Protein AF-A0A9P6U5H2-F1 (afdb_monomer)

Sequence (652 aa):
MEVSYPELLQSQLGNLMKTESAPDVIFLLGKNKVVRRGHSTILKVRSGFFASALRTNCWKETAHDYKFVKENIEPSTFDILLEYMYTGKIIISMENLSSVVNAAAELQLAEFFPACETYACKELGSKSVFDMITLAYLHRLDTLWLTAMEYFDAHAESLLKEEGLLSLSEDLVLEVLSRDCVNVGELDIWRAVVRYVYHKCGLDYHECPLLKIPSWPGRLWVEIIKDQQTGHDRPTGGDMEKEEAKEDFVRQRDDKSQDLVVAIPQSTLQSLRGTILPLLPAVRFSGIRINDFGRLIQGTRLLPHDLCIQVYEYHALAPMISASKDDAVRYGHSQILAARSSYFDRALQPSWREASDGVFRKPNIEPRVFDLLLDYIYTDNIAVSMDIVSQLTDAAVELGLEDLVEGCVEYACNHFNDESVCEMIALSYRHRLERLWILCTEYFDTCGYAILKGDSFLQFDEDLFSIILSREIYSDELTIWGAVVRYSCHKVGLDLKDYPLLTYPKWPGRLLVNTTKTVKQEMFSPDNDDVGASSDEDSEIDPVETKSSDIVVTVPRDHFQLLRAAIKTFLPVIRLTNVPIKDFVRCIEGTGFVSSTFCLGLYRYYALPEKYSSDYAFAPPRAVFSSFLPSEQWRALWSWVLQAMGRPPSSG

Mean predicted aligned error: 19.72 Å

InterPro domains:
  IPR000210 BTB/POZ domain [PF00651] (14-123)
  IPR000210 BTB/POZ domain [PF00651] (331-415)
  IPR000210 BTB/POZ domain [PS50097] (23-94)
  IPR000210 BTB/POZ domain [PS50097] (305-386)
  IPR000210 BTB/POZ domain [SM00225] (23-124)
  IPR000210 BTB/POZ domain [SM00225] (319-416)
  IPR011333 SKP1/BTB/POZ domain superfamily [G3DSA:3.30.710.10] (2-153)
  IPR011333 SKP1/BTB/POZ domain superfamily [G3DSA:3.30.710.10] (320-453)
  IPR011333 SKP1/BTB/POZ domain superfamily [SSF54695] (5-120)
  IPR011333 SKP1/BTB/POZ domain superfamily [SSF54695] (327-414)
  IPR011705 BTB/Kelch-associated [PF07707] (130-200)
  IPR011705 BTB/Kelch-associated [SM00875] (129-223)
  IPR011705 BTB/Kelch-associated [SM00875] (421-589)
  IPR051481 BTB/POZ domain-containing protein and Galectin-3-binding [PTHR24410] (331-585)

Structure (mmCIF, N/CA/C/O backbone):
data_AF-A0A9P6U5H2-F1
#
_entry.id   AF-A0A9P6U5H2-F1
#
loop_
_atom_site.group_PDB
_atom_site.id
_atom_site.type_symbol
_atom_site.label_atom_id
_atom_site.label_alt_id
_atom_site.label_comp_id
_atom_site.label_asym_id
_atom_site.label_entity_id
_atom_site.label_seq_id
_atom_site.pdbx_PDB_ins_code
_atom_site.Cartn_x
_atom_site.Cartn_y
_atom_site.Cartn_z
_atom_site.occupancy
_atom_site.B_iso_or_equiv
_atom_site.auth_seq_id
_atom_site.auth_comp_id
_atom_site.auth_asym_id
_atom_site.auth_atom_id
_atom_site.pdbx_PDB_model_num
ATOM 1 N N . MET A 1 1 ? 48.892 -42.385 -25.348 1.00 51.44 1 MET A N 1
ATOM 2 C CA . MET A 1 1 ? 49.325 -41.078 -24.820 1.00 51.44 1 MET A CA 1
ATOM 3 C C . MET A 1 1 ? 48.959 -40.056 -25.876 1.00 51.44 1 MET A C 1
ATOM 5 O O . MET A 1 1 ? 49.539 -40.096 -26.950 1.00 51.44 1 MET A O 1
ATOM 9 N N . GLU A 1 2 ? 47.925 -39.260 -25.632 1.00 57.09 2 GLU A N 1
ATOM 10 C CA . GLU A 1 2 ? 47.509 -38.179 -26.529 1.00 57.09 2 GLU A CA 1
ATOM 11 C C . GLU A 1 2 ? 48.201 -36.901 -26.052 1.00 57.09 2 GLU A C 1
ATOM 13 O O . GLU A 1 2 ? 48.100 -36.552 -24.877 1.00 57.09 2 GLU A O 1
ATOM 18 N N . VAL A 1 3 ? 48.984 -36.265 -26.925 1.00 73.75 3 VAL A N 1
ATOM 19 C CA . VAL A 1 3 ? 49.697 -35.021 -26.613 1.00 73.75 3 VAL A CA 1
ATOM 20 C C . VAL A 1 3 ? 49.087 -33.921 -27.472 1.00 73.75 3 VAL A C 1
ATOM 22 O O . VAL A 1 3 ? 49.141 -33.994 -28.697 1.00 73.75 3 VAL A O 1
ATOM 25 N N . SER A 1 4 ? 48.475 -32.931 -26.825 1.00 72.62 4 SER A N 1
ATOM 26 C CA . SER A 1 4 ? 47.755 -31.832 -27.473 1.00 72.62 4 SER A CA 1
ATOM 27 C C . SER A 1 4 ? 48.530 -30.524 -27.298 1.00 72.62 4 SER A C 1
ATOM 29 O O . SER A 1 4 ? 48.949 -30.202 -26.188 1.00 72.62 4 SER A O 1
ATOM 31 N N . TYR A 1 5 ? 48.720 -29.771 -28.388 1.00 82.56 5 TYR A N 1
ATOM 32 C CA . TYR A 1 5 ? 49.438 -28.484 -28.406 1.00 82.56 5 TYR A CA 1
ATOM 33 C C . TYR A 1 5 ? 48.563 -27.325 -28.935 1.00 82.56 5 TYR A C 1
ATOM 35 O O . TYR A 1 5 ? 48.939 -26.657 -29.904 1.00 82.56 5 TYR A O 1
ATOM 43 N N . PRO A 1 6 ? 47.387 -27.058 -28.337 1.00 82.62 6 PRO A N 1
ATOM 44 C CA . PRO A 1 6 ? 46.444 -26.062 -28.849 1.00 82.62 6 PRO A CA 1
ATOM 45 C C . PRO A 1 6 ? 46.999 -24.631 -28.772 1.00 82.62 6 PRO A C 1
ATOM 47 O O . PRO A 1 6 ? 46.771 -23.831 -29.675 1.00 82.62 6 PRO A O 1
ATOM 50 N N . GLU A 1 7 ? 47.792 -24.315 -27.746 1.00 82.38 7 GLU A N 1
ATOM 51 C CA . GLU A 1 7 ? 48.394 -22.986 -27.567 1.00 82.38 7 GLU A CA 1
ATOM 52 C C . GLU A 1 7 ? 49.477 -22.677 -28.610 1.00 82.38 7 GLU A C 1
ATOM 54 O O . GLU A 1 7 ? 49.599 -21.544 -29.080 1.00 82.38 7 GLU A O 1
ATOM 59 N N . LEU A 1 8 ? 50.243 -23.694 -29.021 1.00 85.81 8 LEU A N 1
ATOM 60 C CA . LEU A 1 8 ? 51.245 -23.544 -30.075 1.00 85.81 8 LEU A CA 1
ATOM 61 C C . LEU A 1 8 ? 50.569 -23.284 -31.427 1.00 85.81 8 LEU A C 1
ATOM 63 O O . LEU A 1 8 ? 50.982 -22.375 -32.146 1.00 85.81 8 LEU A O 1
ATOM 67 N N . LEU A 1 9 ? 49.504 -24.031 -31.738 1.00 85.44 9 LEU A N 1
ATOM 68 C CA . LEU A 1 9 ? 48.708 -23.831 -32.951 1.00 85.44 9 LEU A CA 1
ATOM 69 C C . LEU A 1 9 ? 48.059 -22.438 -32.972 1.00 85.44 9 LEU A C 1
ATOM 71 O O . LEU A 1 9 ? 48.125 -21.740 -33.981 1.00 85.44 9 LEU A O 1
ATOM 75 N N . GLN A 1 10 ? 47.500 -21.998 -31.842 1.00 86.50 10 GLN A N 1
ATOM 76 C CA . GLN A 1 10 ? 46.940 -20.655 -31.670 1.00 86.50 10 GLN A CA 1
ATOM 77 C C . GLN A 1 10 ? 47.979 -19.557 -31.961 1.00 86.50 10 GLN A C 1
ATOM 79 O O . GLN A 1 10 ? 47.691 -18.608 -32.689 1.00 86.50 10 GLN A O 1
ATOM 84 N N . SER A 1 11 ? 49.198 -19.693 -31.428 1.00 85.50 11 SER A N 1
ATOM 85 C CA . SER A 1 11 ? 50.304 -18.754 -31.672 1.00 85.50 11 SER A CA 1
ATOM 86 C C . SER A 1 11 ? 50.725 -18.723 -33.147 1.00 85.50 11 SER A C 1
ATOM 88 O O . SER A 1 11 ? 50.925 -17.653 -33.727 1.00 85.50 11 SER A O 1
ATOM 90 N N . GLN A 1 12 ? 50.797 -19.891 -33.791 1.00 86.75 12 GLN A N 1
ATOM 91 C CA . GLN A 1 12 ? 51.135 -20.003 -35.211 1.00 86.75 12 GLN A CA 1
ATOM 92 C C . GLN A 1 12 ? 50.077 -19.353 -36.115 1.00 86.75 12 GLN A C 1
ATOM 94 O O . GLN A 1 12 ? 50.442 -18.626 -37.040 1.00 86.75 12 GLN A O 1
ATOM 99 N N . LEU A 1 13 ? 48.785 -19.537 -35.823 1.00 86.50 13 LEU A N 1
ATOM 100 C CA . LEU A 1 13 ? 47.697 -18.866 -36.544 1.00 86.50 13 LEU A CA 1
ATOM 101 C C . LEU A 1 13 ? 47.707 -17.347 -36.313 1.00 86.50 13 LEU A C 1
ATOM 103 O O . LEU A 1 13 ? 47.555 -16.583 -37.263 1.00 86.50 13 LEU A O 1
ATOM 107 N N . GLY A 1 14 ? 47.976 -16.885 -35.089 1.00 85.44 14 GLY A N 1
ATOM 108 C CA . GLY A 1 14 ? 48.149 -15.454 -34.812 1.00 85.44 14 GLY A CA 1
ATOM 109 C C . GLY A 1 14 ? 49.315 -14.828 -35.593 1.00 85.44 14 GLY A C 1
ATOM 110 O O . GLY A 1 14 ? 49.198 -13.723 -36.123 1.00 85.44 14 GLY A O 1
ATOM 111 N N . ASN A 1 15 ? 50.431 -15.547 -35.741 1.00 85.12 15 ASN A N 1
ATOM 112 C CA . ASN A 1 15 ? 51.554 -15.097 -36.570 1.00 85.12 15 ASN A CA 1
ATOM 113 C C . ASN A 1 15 ? 51.208 -15.076 -38.066 1.00 85.12 15 ASN A C 1
ATOM 115 O O . ASN A 1 15 ? 51.674 -14.192 -38.787 1.00 85.12 15 ASN A O 1
ATOM 119 N N . LEU A 1 16 ? 50.364 -15.998 -38.537 1.00 85.56 16 LEU A N 1
ATOM 120 C CA . LEU A 1 16 ? 49.873 -16.007 -39.918 1.00 85.56 16 LEU A CA 1
ATOM 121 C C . LEU A 1 16 ? 49.034 -14.757 -40.236 1.00 85.56 16 LEU A C 1
ATOM 123 O O . LEU A 1 16 ? 49.184 -14.180 -41.310 1.00 85.56 16 LEU A O 1
ATOM 127 N N . MET A 1 17 ? 48.208 -14.295 -39.291 1.00 85.25 17 MET A N 1
ATOM 128 C CA . MET A 1 17 ? 47.477 -13.028 -39.426 1.00 85.25 17 MET A CA 1
ATOM 129 C C . MET A 1 17 ? 48.435 -11.836 -39.579 1.00 85.25 17 MET A C 1
ATOM 131 O O . MET A 1 17 ? 48.245 -11.007 -40.463 1.00 85.25 17 MET A O 1
ATOM 135 N N . LYS A 1 18 ? 49.488 -11.762 -38.752 1.00 82.06 18 LYS A N 1
ATOM 136 C CA . LYS A 1 18 ? 50.440 -10.632 -38.737 1.00 82.06 18 LYS A CA 1
ATOM 137 C C . LYS A 1 18 ? 51.376 -10.591 -39.944 1.00 82.06 18 LYS A C 1
ATOM 139 O O . LYS A 1 18 ? 51.810 -9.519 -40.347 1.00 82.06 18 LYS A O 1
ATOM 144 N N . THR A 1 19 ? 51.737 -11.756 -40.474 1.00 78.62 19 THR A N 1
ATOM 145 C CA . THR A 1 19 ? 52.687 -11.873 -41.592 1.00 78.62 19 THR A CA 1
ATOM 146 C C . THR A 1 19 ? 52.037 -11.660 -42.958 1.00 78.62 19 THR A C 1
ATOM 148 O O . THR A 1 19 ? 52.769 -11.501 -43.931 1.00 78.62 19 THR A O 1
ATOM 151 N N . GLU A 1 20 ? 50.697 -11.653 -43.037 1.00 75.06 20 GLU A N 1
ATOM 152 C CA . GLU A 1 20 ? 49.917 -11.549 -44.283 1.00 75.06 20 GLU A CA 1
ATOM 153 C C . GLU A 1 20 ? 50.461 -12.458 -45.405 1.00 75.06 20 GLU A C 1
ATOM 155 O O . GLU A 1 20 ? 50.575 -12.057 -46.566 1.00 75.06 20 GLU A O 1
ATOM 160 N N . SER A 1 21 ? 50.850 -13.691 -45.066 1.00 73.69 21 SER A N 1
ATOM 161 C CA . SER A 1 21 ? 51.423 -14.627 -46.035 1.00 73.69 21 SER A CA 1
ATOM 162 C C . SER A 1 21 ? 50.320 -15.347 -46.817 1.00 73.69 21 SER A C 1
ATOM 164 O O . SER A 1 21 ? 49.631 -16.193 -46.264 1.00 73.69 21 SER A O 1
ATOM 166 N N . ALA A 1 22 ? 50.186 -15.028 -48.109 1.00 75.62 22 ALA A N 1
ATOM 167 C CA . ALA A 1 22 ? 49.191 -15.585 -49.042 1.00 75.62 22 ALA A CA 1
ATOM 168 C C . ALA A 1 22 ? 47.693 -15.362 -48.683 1.00 75.62 22 ALA A C 1
ATOM 170 O O . ALA A 1 22 ? 46.908 -16.313 -48.726 1.00 75.62 22 ALA A O 1
ATOM 171 N N . PRO A 1 23 ? 47.258 -14.121 -48.383 1.00 81.50 23 PRO A N 1
ATOM 172 C CA . PRO A 1 23 ? 45.847 -13.807 -48.181 1.00 81.50 23 PRO A CA 1
ATOM 173 C C . PRO A 1 23 ? 45.070 -13.853 -49.503 1.00 81.50 23 PRO A C 1
ATOM 175 O O . PRO A 1 23 ? 45.552 -13.383 -50.531 1.00 81.50 23 PRO A O 1
ATOM 178 N N . ASP A 1 24 ? 43.841 -14.358 -49.447 1.00 84.31 24 ASP A N 1
ATOM 179 C CA . ASP A 1 24 ? 42.898 -14.483 -50.571 1.00 84.31 24 ASP A CA 1
ATOM 180 C C . ASP A 1 24 ? 41.604 -13.665 -50.352 1.00 84.31 24 ASP A C 1
ATOM 182 O O . ASP A 1 24 ? 40.664 -13.712 -51.153 1.00 84.31 24 ASP A O 1
ATOM 186 N N . VAL A 1 25 ? 41.540 -12.894 -49.257 1.00 86.62 25 VAL A N 1
ATOM 187 C CA . VAL A 1 25 ? 40.417 -12.009 -48.915 1.00 86.62 25 VAL A CA 1
ATOM 188 C C . VAL A 1 25 ? 40.905 -10.608 -48.556 1.00 86.62 25 VAL A C 1
ATOM 190 O O . VAL A 1 25 ? 41.838 -10.444 -47.767 1.00 86.62 25 VAL A O 1
ATOM 193 N N . ILE A 1 26 ? 40.226 -9.593 -49.096 1.00 88.31 26 ILE A N 1
ATOM 194 C CA . ILE A 1 26 ? 40.479 -8.170 -48.858 1.00 88.31 26 ILE A CA 1
ATOM 195 C C . ILE A 1 26 ? 39.237 -7.520 -48.232 1.00 88.31 26 ILE A C 1
ATOM 197 O O . ILE A 1 26 ? 38.125 -7.630 -48.750 1.00 88.31 26 ILE A O 1
ATOM 201 N N . PHE A 1 27 ? 39.436 -6.788 -47.141 1.00 89.50 27 PHE A N 1
ATOM 202 C CA . PHE A 1 27 ? 38.420 -6.002 -46.448 1.00 89.50 27 PHE A CA 1
ATOM 203 C C . PHE A 1 27 ? 38.684 -4.511 -46.630 1.00 89.50 27 PHE A C 1
ATOM 205 O O . PHE A 1 27 ? 39.807 -4.054 -46.423 1.00 89.50 27 PHE A O 1
ATOM 212 N N . LEU A 1 28 ? 37.646 -3.754 -46.980 1.00 89.25 28 LEU A N 1
ATOM 213 C CA . LEU A 1 28 ? 37.627 -2.295 -46.943 1.00 89.25 28 LEU A CA 1
ATOM 214 C C . LEU A 1 28 ? 36.736 -1.843 -45.784 1.00 89.25 28 LEU A C 1
ATOM 216 O O . LEU A 1 28 ? 35.520 -2.045 -45.831 1.00 89.25 28 LEU A O 1
ATOM 220 N N . LEU A 1 29 ? 37.349 -1.253 -44.757 1.00 90.31 29 LEU A N 1
ATOM 221 C CA . LEU A 1 29 ? 36.720 -0.991 -43.460 1.00 90.31 29 LEU A CA 1
ATOM 222 C C . LEU A 1 29 ? 36.588 0.500 -43.158 1.00 90.31 29 LEU A C 1
ATOM 224 O O . LEU A 1 29 ? 37.492 1.294 -43.447 1.00 90.31 29 LEU A O 1
ATOM 228 N N . GLY A 1 30 ? 35.479 0.857 -42.516 1.00 86.69 30 GLY A N 1
ATOM 229 C CA . GLY A 1 30 ? 35.156 2.222 -42.122 1.00 86.69 30 GLY A CA 1
ATOM 230 C C . GLY A 1 30 ? 34.965 3.175 -43.307 1.00 86.69 30 GLY A C 1
ATOM 231 O O . GLY A 1 30 ? 35.187 2.840 -44.473 1.00 86.69 30 GLY A O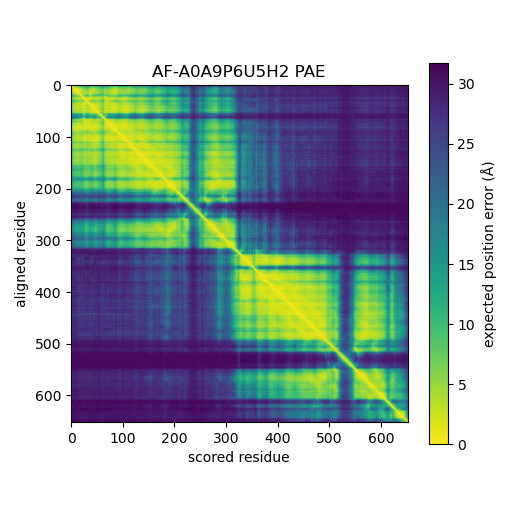 1
ATOM 232 N N . LYS A 1 31 ? 34.603 4.425 -43.004 1.00 83.38 31 LYS A N 1
ATOM 233 C CA . LYS A 1 31 ? 34.406 5.483 -44.016 1.00 83.38 31 LYS A CA 1
ATOM 234 C C . LYS A 1 31 ? 35.669 5.766 -44.842 1.00 83.38 31 LYS A C 1
ATOM 236 O O . LYS A 1 31 ? 35.581 6.116 -46.014 1.00 83.38 31 LYS A O 1
ATOM 241 N N . ASN A 1 32 ? 36.842 5.553 -44.242 1.00 84.69 32 ASN A N 1
ATOM 242 C CA . ASN A 1 32 ? 38.146 5.766 -44.874 1.00 84.69 32 ASN A CA 1
ATOM 243 C C . ASN A 1 32 ? 38.632 4.560 -45.700 1.00 84.69 32 ASN A C 1
ATOM 245 O O . ASN A 1 32 ? 39.733 4.613 -46.242 1.00 84.69 32 ASN A O 1
ATOM 249 N N . LYS A 1 33 ? 37.834 3.483 -45.795 1.00 85.88 33 LYS A N 1
ATOM 250 C CA . LYS A 1 33 ? 38.123 2.270 -46.583 1.00 85.88 33 LYS A CA 1
ATOM 251 C C . LYS A 1 33 ? 39.516 1.705 -46.307 1.00 85.88 33 LYS A C 1
ATOM 253 O O . LYS A 1 33 ? 40.253 1.341 -47.223 1.00 8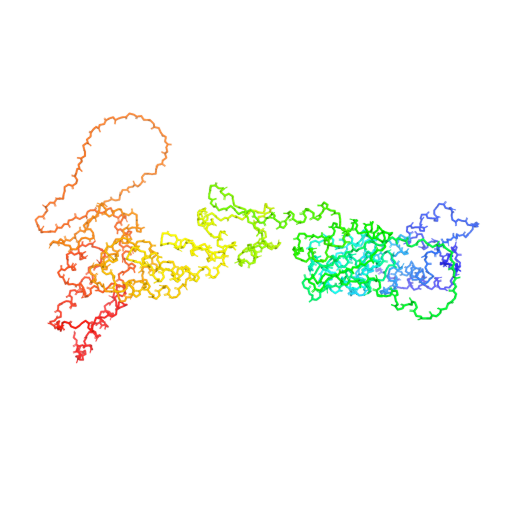5.88 33 LYS A O 1
ATOM 258 N N . VAL A 1 34 ? 39.872 1.638 -45.026 1.00 90.06 34 VAL A N 1
ATOM 259 C CA . VAL A 1 34 ? 41.149 1.086 -44.575 1.00 90.06 34 VAL A CA 1
ATOM 260 C C . VAL A 1 34 ? 41.212 -0.384 -44.974 1.00 90.06 34 VAL A C 1
ATOM 262 O O . VAL A 1 34 ? 40.266 -1.138 -44.750 1.00 90.06 34 VAL A O 1
ATOM 265 N N . VAL A 1 35 ? 42.328 -0.778 -45.584 1.00 88.19 35 VAL A N 1
ATOM 266 C CA . VAL A 1 35 ? 42.504 -2.127 -46.121 1.00 88.19 35 VAL A CA 1
ATOM 267 C C . VAL A 1 35 ? 42.978 -3.077 -45.021 1.00 88.19 35 VAL A C 1
ATOM 269 O O . VAL A 1 35 ? 43.929 -2.775 -44.293 1.00 88.19 35 VAL A O 1
ATOM 272 N N . ARG A 1 36 ? 42.334 -4.243 -44.931 1.00 88.50 36 ARG A N 1
ATOM 273 C CA . ARG A 1 36 ? 42.790 -5.409 -44.159 1.00 88.50 36 ARG A CA 1
ATOM 274 C C . ARG A 1 36 ? 42.730 -6.662 -45.014 1.00 88.50 36 ARG A C 1
ATOM 276 O O . ARG A 1 36 ? 41.965 -6.724 -45.975 1.00 88.50 36 ARG A O 1
ATOM 283 N N . ARG A 1 37 ? 43.539 -7.660 -44.675 1.00 88.56 37 ARG A N 1
ATOM 284 C CA . ARG A 1 37 ? 43.638 -8.912 -45.426 1.00 88.56 37 ARG A CA 1
ATOM 285 C C . ARG A 1 37 ? 43.440 -10.116 -44.522 1.00 88.56 37 ARG A C 1
ATOM 287 O O . ARG A 1 37 ? 43.700 -10.053 -43.325 1.00 88.56 37 ARG A O 1
ATOM 294 N N . GLY A 1 38 ? 42.965 -11.215 -45.096 1.00 89.00 38 GLY A N 1
ATOM 295 C CA . GLY A 1 38 ? 42.751 -12.452 -44.357 1.00 89.00 38 GLY A CA 1
ATOM 296 C C . GLY A 1 38 ? 42.653 -13.681 -45.251 1.00 89.00 38 GLY A C 1
ATOM 297 O O . GLY A 1 38 ? 42.772 -13.587 -46.471 1.00 89.00 38 GLY A O 1
ATOM 298 N N . HIS A 1 39 ? 42.426 -14.828 -44.608 1.00 90.12 39 HIS A N 1
ATOM 299 C CA . HIS A 1 39 ? 42.391 -16.142 -45.238 1.00 90.12 39 HIS A CA 1
ATOM 300 C C . HIS A 1 39 ? 40.967 -16.704 -45.228 1.00 90.12 39 HIS A C 1
ATOM 302 O O . HIS A 1 39 ? 40.365 -16.901 -44.167 1.00 90.12 39 HIS A O 1
ATOM 308 N N . SER A 1 40 ? 40.429 -17.002 -46.409 1.00 87.25 40 SER A N 1
ATOM 309 C CA . SER A 1 40 ? 39.052 -17.456 -46.605 1.00 87.25 40 SER A CA 1
ATOM 310 C C . SER A 1 40 ? 38.757 -18.757 -45.861 1.00 87.25 40 SER A C 1
ATOM 312 O O . SER A 1 40 ? 37.642 -18.954 -45.383 1.00 87.25 40 SER A O 1
ATOM 314 N N . THR A 1 41 ? 39.751 -19.636 -45.724 1.00 86.75 41 THR A N 1
ATOM 315 C CA . THR A 1 41 ? 39.638 -20.928 -45.033 1.00 86.75 41 THR A CA 1
ATOM 316 C C . THR A 1 41 ? 39.313 -20.759 -43.553 1.00 86.75 41 THR A C 1
ATOM 318 O O . THR A 1 41 ? 38.366 -21.372 -43.068 1.00 86.75 41 THR A O 1
ATOM 321 N N . ILE A 1 42 ? 40.041 -19.888 -42.852 1.00 89.25 42 ILE A N 1
ATOM 322 C CA . ILE A 1 42 ? 39.843 -19.616 -41.422 1.00 89.25 42 ILE A CA 1
ATOM 323 C C . ILE A 1 42 ? 38.508 -18.896 -41.209 1.00 89.25 42 ILE A C 1
ATOM 325 O O . ILE A 1 42 ? 37.704 -19.300 -40.370 1.00 89.25 42 ILE A O 1
ATOM 329 N N . LEU A 1 43 ? 38.226 -17.883 -42.031 1.00 90.56 43 LEU A N 1
ATOM 330 C CA . LEU A 1 43 ? 37.004 -17.084 -41.937 1.00 90.56 43 LEU A CA 1
ATOM 331 C C . LEU A 1 43 ? 35.736 -17.927 -42.154 1.00 90.56 43 LEU A C 1
ATOM 333 O O . LEU A 1 43 ? 34.780 -17.791 -41.397 1.00 90.56 43 LEU A O 1
ATOM 337 N N . LYS A 1 44 ? 35.737 -18.843 -43.136 1.00 88.31 44 LYS A N 1
ATOM 338 C CA . LYS A 1 44 ? 34.616 -19.771 -43.394 1.00 88.31 44 LYS A CA 1
ATOM 339 C C . LYS A 1 44 ? 34.321 -20.696 -42.220 1.00 88.31 44 LYS A C 1
ATOM 341 O O . LYS A 1 44 ? 33.174 -21.080 -42.036 1.00 88.31 44 LYS A O 1
ATOM 346 N N . VAL A 1 45 ? 35.348 -21.114 -41.484 1.00 89.31 45 VAL A N 1
ATOM 347 C CA . VAL A 1 45 ? 35.176 -22.031 -40.350 1.00 89.31 45 VAL A CA 1
ATOM 348 C C . VAL A 1 45 ? 34.637 -21.285 -39.133 1.00 89.31 45 VAL A C 1
ATOM 350 O O . VAL A 1 45 ? 33.824 -21.831 -38.397 1.00 89.31 45 VAL A O 1
ATOM 353 N N . ARG A 1 46 ? 35.085 -20.045 -38.918 1.00 90.38 46 ARG A N 1
ATOM 354 C CA . ARG A 1 46 ? 34.825 -19.297 -37.679 1.00 90.38 46 ARG A CA 1
ATOM 355 C C . ARG A 1 46 ? 33.608 -18.376 -37.735 1.00 90.38 46 ARG A C 1
ATOM 357 O O . ARG A 1 46 ? 33.112 -17.996 -36.684 1.00 90.38 46 ARG A O 1
ATOM 364 N N . SER A 1 47 ? 33.122 -18.018 -38.923 1.00 92.56 47 SER A N 1
ATOM 365 C CA . SER A 1 47 ? 31.997 -17.094 -39.106 1.00 92.56 47 SER A CA 1
ATOM 366 C C . SER A 1 47 ? 30.961 -17.666 -40.066 1.00 92.56 47 SER A C 1
ATOM 368 O O . SER A 1 47 ? 31.264 -17.969 -41.225 1.00 92.56 47 SER A O 1
ATOM 370 N N . GLY A 1 48 ? 29.706 -17.736 -39.610 1.00 89.38 48 GLY A N 1
ATOM 371 C CA . GLY A 1 48 ? 28.574 -18.129 -40.454 1.00 89.38 48 GLY A CA 1
ATOM 372 C C . GLY A 1 48 ? 28.373 -17.186 -41.645 1.00 89.38 48 GLY A C 1
ATOM 373 O O . GLY A 1 48 ? 28.099 -17.640 -42.763 1.00 89.38 48 GLY A O 1
ATOM 374 N N . PHE A 1 49 ? 28.620 -15.888 -41.439 1.00 90.44 49 PHE A N 1
ATOM 375 C CA . PHE A 1 49 ? 28.518 -14.868 -42.477 1.00 90.44 49 PHE A CA 1
ATOM 376 C C . PHE A 1 49 ? 29.515 -15.149 -43.604 1.00 90.44 49 PHE A C 1
ATOM 378 O O . PHE A 1 49 ? 29.120 -15.276 -44.766 1.00 90.44 49 PHE A O 1
ATOM 385 N N . PHE A 1 50 ? 30.798 -15.326 -43.271 1.00 89.56 50 PHE A N 1
ATOM 386 C CA . PHE A 1 50 ? 31.827 -15.612 -44.271 1.00 89.56 50 PHE A CA 1
ATOM 387 C C . PHE A 1 50 ? 31.646 -16.993 -44.909 1.00 89.56 50 PHE A C 1
ATOM 389 O O . PHE A 1 50 ? 31.850 -17.132 -46.117 1.00 89.56 50 PHE A O 1
ATOM 396 N N . ALA A 1 51 ? 31.191 -17.999 -44.155 1.00 87.44 51 ALA A N 1
ATOM 397 C CA . ALA A 1 51 ? 30.855 -19.318 -44.694 1.00 87.44 51 ALA A CA 1
ATOM 398 C C . ALA A 1 51 ? 29.794 -19.245 -45.803 1.00 87.44 51 ALA A C 1
ATOM 400 O O . ALA A 1 51 ? 29.911 -19.932 -46.821 1.00 87.44 51 ALA A O 1
ATOM 401 N N . SER A 1 52 ? 28.768 -18.411 -45.612 1.00 85.88 52 SER A N 1
ATOM 402 C CA . SER A 1 52 ? 27.688 -18.192 -46.578 1.00 85.88 52 SER A CA 1
ATOM 403 C C . SER A 1 52 ? 28.136 -17.317 -47.756 1.00 85.88 52 SER A C 1
ATOM 405 O O . SER A 1 52 ? 27.972 -17.686 -48.925 1.00 85.88 52 SER A O 1
ATOM 407 N N . ALA A 1 53 ? 28.780 -16.185 -47.465 1.00 83.88 53 ALA A N 1
ATOM 408 C CA . ALA A 1 53 ? 29.210 -15.221 -48.473 1.00 83.88 53 ALA A CA 1
ATOM 409 C C . ALA A 1 53 ? 30.250 -15.810 -49.441 1.00 83.88 53 ALA A C 1
ATOM 411 O O . ALA A 1 53 ? 30.173 -15.618 -50.654 1.00 83.88 53 ALA A O 1
ATOM 412 N N . LEU A 1 54 ? 31.191 -16.604 -48.931 1.00 81.44 54 LEU A N 1
ATOM 413 C CA . LEU A 1 54 ? 32.238 -17.220 -49.747 1.00 81.44 54 LEU A CA 1
ATOM 414 C C . LEU A 1 54 ? 31.774 -18.502 -50.464 1.00 81.44 54 LEU A C 1
ATOM 416 O O . LEU A 1 54 ? 32.511 -19.033 -51.294 1.00 81.44 54 LEU A O 1
ATOM 420 N N . ARG A 1 55 ? 30.573 -19.018 -50.160 1.00 78.75 55 ARG A N 1
ATOM 421 C CA . ARG A 1 55 ? 29.947 -20.157 -50.861 1.00 78.75 55 ARG A CA 1
ATOM 422 C C . ARG A 1 55 ? 29.188 -19.714 -52.107 1.00 78.75 55 ARG A C 1
ATOM 424 O O . ARG A 1 55 ? 29.163 -20.432 -53.100 1.00 78.75 55 ARG A O 1
ATOM 431 N N . THR A 1 56 ? 28.578 -18.535 -52.054 1.00 67.00 56 THR A N 1
ATOM 432 C CA . THR A 1 56 ? 27.702 -18.013 -53.112 1.00 67.00 56 THR A CA 1
ATOM 433 C C . THR A 1 56 ? 28.461 -17.358 -54.271 1.00 67.00 56 THR A C 1
ATOM 435 O O . THR A 1 56 ? 27.849 -17.059 -55.287 1.00 67.00 56 THR A O 1
ATOM 438 N N . ASN A 1 57 ? 29.786 -17.165 -54.171 1.00 65.81 57 ASN A N 1
ATOM 439 C CA . ASN A 1 57 ? 30.642 -16.485 -55.165 1.00 65.81 57 ASN A CA 1
ATOM 440 C C . ASN A 1 57 ? 30.197 -15.058 -55.563 1.00 65.81 57 ASN A C 1
ATOM 442 O O . ASN A 1 57 ? 30.876 -14.428 -56.368 1.00 65.81 57 ASN A O 1
ATOM 446 N N . CYS A 1 58 ? 29.131 -14.512 -54.968 1.00 62.66 58 CYS A N 1
ATOM 447 C CA . CYS A 1 58 ? 28.589 -13.177 -55.249 1.00 62.66 58 CYS A CA 1
ATOM 448 C C . CYS A 1 58 ? 29.529 -12.020 -54.859 1.00 62.66 58 CYS A C 1
ATOM 450 O O . CYS A 1 58 ? 29.245 -10.872 -55.174 1.00 62.66 58 CYS A O 1
ATOM 452 N N . TRP A 1 59 ? 30.631 -12.324 -54.170 1.00 63.06 59 TRP A N 1
ATOM 453 C CA . TRP A 1 59 ? 31.576 -11.364 -53.586 1.00 63.06 59 TRP A CA 1
ATOM 454 C C . TRP A 1 59 ? 32.987 -11.479 -54.196 1.00 63.06 59 TRP A C 1
ATOM 456 O O . TRP A 1 59 ? 33.972 -11.030 -53.607 1.00 63.06 59 TRP A O 1
ATOM 466 N N . LYS A 1 60 ? 33.098 -12.137 -55.359 1.00 62.97 60 LYS A N 1
ATOM 467 C CA . LYS A 1 60 ? 34.341 -12.250 -56.135 1.00 62.97 60 LYS A CA 1
ATOM 468 C C . LYS A 1 60 ? 34.508 -11.039 -57.050 1.00 62.97 60 LYS A C 1
ATOM 470 O O . LYS A 1 60 ? 33.651 -10.801 -57.896 1.00 62.97 60 LYS A O 1
ATOM 475 N N . GLU A 1 61 ? 35.627 -10.326 -56.927 1.00 58.44 61 GLU A N 1
ATOM 476 C CA . GLU A 1 61 ? 36.018 -9.279 -57.889 1.00 58.44 61 GLU A CA 1
ATOM 477 C C . GLU A 1 61 ? 37.009 -9.806 -58.944 1.00 58.44 61 GLU A C 1
ATOM 479 O O . GLU A 1 61 ? 36.985 -9.352 -60.086 1.00 58.44 61 GLU A O 1
ATOM 484 N N . THR A 1 62 ? 37.842 -10.801 -58.607 1.00 57.69 62 THR A N 1
ATOM 485 C CA . THR A 1 62 ? 38.768 -11.478 -59.538 1.00 57.69 62 THR A CA 1
ATOM 486 C C . THR A 1 62 ? 38.663 -13.007 -59.418 1.00 57.69 62 THR A C 1
ATOM 488 O O . THR A 1 62 ? 37.918 -13.538 -58.594 1.00 57.69 62 THR A O 1
ATOM 491 N N . ALA A 1 63 ? 39.406 -13.752 -60.250 1.00 55.38 63 ALA A N 1
ATOM 492 C CA . ALA A 1 63 ? 39.426 -15.219 -60.202 1.00 55.38 63 ALA A CA 1
ATOM 493 C C . ALA A 1 63 ? 39.953 -15.793 -58.864 1.00 55.38 63 ALA A C 1
ATOM 495 O O . ALA A 1 63 ? 39.653 -16.948 -58.562 1.00 55.38 63 ALA A O 1
ATOM 496 N N . HIS A 1 64 ? 40.706 -15.004 -58.081 1.00 54.66 64 HIS A N 1
ATOM 497 C CA . HIS A 1 64 ? 41.400 -15.462 -56.869 1.00 54.66 64 HIS A CA 1
ATOM 498 C C . HIS A 1 64 ? 41.150 -14.600 -55.614 1.00 54.66 64 HIS A C 1
ATOM 500 O O . HIS A 1 64 ? 41.411 -15.104 -54.528 1.00 54.66 64 HIS A O 1
ATOM 506 N N . ASP A 1 65 ? 40.575 -13.391 -55.723 1.00 67.06 65 ASP A N 1
ATOM 507 C CA . ASP A 1 65 ? 40.385 -12.489 -54.574 1.00 67.06 65 ASP A CA 1
ATOM 508 C C . ASP A 1 65 ? 38.903 -12.190 -54.283 1.00 67.06 65 ASP A C 1
ATOM 510 O O . ASP A 1 65 ? 38.128 -11.795 -55.167 1.00 67.06 65 ASP A O 1
ATOM 514 N N . TYR A 1 66 ? 38.517 -12.328 -53.011 1.00 77.69 66 TYR A N 1
ATOM 515 C CA . TYR A 1 66 ? 37.218 -11.879 -52.498 1.00 77.69 66 TYR A CA 1
ATOM 516 C C . TYR A 1 66 ? 37.354 -10.504 -51.844 1.00 77.69 66 TYR A C 1
ATOM 518 O O . TYR A 1 66 ? 38.265 -10.291 -51.042 1.00 77.69 66 TYR A O 1
ATOM 526 N N . LYS A 1 67 ? 36.427 -9.585 -52.137 1.00 83.69 67 LYS A N 1
ATOM 527 C CA . LYS A 1 67 ? 36.438 -8.226 -51.581 1.00 83.69 67 LYS A CA 1
ATOM 528 C C . LYS A 1 67 ? 35.161 -7.932 -50.803 1.00 83.69 67 LYS A C 1
ATOM 530 O O . LYS A 1 67 ? 34.059 -8.016 -51.337 1.00 83.69 67 LYS A O 1
ATOM 535 N N . PHE A 1 68 ? 35.327 -7.545 -49.541 1.00 85.56 68 PHE A N 1
ATOM 536 C CA . PHE A 1 68 ? 34.238 -7.157 -48.647 1.00 85.56 68 PHE A CA 1
ATOM 537 C C . PHE A 1 68 ? 34.346 -5.680 -48.284 1.00 85.56 68 PHE A C 1
ATOM 539 O O . PHE A 1 68 ? 35.404 -5.215 -47.864 1.00 85.56 68 PHE A O 1
ATOM 546 N N . VAL A 1 69 ? 33.242 -4.948 -48.414 1.00 86.19 69 VAL A N 1
ATOM 547 C CA . VAL A 1 69 ? 33.148 -3.537 -48.020 1.00 86.19 69 VAL A CA 1
ATOM 548 C C . VAL A 1 69 ? 32.227 -3.437 -46.808 1.00 86.19 69 VAL A C 1
ATOM 550 O O . VAL A 1 69 ? 31.065 -3.832 -46.889 1.00 86.19 69 VAL A O 1
ATOM 553 N N . LYS A 1 70 ? 32.756 -2.946 -45.683 1.00 86.75 70 LYS A N 1
ATOM 554 C CA . LYS A 1 70 ? 32.040 -2.769 -44.410 1.00 86.75 70 LYS A CA 1
ATOM 555 C C . LYS A 1 70 ? 32.334 -1.378 -43.854 1.00 86.75 70 LYS A C 1
ATOM 557 O O . LYS A 1 70 ? 33.268 -1.178 -43.082 1.00 86.75 70 LYS A O 1
ATOM 562 N N . GLU A 1 71 ? 31.553 -0.394 -44.291 1.00 87.00 71 GLU A N 1
ATOM 563 C CA . GLU A 1 71 ? 31.760 1.019 -43.927 1.00 87.00 71 GLU A CA 1
ATOM 564 C C . GLU A 1 71 ? 31.313 1.344 -42.490 1.00 87.00 71 GLU A C 1
ATOM 566 O O . GLU A 1 71 ? 31.738 2.350 -41.926 1.00 87.00 71 GLU A O 1
ATOM 571 N N . ASN A 1 72 ? 30.483 0.483 -41.897 1.00 87.62 72 ASN A N 1
ATOM 572 C CA . ASN A 1 72 ? 29.921 0.595 -40.551 1.00 87.62 72 ASN A CA 1
ATOM 573 C C . ASN A 1 72 ? 30.790 -0.038 -39.447 1.00 87.62 72 ASN A C 1
ATOM 575 O O . ASN A 1 72 ? 30.493 0.158 -38.273 1.00 87.62 72 ASN A O 1
ATOM 579 N N . ILE A 1 73 ? 31.848 -0.778 -39.803 1.00 91.19 73 ILE A N 1
ATOM 580 C CA . ILE A 1 73 ? 32.771 -1.398 -38.843 1.00 91.19 73 ILE A CA 1
ATOM 581 C C . ILE A 1 73 ? 34.086 -0.617 -38.838 1.00 91.19 73 ILE A C 1
ATOM 583 O O . ILE A 1 73 ? 34.733 -0.461 -39.879 1.00 91.19 73 ILE A O 1
ATOM 587 N N . GLU A 1 74 ? 34.494 -0.135 -37.664 1.00 91.25 74 GLU A N 1
ATOM 588 C CA . GLU A 1 74 ? 35.782 0.538 -37.509 1.00 91.25 74 GLU A CA 1
ATOM 589 C C . GLU A 1 74 ? 36.959 -0.444 -37.639 1.00 91.25 74 GLU A C 1
ATOM 591 O O . GLU A 1 74 ? 36.861 -1.590 -37.187 1.00 91.25 74 GLU A O 1
ATOM 596 N N . PRO A 1 75 ? 38.103 -0.019 -38.213 1.00 91.00 75 PRO A N 1
ATOM 597 C CA . PRO A 1 75 ? 39.263 -0.893 -38.381 1.00 91.00 75 PRO A CA 1
ATOM 598 C C . PRO A 1 75 ? 39.779 -1.489 -37.067 1.00 91.00 75 PRO A C 1
ATOM 600 O O . PRO A 1 75 ? 40.125 -2.663 -37.038 1.00 91.00 75 PRO A O 1
ATOM 603 N N . SER A 1 76 ? 39.777 -0.714 -35.979 1.00 91.50 76 SER A N 1
ATOM 604 C CA . SER A 1 76 ? 40.174 -1.157 -34.634 1.00 91.50 76 SER A CA 1
ATOM 605 C C . SER A 1 76 ? 39.289 -2.295 -34.114 1.00 91.50 76 SER A C 1
ATOM 607 O O . SER A 1 76 ? 39.801 -3.320 -33.669 1.00 91.50 76 SER A O 1
ATOM 609 N N . THR A 1 77 ? 37.965 -2.152 -34.220 1.00 92.88 77 THR A N 1
ATOM 610 C CA . THR A 1 77 ? 36.992 -3.188 -33.844 1.00 92.88 77 THR A CA 1
ATOM 611 C C . THR A 1 77 ? 37.160 -4.440 -34.700 1.00 92.88 77 THR A C 1
ATOM 613 O O . THR A 1 77 ? 37.147 -5.558 -34.184 1.00 92.88 77 THR A O 1
ATOM 616 N N . PHE A 1 78 ? 37.354 -4.272 -36.011 1.00 92.88 78 PHE A N 1
ATOM 617 C CA . PHE A 1 78 ? 37.563 -5.404 -36.906 1.00 92.88 78 PHE A CA 1
ATOM 618 C C . PHE A 1 78 ? 38.874 -6.139 -36.619 1.00 92.88 78 PHE A C 1
ATOM 620 O O . PHE A 1 78 ? 38.890 -7.361 -36.686 1.00 92.88 78 PHE A O 1
ATOM 627 N N . ASP A 1 79 ? 39.950 -5.429 -36.273 1.00 91.44 79 ASP A N 1
ATOM 628 C CA . ASP A 1 79 ? 41.242 -6.035 -35.934 1.00 91.44 79 ASP A CA 1
ATOM 629 C C . ASP A 1 79 ? 41.118 -6.948 -34.701 1.00 91.44 79 ASP A C 1
ATOM 631 O O . ASP A 1 79 ? 41.621 -8.072 -34.724 1.00 91.44 79 ASP A O 1
ATOM 635 N N . ILE A 1 80 ? 40.357 -6.526 -33.681 1.00 91.44 80 ILE A N 1
ATOM 636 C CA . ILE A 1 80 ? 40.041 -7.346 -32.496 1.00 91.44 80 ILE A CA 1
ATOM 637 C C . ILE A 1 80 ? 39.270 -8.613 -32.898 1.00 91.44 80 ILE A C 1
ATOM 639 O O . ILE A 1 80 ? 39.607 -9.720 -32.473 1.00 91.44 80 ILE A O 1
ATOM 643 N N . LEU A 1 81 ? 38.243 -8.474 -33.743 1.00 92.56 81 LEU A N 1
ATOM 644 C CA . LEU A 1 81 ? 37.437 -9.611 -34.204 1.00 92.56 81 LEU A CA 1
ATOM 645 C C . LEU A 1 81 ? 38.217 -10.548 -35.130 1.00 92.56 81 LEU A C 1
ATOM 647 O O . LEU A 1 81 ? 38.018 -11.763 -35.096 1.00 92.56 81 LEU A O 1
ATOM 651 N N . LEU A 1 82 ? 39.118 -10.007 -35.946 1.00 91.56 82 LEU A N 1
ATOM 652 C CA . LEU A 1 82 ? 39.982 -10.781 -36.822 1.00 91.56 82 LEU A CA 1
ATOM 653 C C . LEU A 1 82 ? 40.998 -11.574 -36.000 1.00 91.56 82 LEU A C 1
ATOM 655 O O . LEU A 1 82 ? 41.131 -12.775 -36.217 1.00 91.56 82 LEU A O 1
ATOM 659 N N . GLU A 1 83 ? 41.631 -10.965 -34.998 1.00 90.88 83 GLU A N 1
ATOM 660 C CA . GLU A 1 83 ? 42.510 -11.683 -34.070 1.00 90.88 83 GLU A CA 1
ATOM 661 C C . GLU A 1 83 ? 41.755 -12.790 -33.322 1.00 90.88 83 GLU A C 1
ATOM 663 O O . GLU A 1 83 ? 42.259 -13.913 -33.209 1.00 90.88 83 GLU A O 1
ATOM 668 N N . TYR A 1 84 ? 40.513 -12.529 -32.909 1.00 91.44 84 TYR A N 1
ATOM 669 C CA . TYR A 1 84 ? 39.638 -13.541 -32.321 1.00 91.44 84 TYR A CA 1
ATOM 670 C C . TYR A 1 84 ? 39.331 -14.695 -33.286 1.00 91.44 84 TYR A C 1
ATOM 672 O O . TYR A 1 84 ? 39.370 -15.857 -32.884 1.00 91.44 84 TYR A O 1
ATOM 680 N N . MET A 1 85 ? 39.081 -14.431 -34.570 1.00 91.25 85 MET A N 1
ATOM 681 C CA . MET A 1 85 ? 38.851 -15.505 -35.543 1.00 91.25 85 MET A CA 1
ATOM 682 C C . MET A 1 85 ? 40.085 -16.403 -35.725 1.00 91.25 85 MET A C 1
ATOM 684 O O . MET A 1 85 ? 39.930 -17.604 -35.926 1.00 91.25 85 MET A O 1
ATOM 688 N N . TYR A 1 86 ? 41.304 -15.870 -35.612 1.00 90.31 86 TYR A N 1
ATOM 689 C CA . TYR A 1 86 ? 42.532 -16.662 -35.776 1.00 90.31 86 TYR A CA 1
ATOM 690 C C . TYR A 1 86 ? 42.973 -17.364 -34.496 1.00 90.31 86 TYR A C 1
ATOM 692 O O . TYR A 1 86 ? 43.510 -18.469 -34.552 1.00 90.31 86 TYR A O 1
ATOM 700 N N . THR A 1 87 ? 42.784 -16.716 -33.349 1.00 89.25 87 THR A N 1
ATOM 701 C CA . THR A 1 87 ? 43.354 -17.174 -32.080 1.00 89.25 87 THR A CA 1
ATOM 702 C C . THR A 1 87 ? 42.299 -17.688 -31.106 1.00 89.25 87 THR A C 1
ATOM 704 O O . THR A 1 87 ? 42.609 -18.496 -30.243 1.00 89.25 87 THR A O 1
ATOM 707 N N . GLY A 1 88 ? 41.049 -17.248 -31.204 1.00 86.44 88 GLY A N 1
ATOM 708 C CA . GLY A 1 88 ? 40.022 -17.489 -30.189 1.00 86.44 88 GLY A CA 1
ATOM 709 C C . GLY A 1 88 ? 40.186 -16.638 -28.922 1.00 86.44 88 GLY A C 1
ATOM 710 O O . GLY A 1 88 ? 39.441 -16.840 -27.968 1.00 86.44 88 GLY A O 1
ATOM 711 N N . LYS A 1 89 ? 41.135 -15.691 -28.889 1.00 86.31 89 LYS A N 1
ATOM 712 C CA . LYS A 1 89 ? 41.292 -14.711 -27.804 1.00 86.31 89 LYS A CA 1
ATOM 713 C C . LYS A 1 89 ? 40.658 -13.388 -28.208 1.00 86.31 89 LYS A C 1
ATOM 715 O O . LYS A 1 89 ? 40.835 -12.943 -29.336 1.00 86.31 89 LYS A O 1
ATOM 720 N N . ILE A 1 90 ? 39.941 -12.764 -27.281 1.00 85.94 90 ILE A N 1
ATOM 721 C CA . ILE A 1 90 ? 39.331 -11.451 -27.480 1.00 85.94 90 ILE A CA 1
ATOM 722 C C . ILE A 1 90 ? 39.690 -10.545 -26.305 1.00 85.94 90 ILE A C 1
ATOM 724 O O . ILE A 1 90 ? 39.696 -10.985 -25.155 1.00 85.94 90 ILE A O 1
ATOM 728 N N . ILE A 1 91 ? 40.020 -9.292 -26.605 1.00 85.44 91 ILE A N 1
ATOM 729 C CA . ILE A 1 91 ? 40.310 -8.259 -25.612 1.00 85.44 91 ILE A CA 1
ATOM 730 C C . ILE A 1 91 ? 39.175 -7.244 -25.693 1.00 85.44 91 ILE A C 1
ATOM 732 O O . ILE A 1 91 ? 39.060 -6.516 -26.678 1.00 85.44 91 ILE A O 1
ATOM 736 N N . ILE A 1 92 ? 38.328 -7.227 -24.666 1.00 86.56 92 ILE A N 1
ATOM 737 C CA . ILE A 1 92 ? 37.168 -6.337 -24.563 1.00 86.56 92 ILE A CA 1
ATOM 738 C C . ILE A 1 92 ? 37.355 -5.343 -23.416 1.00 86.56 92 ILE A C 1
ATOM 740 O O . ILE A 1 92 ? 37.995 -5.650 -22.411 1.00 86.56 92 ILE A O 1
ATOM 744 N N . SER A 1 93 ? 36.800 -4.151 -23.592 1.00 88.88 93 SER A N 1
ATOM 745 C CA . SER A 1 93 ? 36.693 -3.092 -22.591 1.00 88.88 93 SER A CA 1
ATOM 746 C C . SER A 1 93 ? 35.315 -2.439 -22.702 1.00 88.88 93 SER A C 1
ATOM 748 O O . SER A 1 93 ? 34.679 -2.519 -23.751 1.00 88.88 93 SER A O 1
ATOM 750 N N . MET A 1 94 ? 34.849 -1.751 -21.657 1.00 86.75 94 MET A N 1
ATOM 751 C CA . MET A 1 94 ? 33.538 -1.080 -21.693 1.00 86.75 94 MET A CA 1
ATOM 752 C C . MET A 1 94 ? 33.405 -0.055 -22.833 1.00 86.75 94 MET A C 1
ATOM 754 O O . MET A 1 94 ? 32.318 0.124 -23.368 1.00 86.75 94 MET A O 1
ATOM 758 N N . GLU A 1 95 ? 34.510 0.562 -23.259 1.00 87.38 95 GLU A N 1
ATOM 759 C CA . GLU A 1 95 ? 34.524 1.529 -24.366 1.00 87.38 95 GLU A CA 1
ATOM 760 C C . GLU A 1 95 ? 34.334 0.873 -25.741 1.00 87.38 95 GLU A C 1
ATOM 762 O O . GLU A 1 95 ? 33.716 1.456 -26.630 1.00 87.38 95 GLU A O 1
ATOM 767 N N . ASN A 1 96 ? 34.870 -0.337 -25.942 1.00 89.06 96 ASN A N 1
ATOM 768 C CA . ASN A 1 96 ? 34.803 -1.028 -27.232 1.00 89.06 96 ASN A CA 1
ATOM 769 C C . ASN A 1 96 ? 33.687 -2.081 -27.305 1.00 89.06 96 ASN A C 1
ATOM 771 O O . ASN A 1 96 ? 33.353 -2.535 -28.398 1.00 89.06 96 ASN A O 1
ATOM 775 N N . LEU A 1 97 ? 33.080 -2.445 -26.173 1.00 91.25 97 LEU A N 1
ATOM 776 C CA . LEU A 1 97 ? 32.125 -3.543 -26.067 1.00 91.25 97 LEU A CA 1
ATOM 777 C C . LEU A 1 97 ? 30.955 -3.401 -27.049 1.00 91.25 97 LEU A C 1
ATOM 779 O O . LEU A 1 97 ? 30.693 -4.321 -27.822 1.00 91.25 97 LEU A O 1
ATOM 783 N N . SER A 1 98 ? 30.291 -2.243 -27.081 1.00 90.69 98 SER A N 1
ATOM 784 C CA . SER A 1 98 ? 29.133 -2.019 -27.954 1.00 90.69 98 SER A CA 1
ATOM 785 C C . SER A 1 98 ? 29.490 -2.148 -29.438 1.00 90.69 98 SER A C 1
ATOM 787 O O . SER A 1 98 ? 28.743 -2.756 -30.205 1.00 90.69 98 SER A O 1
ATOM 789 N N . SER A 1 99 ? 30.646 -1.623 -29.863 1.00 90.94 99 SER A N 1
ATOM 790 C CA . SER A 1 99 ? 31.079 -1.717 -31.264 1.00 90.94 99 SER A CA 1
ATOM 791 C C . SER A 1 99 ? 31.470 -3.148 -31.642 1.00 90.94 99 SER A C 1
ATOM 793 O O . SER A 1 99 ? 31.081 -3.625 -32.709 1.00 90.94 99 SER A O 1
ATOM 795 N N . VAL A 1 100 ? 32.170 -3.853 -30.748 1.00 92.06 100 VAL A N 1
ATOM 796 C CA . VAL A 1 100 ? 32.569 -5.258 -30.909 1.00 92.06 100 VAL A CA 1
ATOM 797 C C . VAL A 1 100 ? 31.343 -6.161 -31.022 1.00 92.06 100 VAL A C 1
ATOM 799 O O . VAL A 1 100 ? 31.255 -6.931 -31.976 1.00 92.06 100 VAL A O 1
ATOM 802 N N . VAL A 1 101 ? 30.374 -6.036 -30.113 1.00 91.88 101 VAL A N 1
ATOM 803 C CA . VAL A 1 101 ? 29.143 -6.844 -30.102 1.00 91.88 101 VAL A CA 1
ATOM 804 C C . VAL A 1 101 ? 28.306 -6.585 -31.361 1.00 91.88 101 VAL A C 1
ATOM 806 O O . VAL A 1 101 ? 27.915 -7.541 -32.030 1.00 91.88 101 VAL A O 1
ATOM 809 N N . ASN A 1 102 ? 28.112 -5.319 -31.755 1.00 91.50 102 ASN A N 1
ATOM 810 C CA . ASN A 1 102 ? 27.407 -4.954 -32.992 1.00 91.50 102 ASN A CA 1
ATOM 811 C C . ASN A 1 102 ? 28.050 -5.577 -34.242 1.00 91.50 102 ASN A C 1
ATOM 813 O O . ASN A 1 102 ? 27.373 -6.224 -35.044 1.00 91.50 102 ASN A O 1
ATOM 817 N N . ALA A 1 103 ? 29.365 -5.408 -34.400 1.00 91.81 103 ALA A N 1
ATOM 818 C CA . ALA A 1 103 ? 30.096 -5.934 -35.549 1.00 91.81 103 ALA A CA 1
ATOM 819 C C . ALA A 1 103 ? 30.099 -7.468 -35.568 1.00 91.81 103 ALA A C 1
ATOM 821 O O . ALA A 1 103 ? 29.986 -8.094 -36.620 1.00 91.81 103 ALA A O 1
ATOM 822 N N . ALA A 1 104 ? 30.203 -8.101 -34.407 1.00 91.94 104 ALA A N 1
ATOM 823 C CA . ALA A 1 104 ? 30.285 -9.544 -34.319 1.00 91.94 104 ALA A CA 1
ATOM 824 C C . ALA A 1 104 ? 28.918 -10.240 -34.469 1.00 91.94 104 ALA A C 1
ATOM 826 O O . ALA A 1 104 ? 28.869 -11.351 -35.003 1.00 91.94 104 ALA A O 1
ATOM 827 N N . ALA A 1 105 ? 27.814 -9.562 -34.132 1.00 91.38 105 ALA A N 1
ATOM 828 C CA . ALA A 1 105 ? 26.463 -9.958 -34.534 1.00 91.38 105 ALA A CA 1
ATOM 829 C C . ALA A 1 105 ? 26.306 -9.969 -36.057 1.00 91.38 105 ALA A C 1
ATOM 831 O O . ALA A 1 105 ? 25.867 -10.965 -36.636 1.00 91.38 105 ALA A O 1
ATOM 832 N N . GLU A 1 106 ? 26.746 -8.899 -36.725 1.00 91.12 106 GLU A N 1
ATOM 833 C CA . GLU A 1 106 ? 26.715 -8.800 -38.186 1.00 91.12 106 GLU A CA 1
ATOM 834 C C . GLU A 1 106 ? 27.571 -9.885 -38.862 1.00 91.12 106 GLU A C 1
ATOM 836 O O . GLU A 1 106 ? 27.177 -10.466 -39.876 1.00 91.12 106 GLU A O 1
ATOM 841 N N . LEU A 1 107 ? 28.731 -10.198 -38.277 1.00 91.44 107 LEU A N 1
ATOM 842 C CA . LEU A 1 107 ? 29.627 -11.260 -38.739 1.00 91.44 107 LEU A CA 1
ATOM 843 C C . LEU A 1 107 ? 29.206 -12.667 -38.274 1.00 91.44 107 LEU A C 1
ATOM 845 O O . LEU A 1 107 ? 29.907 -13.637 -38.574 1.00 91.44 107 LEU A O 1
ATOM 849 N N . GLN A 1 108 ? 28.065 -12.808 -37.592 1.00 92.12 108 GLN A N 1
ATOM 850 C CA . GLN A 1 108 ? 27.516 -14.079 -37.104 1.00 92.12 108 GLN A CA 1
ATOM 851 C C . GLN A 1 108 ? 28.508 -14.895 -36.259 1.00 92.12 108 GLN A C 1
ATOM 853 O O . GLN A 1 108 ? 28.652 -16.108 -36.434 1.00 92.12 108 GLN A O 1
ATOM 858 N N . LEU A 1 109 ? 29.212 -14.230 -35.347 1.00 90.81 109 LEU A N 1
ATOM 859 C CA . LEU A 1 109 ? 30.142 -14.862 -34.416 1.00 90.81 109 LEU A CA 1
ATOM 860 C C . LEU A 1 109 ? 29.394 -15.269 -33.130 1.00 90.81 109 LEU A C 1
ATOM 862 O O . LEU A 1 109 ? 29.631 -14.724 -32.073 1.00 90.81 109 LEU A O 1
ATOM 866 N N . ALA A 1 110 ? 28.455 -16.213 -33.164 1.00 83.06 110 ALA A N 1
ATOM 867 C CA . ALA A 1 110 ? 27.598 -16.468 -31.988 1.00 83.06 110 ALA A CA 1
ATOM 868 C C . ALA A 1 110 ? 28.354 -16.907 -30.703 1.00 83.06 110 ALA A C 1
ATOM 870 O O . ALA A 1 110 ? 27.880 -16.698 -29.590 1.00 83.06 110 ALA A O 1
ATOM 871 N N . GLU A 1 111 ? 29.545 -17.496 -30.843 1.00 84.50 111 GLU A N 1
ATOM 872 C CA . GLU A 1 111 ? 30.300 -18.107 -29.739 1.00 84.50 111 GLU A CA 1
ATOM 873 C C . GLU A 1 111 ? 30.841 -17.112 -28.695 1.00 84.50 111 GLU A C 1
ATOM 875 O O . GLU A 1 111 ? 31.147 -17.526 -27.578 1.00 84.50 111 GLU A O 1
ATOM 880 N N . PHE A 1 112 ? 30.989 -15.821 -29.020 1.00 83.56 112 PHE A N 1
ATOM 881 C CA . PHE A 1 112 ? 31.609 -14.852 -28.100 1.00 83.56 112 PHE A CA 1
ATOM 882 C C . PHE A 1 112 ? 30.592 -14.106 -27.209 1.00 83.56 112 PHE A C 1
ATOM 884 O O . PHE A 1 112 ? 31.001 -13.535 -26.193 1.00 83.56 112 PHE A O 1
ATOM 891 N N . PHE A 1 113 ? 29.292 -14.109 -27.546 1.00 87.94 113 PHE A N 1
ATOM 892 C CA . PHE A 1 113 ? 28.275 -13.339 -26.810 1.00 87.94 113 PHE A CA 1
ATOM 893 C C . PHE A 1 113 ? 28.205 -13.678 -25.315 1.00 87.94 113 PHE A C 1
ATOM 895 O O . PHE A 1 113 ? 28.248 -12.731 -24.533 1.00 87.94 113 PHE A O 1
ATOM 902 N N . PRO A 1 114 ? 28.224 -14.956 -24.873 1.00 89.06 114 PRO A N 1
ATOM 903 C CA . PRO A 1 114 ? 28.154 -15.273 -23.442 1.00 89.06 114 PRO A CA 1
ATOM 904 C C . PRO A 1 114 ? 29.310 -14.675 -22.625 1.00 89.06 114 PRO A C 1
ATOM 906 O O . PRO A 1 114 ? 29.139 -14.285 -21.468 1.00 89.06 114 PRO A O 1
ATOM 909 N N . ALA A 1 115 ? 30.503 -14.575 -23.223 1.00 86.56 115 ALA A N 1
ATOM 910 C CA . ALA A 1 115 ? 31.667 -13.979 -22.572 1.00 86.56 115 ALA A CA 1
ATOM 911 C C . ALA A 1 115 ? 31.539 -12.451 -22.461 1.00 86.56 115 ALA A C 1
ATOM 913 O O . ALA A 1 115 ? 31.874 -11.887 -21.419 1.00 86.56 115 ALA A O 1
ATOM 914 N N . CYS A 1 116 ? 31.023 -11.792 -23.505 1.00 88.88 116 CYS A N 1
ATOM 915 C CA . CYS A 1 116 ? 30.723 -10.358 -23.470 1.00 88.88 116 CYS A CA 1
ATOM 916 C C . CYS A 1 116 ? 29.623 -10.038 -22.462 1.00 88.88 116 CYS A C 1
ATOM 918 O O . CYS A 1 116 ? 29.752 -9.078 -21.715 1.00 88.88 116 CYS A O 1
ATOM 920 N N . GLU A 1 117 ? 28.590 -10.871 -22.404 1.00 90.50 117 GLU A N 1
ATOM 921 C CA . GLU A 1 117 ? 27.476 -10.743 -21.472 1.00 90.50 117 GLU A CA 1
ATOM 922 C C . GLU A 1 117 ? 27.953 -10.863 -20.020 1.00 90.50 117 GLU A C 1
ATOM 924 O O . GLU A 1 117 ? 27.734 -9.968 -19.209 1.00 90.50 117 GLU A O 1
ATOM 929 N N . THR A 1 118 ? 28.745 -11.899 -19.722 1.00 90.69 118 THR A N 1
ATOM 930 C CA . THR A 1 118 ? 29.347 -12.098 -18.393 1.00 90.69 118 THR A CA 1
ATOM 931 C C . THR A 1 118 ? 30.244 -10.927 -17.981 1.00 90.69 118 THR A C 1
ATOM 933 O O . THR A 1 118 ? 30.290 -10.567 -16.805 1.00 90.69 118 THR A O 1
ATOM 936 N N . TYR A 1 119 ? 30.999 -10.352 -18.922 1.00 90.69 119 TYR A N 1
ATOM 937 C CA . TYR A 1 119 ? 31.845 -9.187 -18.659 1.00 90.69 119 TYR A CA 1
ATOM 938 C C . TYR A 1 119 ? 31.009 -7.925 -18.409 1.00 90.69 119 TYR A C 1
ATOM 940 O O . TYR A 1 119 ? 31.226 -7.243 -17.410 1.00 90.69 119 TYR A O 1
ATOM 948 N N . ALA A 1 120 ? 30.013 -7.666 -19.259 1.00 90.69 120 ALA A N 1
ATOM 949 C CA . ALA A 1 120 ? 29.110 -6.524 -19.154 1.00 90.69 120 ALA A CA 1
ATOM 950 C C . ALA A 1 120 ? 28.342 -6.509 -17.825 1.00 90.69 120 ALA A C 1
ATOM 952 O O . ALA A 1 120 ? 28.240 -5.463 -17.193 1.00 90.69 120 ALA A O 1
ATOM 953 N N . CYS A 1 121 ? 27.875 -7.672 -17.357 1.00 92.69 121 CYS A N 1
ATOM 954 C CA . CYS A 1 121 ? 27.219 -7.805 -16.055 1.00 92.69 121 CYS A CA 1
ATOM 955 C C . CYS A 1 121 ? 28.151 -7.468 -14.879 1.00 92.69 121 CYS A C 1
ATOM 957 O O . CYS A 1 121 ? 27.695 -6.935 -13.872 1.00 92.69 121 CYS A O 1
ATOM 959 N N . LYS A 1 122 ? 29.451 -7.785 -14.975 1.00 91.25 122 LYS A N 1
ATOM 960 C CA . LYS A 1 122 ? 30.424 -7.543 -13.891 1.00 91.25 122 LYS A CA 1
ATOM 961 C C . LYS A 1 122 ? 30.848 -6.083 -13.780 1.00 91.25 122 LYS A C 1
ATOM 963 O O . LYS A 1 122 ? 31.046 -5.600 -12.673 1.00 91.25 122 LYS A O 1
ATOM 968 N N . GLU A 1 123 ? 30.999 -5.409 -14.914 1.00 90.50 123 GLU A N 1
ATOM 969 C CA . GLU A 1 123 ? 31.479 -4.021 -15.001 1.00 90.50 123 GLU A CA 1
ATOM 970 C C . GLU A 1 123 ? 30.329 -3.005 -15.138 1.00 90.50 123 GLU A C 1
ATOM 972 O O . GLU A 1 123 ? 30.531 -1.851 -15.529 1.00 90.50 123 GLU A O 1
ATOM 977 N N . LEU A 1 124 ? 29.096 -3.428 -14.847 1.00 92.00 124 LEU A N 1
ATOM 978 C CA . LEU A 1 124 ? 27.916 -2.581 -14.937 1.00 92.00 124 LEU A CA 1
ATOM 979 C C . LEU A 1 124 ? 27.980 -1.442 -13.904 1.00 92.00 124 LEU A C 1
ATOM 981 O O . LEU A 1 124 ? 28.219 -1.664 -12.717 1.00 92.00 124 LEU A O 1
ATOM 985 N N . GLY A 1 125 ? 27.731 -0.212 -14.349 1.00 89.62 125 GLY A N 1
ATOM 986 C CA . GLY A 1 125 ? 27.722 0.970 -13.490 1.00 89.62 125 GLY A CA 1
ATOM 987 C C . GLY A 1 125 ? 26.803 2.064 -14.024 1.00 89.62 125 GLY A C 1
ATOM 988 O O . GLY A 1 125 ? 26.269 1.954 -15.126 1.00 89.62 125 GLY A O 1
ATOM 989 N N . SER A 1 126 ? 26.644 3.152 -13.263 1.00 86.56 126 SER A N 1
ATOM 990 C CA . SER A 1 126 ? 25.672 4.209 -13.589 1.00 86.56 126 SER A CA 1
ATOM 991 C C . SER A 1 126 ? 25.882 4.826 -14.975 1.00 86.56 126 SER A C 1
ATOM 993 O O . SER A 1 126 ? 24.933 5.001 -15.725 1.00 86.56 126 SER A O 1
ATOM 995 N N . LYS A 1 127 ? 27.140 5.040 -15.375 1.00 85.56 127 LYS A N 1
ATOM 996 C CA . LYS A 1 127 ? 27.476 5.613 -16.687 1.00 85.56 127 LYS A CA 1
ATOM 997 C C . LYS A 1 127 ? 27.279 4.652 -17.860 1.00 85.56 127 LYS A C 1
ATOM 999 O O . LYS A 1 127 ? 27.145 5.118 -18.982 1.00 85.56 127 LYS A O 1
ATOM 1004 N N . SER A 1 128 ? 27.326 3.340 -17.623 1.00 89.25 128 SER A N 1
ATOM 1005 C CA . SER A 1 128 ? 27.267 2.321 -18.680 1.00 89.25 128 SER A CA 1
ATOM 1006 C C . SER A 1 128 ? 25.900 1.650 -18.797 1.00 89.25 128 SER A C 1
ATOM 1008 O O . SER A 1 128 ? 25.614 1.057 -19.833 1.00 89.25 128 SER A O 1
ATOM 1010 N N . VAL A 1 129 ? 25.041 1.748 -17.776 1.00 92.25 129 VAL A N 1
ATOM 1011 C CA . VAL A 1 129 ? 23.767 1.015 -17.709 1.00 92.25 129 VAL A CA 1
ATOM 1012 C C . VAL A 1 129 ? 22.869 1.264 -18.923 1.00 92.25 129 VAL A C 1
ATOM 1014 O O . VAL A 1 129 ? 22.359 0.311 -19.498 1.00 92.25 129 VAL A O 1
ATOM 1017 N N . PHE A 1 130 ? 22.729 2.511 -19.377 1.00 92.81 130 PHE A N 1
ATOM 1018 C CA . PHE A 1 130 ? 21.867 2.858 -20.513 1.00 92.81 130 PHE A CA 1
ATOM 1019 C C . PHE A 1 130 ? 22.372 2.284 -21.843 1.00 92.81 130 PHE A C 1
ATOM 1021 O O . PHE A 1 130 ? 21.590 1.757 -22.642 1.00 92.81 130 PHE A O 1
ATOM 1028 N N . ASP A 1 131 ? 23.689 2.315 -22.052 1.00 90.50 131 ASP A N 1
ATOM 1029 C CA . ASP A 1 131 ? 24.320 1.709 -23.223 1.00 90.50 131 ASP A CA 1
ATOM 1030 C C . ASP A 1 131 ? 24.180 0.181 -23.185 1.00 90.50 131 ASP A C 1
ATOM 1032 O O . ASP A 1 131 ? 23.882 -0.436 -24.208 1.00 90.50 131 ASP A O 1
ATOM 1036 N N . MET A 1 132 ? 24.327 -0.433 -22.004 1.00 92.81 132 MET A N 1
ATOM 1037 C CA . MET A 1 132 ? 24.156 -1.878 -21.821 1.00 92.81 132 MET A CA 1
ATOM 1038 C C . MET A 1 132 ? 22.702 -2.321 -22.020 1.00 92.81 132 MET A C 1
ATOM 1040 O O . MET A 1 132 ? 22.478 -3.353 -22.645 1.00 92.81 132 MET A O 1
ATOM 1044 N N . ILE A 1 133 ? 21.719 -1.535 -21.566 1.00 93.06 133 ILE A N 1
ATOM 1045 C CA . ILE A 1 133 ? 20.289 -1.772 -21.827 1.00 93.06 133 ILE A CA 1
ATOM 1046 C C . ILE A 1 133 ? 20.026 -1.760 -23.337 1.00 93.06 133 ILE A C 1
ATOM 1048 O O . ILE A 1 133 ? 19.421 -2.690 -23.871 1.00 93.06 133 ILE A O 1
ATOM 1052 N N . THR A 1 134 ? 20.532 -0.742 -24.040 1.00 92.81 134 THR A N 1
ATOM 1053 C CA . THR A 1 134 ? 20.395 -0.626 -25.500 1.00 92.81 134 THR A CA 1
ATOM 1054 C C . THR A 1 134 ? 21.028 -1.822 -26.212 1.00 92.81 134 THR A C 1
ATOM 1056 O O . THR A 1 134 ? 20.430 -2.404 -27.119 1.00 92.81 134 THR A O 1
ATOM 1059 N N . LEU A 1 135 ? 22.229 -2.220 -25.785 1.00 91.56 135 LEU A N 1
ATOM 1060 C CA . LEU A 1 135 ? 22.962 -3.339 -26.366 1.00 91.56 135 LEU A CA 1
ATOM 1061 C C . LEU A 1 135 ? 22.255 -4.679 -26.125 1.00 91.56 135 LEU A C 1
ATOM 1063 O O . LEU A 1 135 ? 22.138 -5.487 -27.048 1.00 91.56 135 LEU A O 1
ATOM 1067 N N . ALA A 1 136 ? 21.766 -4.899 -24.904 1.00 93.25 136 ALA A N 1
ATOM 1068 C CA . ALA A 1 136 ? 21.046 -6.106 -24.526 1.00 93.25 136 ALA A CA 1
ATOM 1069 C C . ALA A 1 136 ? 19.733 -6.243 -25.297 1.00 93.25 136 ALA A C 1
ATOM 1071 O O . ALA A 1 136 ? 19.439 -7.322 -25.811 1.00 93.25 136 ALA A O 1
ATOM 1072 N N . TYR A 1 137 ? 18.997 -5.141 -25.456 1.00 91.94 137 TYR A N 1
ATOM 1073 C CA . TYR A 1 137 ? 17.768 -5.106 -26.240 1.00 91.94 137 TYR A CA 1
ATOM 1074 C C . TYR A 1 137 ? 18.014 -5.435 -27.717 1.00 91.94 137 TYR A C 1
ATOM 1076 O O . TYR A 1 137 ? 17.349 -6.298 -28.293 1.00 91.94 137 TYR A O 1
ATOM 1084 N N . LEU A 1 138 ? 19.008 -4.777 -28.326 1.00 90.88 138 LEU A N 1
ATOM 1085 C CA . LEU A 1 138 ? 19.304 -4.906 -29.753 1.00 90.88 138 LEU A CA 1
ATOM 1086 C C . LEU A 1 138 ? 19.743 -6.326 -30.140 1.00 90.88 138 LEU A C 1
ATOM 1088 O O . LEU A 1 138 ? 19.342 -6.826 -31.191 1.00 90.88 138 LEU A O 1
ATOM 1092 N N . HIS A 1 139 ? 20.551 -6.976 -29.295 1.00 89.81 139 HIS A N 1
ATOM 1093 C CA . HIS A 1 139 ? 21.119 -8.305 -29.568 1.00 89.81 139 HIS A CA 1
ATOM 1094 C C . HIS A 1 139 ? 20.419 -9.454 -28.842 1.00 89.81 139 HIS A C 1
ATOM 1096 O O . HIS A 1 139 ? 20.836 -10.599 -29.001 1.00 89.81 139 HIS A O 1
ATOM 1102 N N . ARG A 1 140 ? 19.356 -9.167 -28.080 1.00 89.38 140 ARG A N 1
ATOM 1103 C CA . ARG A 1 140 ? 18.632 -10.133 -27.234 1.00 89.38 140 ARG A CA 1
ATOM 1104 C C . ARG A 1 140 ? 19.555 -10.885 -26.267 1.00 89.38 140 ARG A C 1
ATOM 1106 O O . ARG A 1 140 ? 19.592 -12.112 -26.244 1.00 89.38 140 ARG A O 1
ATOM 1113 N N . LEU A 1 141 ? 20.335 -10.122 -25.502 1.00 91.31 141 LEU A N 1
ATOM 1114 C CA . LEU A 1 141 ? 21.196 -10.645 -24.437 1.00 91.31 141 LEU A CA 1
ATOM 1115 C C . LEU A 1 141 ? 20.400 -10.681 -23.128 1.00 91.31 141 LEU A C 1
ATOM 1117 O O . LEU A 1 141 ? 20.381 -9.704 -22.379 1.00 91.31 141 LEU A O 1
ATOM 1121 N N . ASP A 1 142 ? 19.690 -11.784 -22.896 1.00 91.69 142 ASP A N 1
ATOM 1122 C CA . ASP A 1 142 ? 18.680 -11.884 -21.835 1.00 91.69 142 ASP A CA 1
ATOM 1123 C C . ASP A 1 142 ? 19.259 -11.739 -20.418 1.00 91.69 142 ASP A C 1
ATOM 1125 O O . ASP A 1 142 ? 18.638 -11.116 -19.555 1.00 91.69 142 ASP A O 1
ATOM 1129 N N . THR A 1 143 ? 20.452 -12.279 -20.148 1.00 92.75 143 THR A N 1
ATOM 1130 C CA . THR A 1 143 ? 21.052 -12.184 -18.807 1.00 92.75 143 THR A CA 1
ATOM 1131 C C . THR A 1 143 ? 21.579 -10.778 -18.540 1.00 92.75 143 THR A C 1
ATOM 1133 O O . THR A 1 143 ? 21.376 -10.251 -17.444 1.00 92.75 143 THR A O 1
ATOM 1136 N N . LEU A 1 144 ? 22.163 -10.117 -19.546 1.00 93.88 144 LEU A N 1
ATOM 1137 C CA . LEU A 1 144 ? 22.553 -8.710 -19.432 1.00 93.88 144 LEU A CA 1
ATOM 1138 C C . LEU A 1 144 ? 21.333 -7.806 -19.281 1.00 93.88 144 LEU A C 1
ATOM 1140 O O . LEU A 1 144 ? 21.370 -6.900 -18.455 1.00 93.88 144 LEU A O 1
ATOM 1144 N N . TRP A 1 145 ? 20.257 -8.067 -20.025 1.00 94.00 145 TRP A N 1
ATOM 1145 C CA . TRP A 1 145 ? 19.000 -7.334 -19.896 1.00 94.00 145 TRP A CA 1
ATOM 1146 C C . TRP A 1 145 ? 18.478 -7.386 -18.461 1.00 94.00 145 TRP A C 1
ATOM 1148 O O . TRP A 1 145 ? 18.289 -6.340 -17.846 1.00 94.00 145 TRP A O 1
ATOM 1158 N N . LEU A 1 146 ? 18.321 -8.589 -17.901 1.00 93.38 146 LEU A N 1
ATOM 1159 C CA . LEU A 1 146 ? 17.844 -8.771 -16.528 1.00 93.38 146 LEU A CA 1
ATOM 1160 C C . LEU A 1 146 ? 18.740 -8.048 -15.516 1.00 93.38 146 LEU A C 1
ATOM 1162 O O . LEU A 1 146 ? 18.245 -7.261 -14.715 1.00 93.38 146 LEU A O 1
ATOM 1166 N N . THR A 1 147 ? 20.058 -8.243 -15.606 1.00 93.88 147 THR A N 1
ATOM 1167 C CA . THR A 1 147 ? 21.012 -7.630 -14.665 1.00 93.88 147 THR A CA 1
ATOM 1168 C C . THR A 1 147 ? 21.012 -6.099 -14.770 1.00 93.88 147 THR A C 1
ATOM 1170 O O . THR A 1 147 ? 21.087 -5.395 -13.764 1.00 93.88 147 THR A O 1
ATOM 1173 N N . ALA A 1 148 ? 20.918 -5.562 -15.991 1.00 93.69 148 ALA A N 1
ATOM 1174 C CA . ALA A 1 148 ? 20.875 -4.123 -16.232 1.00 93.69 148 ALA A CA 1
ATOM 1175 C C . ALA A 1 148 ? 19.573 -3.489 -15.732 1.00 93.69 148 ALA A C 1
ATOM 1177 O O . ALA A 1 148 ? 19.603 -2.395 -15.168 1.00 93.69 148 ALA A O 1
ATOM 1178 N N . MET A 1 149 ? 18.455 -4.197 -15.885 1.00 92.12 149 MET A N 1
ATOM 1179 C CA . MET A 1 149 ? 17.155 -3.791 -15.362 1.00 92.12 149 MET A CA 1
ATOM 1180 C C . MET A 1 149 ? 17.124 -3.791 -13.833 1.00 92.12 149 MET A C 1
ATOM 1182 O O . MET A 1 149 ? 16.715 -2.795 -13.244 1.00 92.12 149 MET A O 1
ATOM 1186 N N . GLU A 1 150 ? 17.639 -4.837 -13.185 1.00 91.75 150 GLU A N 1
ATOM 1187 C CA . GLU A 1 150 ? 17.765 -4.891 -11.721 1.00 91.75 150 GLU A CA 1
ATOM 1188 C C . GLU A 1 150 ? 18.636 -3.748 -11.179 1.00 91.75 150 GLU A C 1
ATOM 1190 O O . GLU A 1 150 ? 18.289 -3.101 -10.188 1.00 91.75 150 GLU A O 1
ATOM 1195 N N . TYR A 1 151 ? 19.755 -3.456 -11.850 1.00 92.12 151 TYR A N 1
ATOM 1196 C CA . TYR A 1 151 ? 20.616 -2.334 -11.478 1.00 92.12 151 TYR A CA 1
ATOM 1197 C C . TYR A 1 151 ? 19.911 -0.985 -11.649 1.00 92.12 151 TYR A C 1
ATOM 1199 O O . TYR A 1 151 ? 20.057 -0.112 -10.787 1.00 92.12 151 TYR A O 1
ATOM 1207 N N . PHE A 1 152 ? 19.158 -0.814 -12.744 1.00 92.19 152 PHE A N 1
ATOM 1208 C CA . PHE A 1 152 ? 18.361 0.384 -12.987 1.00 92.19 152 PHE A CA 1
ATOM 1209 C C . PHE A 1 152 ? 17.326 0.578 -11.881 1.00 92.19 152 PHE A C 1
ATOM 1211 O O . PHE A 1 152 ? 17.269 1.654 -11.297 1.00 92.19 152 PHE A O 1
ATOM 1218 N N . ASP A 1 153 ? 16.569 -0.464 -11.542 1.00 89.88 153 ASP A N 1
ATOM 1219 C CA . ASP A 1 153 ? 15.504 -0.400 -10.539 1.00 89.88 153 ASP A CA 1
ATOM 1220 C C . ASP A 1 153 ? 16.052 -0.038 -9.150 1.00 89.88 153 ASP A C 1
ATOM 1222 O O . ASP A 1 153 ? 15.464 0.780 -8.439 1.00 89.88 153 ASP A O 1
ATOM 1226 N N . ALA A 1 154 ? 17.228 -0.566 -8.792 1.00 89.12 154 ALA A N 1
ATOM 1227 C CA . ALA A 1 154 ? 17.907 -0.251 -7.535 1.00 89.12 154 ALA A CA 1
ATOM 1228 C C . ALA A 1 154 ? 18.422 1.203 -7.445 1.00 89.12 154 ALA A C 1
ATOM 1230 O O . ALA A 1 154 ? 18.557 1.732 -6.341 1.00 89.12 154 ALA A O 1
ATOM 1231 N N . HIS A 1 155 ? 18.706 1.855 -8.578 1.00 88.88 155 HIS A N 1
ATOM 1232 C CA . HIS A 1 155 ? 19.296 3.204 -8.640 1.00 88.88 155 HIS A CA 1
ATOM 1233 C C . HIS A 1 155 ? 18.436 4.202 -9.431 1.00 88.88 155 HIS A C 1
ATOM 1235 O O . HIS A 1 155 ? 18.926 5.238 -9.885 1.00 88.88 155 HIS A O 1
ATOM 1241 N N . ALA A 1 156 ? 17.148 3.912 -9.607 1.00 88.38 156 ALA A N 1
ATOM 1242 C CA . ALA A 1 156 ? 16.289 4.645 -10.527 1.00 88.38 156 ALA A CA 1
ATOM 1243 C C . ALA A 1 156 ? 16.194 6.145 -10.190 1.00 88.38 156 ALA A C 1
ATOM 1245 O O . ALA A 1 156 ? 16.202 6.974 -11.094 1.00 88.38 156 ALA A O 1
ATOM 1246 N N . GLU A 1 157 ? 16.194 6.537 -8.912 1.00 86.75 157 GLU A N 1
ATOM 1247 C CA . GLU A 1 157 ? 16.082 7.951 -8.514 1.00 86.75 157 GLU A CA 1
ATOM 1248 C C . GLU A 1 157 ? 17.235 8.835 -9.040 1.00 86.75 157 GLU A C 1
ATOM 1250 O O . GLU A 1 157 ? 17.025 9.999 -9.407 1.00 86.75 157 GLU A O 1
ATOM 1255 N N . SER A 1 158 ? 18.462 8.303 -9.080 1.00 88.44 158 SER A N 1
ATOM 1256 C CA . SER A 1 158 ? 19.623 9.016 -9.622 1.00 88.44 158 SER A CA 1
ATOM 1257 C C . SER A 1 158 ? 19.694 8.882 -11.141 1.00 88.44 158 SER A C 1
ATOM 1259 O O . SER A 1 158 ? 19.860 9.888 -11.833 1.00 88.44 158 SER A O 1
ATOM 1261 N N . LEU A 1 159 ? 19.491 7.672 -11.668 1.00 89.81 159 LEU A N 1
ATOM 1262 C CA . LEU A 1 159 ? 19.571 7.374 -13.099 1.00 89.81 159 LEU A CA 1
ATOM 1263 C C . LEU A 1 159 ? 18.515 8.125 -13.912 1.00 89.81 159 LEU A C 1
ATOM 1265 O O . LEU A 1 159 ? 18.809 8.642 -14.988 1.00 89.81 159 LEU A O 1
ATOM 1269 N N . LEU A 1 160 ? 17.308 8.297 -13.367 1.00 89.00 160 LEU A N 1
ATOM 1270 C CA . LEU A 1 160 ? 16.259 9.100 -13.988 1.00 89.00 160 LEU A CA 1
ATOM 1271 C C . LEU A 1 160 ? 16.635 10.569 -14.143 1.00 89.00 160 LEU A C 1
ATOM 1273 O O . LEU A 1 160 ? 15.889 11.263 -14.821 1.00 89.00 160 LEU A O 1
ATOM 1277 N N . LYS A 1 161 ? 17.733 11.072 -13.564 1.00 86.94 161 LYS A N 1
ATOM 1278 C CA . LYS A 1 161 ? 18.243 12.447 -13.741 1.00 86.94 161 LYS A CA 1
ATOM 1279 C C . LYS A 1 161 ? 19.448 12.521 -14.685 1.00 86.94 161 LYS A C 1
ATOM 1281 O O . LYS A 1 161 ? 19.790 13.617 -15.119 1.00 86.94 161 LYS A O 1
ATOM 1286 N N . GLU A 1 162 ? 20.061 11.389 -15.023 1.00 88.69 162 GLU A N 1
ATOM 1287 C CA . GLU A 1 162 ? 21.238 11.345 -15.890 1.00 88.69 162 GLU A CA 1
ATOM 1288 C C . GLU A 1 162 ? 20.893 11.613 -17.368 1.00 88.69 162 GLU A C 1
ATOM 1290 O O . GLU A 1 162 ? 19.755 11.438 -17.826 1.00 88.69 162 GLU A O 1
ATOM 1295 N N . GLU A 1 163 ? 21.904 12.047 -18.125 1.00 86.81 163 GLU A N 1
ATOM 1296 C CA . GLU A 1 163 ? 21.813 12.286 -19.572 1.00 86.81 163 GLU A CA 1
ATOM 1297 C C . GLU A 1 163 ? 21.712 10.983 -20.374 1.00 86.81 163 GLU A C 1
ATOM 1299 O O . GLU A 1 163 ? 21.164 10.986 -21.473 1.00 86.81 163 GLU A O 1
ATOM 1304 N N . GLY A 1 164 ? 22.168 9.855 -19.814 1.00 85.19 164 GLY A N 1
ATOM 1305 C CA . GLY A 1 164 ? 22.107 8.550 -20.477 1.00 85.19 164 GLY A CA 1
ATOM 1306 C C . GLY A 1 164 ? 20.681 8.099 -20.816 1.00 85.19 164 GLY A C 1
ATOM 1307 O O . GLY A 1 164 ? 20.473 7.440 -21.825 1.00 85.19 164 GLY A O 1
ATOM 1308 N N . LEU A 1 165 ? 19.664 8.541 -20.069 1.00 88.56 165 LEU A N 1
ATOM 1309 C CA . LEU A 1 165 ? 18.262 8.287 -20.425 1.00 88.56 165 LEU A CA 1
ATOM 1310 C C . LEU A 1 165 ? 17.878 8.928 -21.775 1.00 88.56 165 LEU A C 1
ATOM 1312 O O . LEU A 1 165 ? 17.030 8.413 -22.501 1.00 88.56 165 LEU A O 1
ATOM 1316 N N . LEU A 1 166 ? 18.499 10.060 -22.124 1.00 88.38 166 LEU A N 1
ATOM 1317 C CA . LEU A 1 166 ? 18.188 10.836 -23.328 1.00 88.38 166 LEU A CA 1
ATOM 1318 C C . LEU A 1 166 ? 18.714 10.175 -24.613 1.00 88.38 166 LEU A C 1
ATOM 1320 O O . LEU A 1 166 ? 18.229 10.499 -25.704 1.00 88.38 166 LEU A O 1
ATOM 1324 N N . SER A 1 167 ? 19.677 9.251 -24.497 1.00 87.50 167 SER A N 1
ATOM 1325 C CA . SER A 1 167 ? 20.238 8.509 -25.632 1.00 87.50 167 SER A CA 1
ATOM 1326 C C . SER A 1 167 ? 19.355 7.338 -26.083 1.00 87.50 167 SER A C 1
ATOM 1328 O O . SER A 1 167 ? 19.479 6.896 -27.226 1.00 87.50 167 SER A O 1
ATOM 1330 N N . LEU A 1 168 ? 18.425 6.877 -25.238 1.00 90.75 168 LEU A N 1
ATOM 1331 C CA . LEU A 1 168 ? 17.536 5.752 -25.536 1.00 90.75 168 LEU A CA 1
ATOM 1332 C C . LEU A 1 168 ? 16.529 6.062 -26.667 1.00 90.75 168 LEU A C 1
ATOM 1334 O O . LEU A 1 168 ? 16.154 7.220 -26.919 1.00 90.75 168 LEU A O 1
ATOM 1338 N N . SER A 1 169 ? 16.052 5.011 -27.344 1.00 89.62 169 SER A N 1
ATOM 1339 C CA . SER A 1 169 ? 14.911 5.083 -28.271 1.00 89.62 169 SER A CA 1
ATOM 1340 C C . SER A 1 169 ? 13.582 5.204 -27.518 1.00 89.62 169 SER A C 1
ATOM 1342 O O . SER A 1 169 ? 13.499 4.853 -26.344 1.00 89.62 169 SER A O 1
ATOM 1344 N N . GLU A 1 170 ? 12.536 5.694 -28.190 1.00 88.12 170 GLU A N 1
ATOM 1345 C CA . GLU A 1 170 ? 11.208 5.887 -27.582 1.00 88.12 170 GLU A CA 1
ATOM 1346 C C . GLU A 1 170 ? 10.626 4.574 -27.041 1.00 88.12 170 GLU A C 1
ATOM 1348 O O . GLU A 1 170 ? 10.168 4.533 -25.900 1.00 88.12 170 GLU A O 1
ATOM 1353 N N . ASP A 1 171 ? 10.737 3.489 -27.814 1.00 88.81 171 ASP A N 1
ATOM 1354 C CA . ASP A 1 171 ? 10.284 2.149 -27.415 1.00 88.81 171 ASP A CA 1
ATOM 1355 C C . ASP A 1 171 ? 10.975 1.667 -26.133 1.00 88.81 171 ASP A C 1
ATOM 1357 O O . ASP A 1 171 ? 10.343 1.111 -25.238 1.00 88.81 171 ASP A O 1
ATOM 1361 N N . LEU A 1 172 ? 12.278 1.927 -26.023 1.00 90.06 172 LEU A N 1
ATOM 1362 C CA . LEU A 1 172 ? 13.091 1.466 -24.906 1.00 90.06 172 LEU A CA 1
ATOM 1363 C C . LEU A 1 172 ? 12.830 2.292 -23.645 1.00 90.06 172 LEU A C 1
ATOM 1365 O O . LEU A 1 172 ? 12.807 1.744 -22.549 1.00 90.06 172 LEU A O 1
ATOM 1369 N N . VAL A 1 173 ? 12.573 3.597 -23.784 1.00 91.00 173 VAL A N 1
ATOM 1370 C CA . VAL A 1 173 ? 12.111 4.433 -22.664 1.00 91.00 173 VAL A CA 1
ATOM 1371 C C . VAL A 1 173 ? 10.765 3.938 -22.146 1.00 91.00 173 VAL A C 1
ATOM 1373 O O . VAL A 1 173 ? 10.594 3.809 -20.935 1.00 91.00 173 VAL A O 1
ATOM 1376 N N . LEU A 1 174 ? 9.826 3.628 -23.043 1.00 89.88 174 LEU A N 1
ATOM 1377 C CA . LEU A 1 174 ? 8.526 3.080 -22.664 1.00 89.88 174 LEU A CA 1
ATOM 1378 C C . LEU A 1 174 ? 8.682 1.743 -21.924 1.00 89.88 174 LEU A C 1
ATOM 1380 O O . LEU A 1 174 ? 8.080 1.551 -20.869 1.00 89.88 174 LEU A O 1
ATOM 1384 N N . GLU A 1 175 ? 9.517 0.839 -22.431 1.00 88.56 175 GLU A N 1
ATOM 1385 C CA . GLU A 1 175 ? 9.759 -0.471 -21.820 1.00 88.56 175 GLU A CA 1
ATOM 1386 C C . GLU A 1 175 ? 10.476 -0.372 -20.467 1.00 88.56 175 GLU A C 1
ATOM 1388 O O . GLU A 1 175 ? 10.119 -1.079 -19.530 1.00 88.56 175 GLU A O 1
ATOM 1393 N N . VAL A 1 176 ? 11.436 0.545 -20.319 1.00 89.56 176 VAL A N 1
ATOM 1394 C CA . VAL A 1 176 ? 12.152 0.756 -19.052 1.00 89.56 176 VAL A CA 1
ATOM 1395 C C . VAL A 1 176 ? 11.236 1.355 -17.983 1.00 89.56 176 VAL A C 1
ATOM 1397 O O . VAL A 1 176 ? 11.282 0.894 -16.840 1.00 89.56 176 VAL A O 1
ATOM 1400 N N . LEU A 1 177 ? 10.421 2.358 -18.341 1.00 88.69 177 LEU A N 1
ATOM 1401 C CA . LEU A 1 177 ? 9.621 3.146 -17.394 1.00 88.69 177 LEU A CA 1
ATOM 1402 C C . LEU A 1 177 ? 8.238 2.557 -17.080 1.00 88.69 177 LEU A C 1
ATOM 1404 O O . LEU A 1 177 ? 7.692 2.859 -16.028 1.00 88.69 177 LEU A O 1
ATOM 1408 N N . SER A 1 178 ? 7.667 1.715 -17.947 1.00 85.50 178 SER A N 1
ATOM 1409 C CA . SER A 1 178 ? 6.331 1.125 -17.722 1.00 85.50 178 SER A CA 1
ATOM 1410 C C . SER A 1 178 ? 6.292 0.015 -16.660 1.00 85.50 178 SER A C 1
ATOM 1412 O O . SER A 1 178 ? 5.207 -0.430 -16.275 1.00 85.50 178 SER A O 1
ATOM 1414 N N . ARG A 1 179 ? 7.456 -0.437 -16.177 1.00 85.38 179 ARG A N 1
ATOM 1415 C CA . ARG A 1 179 ? 7.592 -1.573 -15.256 1.00 85.38 179 ARG A CA 1
ATOM 1416 C C . ARG A 1 179 ? 7.232 -1.202 -13.816 1.00 85.38 179 ARG A C 1
ATOM 1418 O O . ARG A 1 179 ? 7.698 -0.207 -13.277 1.00 85.38 179 ARG A O 1
ATOM 1425 N N . ASP A 1 180 ? 6.493 -2.088 -13.154 1.00 78.25 180 ASP A N 1
ATOM 1426 C CA . ASP A 1 180 ? 6.051 -1.956 -11.754 1.00 78.25 180 ASP A CA 1
ATOM 1427 C C . ASP A 1 180 ? 7.179 -2.014 -10.714 1.00 78.25 180 ASP A C 1
ATOM 1429 O O . ASP A 1 180 ? 6.956 -1.709 -9.546 1.00 78.25 180 ASP A O 1
ATOM 1433 N N . CYS A 1 181 ? 8.374 -2.454 -11.106 1.00 74.81 181 CYS A N 1
ATOM 1434 C CA . CYS A 1 181 ? 9.508 -2.677 -10.208 1.00 74.81 181 CYS A CA 1
ATOM 1435 C C . CYS A 1 181 ? 10.369 -1.429 -9.964 1.00 74.81 181 CYS A C 1
ATOM 1437 O O . CYS A 1 181 ? 11.287 -1.475 -9.144 1.00 74.81 181 CYS A O 1
ATOM 1439 N N . VAL A 1 182 ? 10.077 -0.311 -10.636 1.00 76.38 182 VAL A N 1
ATOM 1440 C CA . VAL A 1 182 ? 10.823 0.941 -10.476 1.00 76.38 182 VAL A CA 1
ATOM 1441 C C . VAL A 1 182 ? 10.459 1.589 -9.135 1.00 76.38 182 VAL A C 1
ATOM 1443 O O . VAL A 1 182 ? 9.345 2.068 -8.941 1.00 76.38 182 VAL A O 1
ATOM 1446 N N . ASN A 1 183 ? 11.408 1.636 -8.197 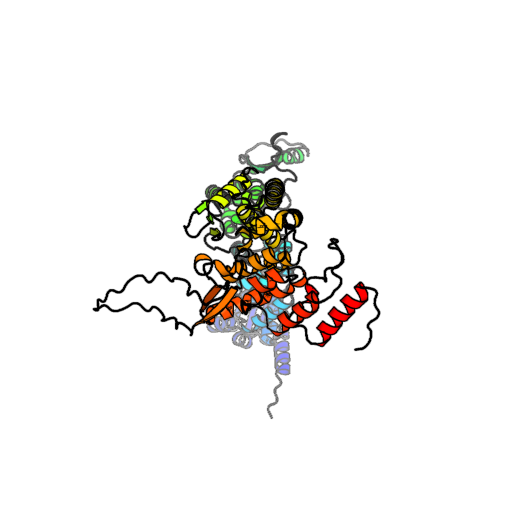1.00 76.31 183 ASN A N 1
ATOM 1447 C CA . ASN A 1 183 ? 11.194 2.183 -6.852 1.00 76.31 183 ASN A CA 1
ATOM 1448 C C . ASN A 1 183 ? 11.292 3.723 -6.815 1.00 76.31 183 ASN A C 1
ATOM 1450 O O . ASN A 1 183 ? 12.162 4.286 -6.151 1.00 76.31 183 ASN A O 1
ATOM 1454 N N . VAL A 1 184 ? 10.440 4.416 -7.576 1.00 82.62 184 VAL A N 1
ATOM 1455 C CA . VAL A 1 184 ? 10.414 5.886 -7.659 1.00 82.62 184 VAL A CA 1
ATOM 1456 C C . VAL A 1 184 ? 8.969 6.387 -7.718 1.00 82.62 184 VAL A C 1
ATOM 1458 O O . VAL A 1 184 ? 8.085 5.710 -8.235 1.00 82.62 184 VAL A O 1
ATOM 1461 N N . GLY A 1 185 ? 8.709 7.586 -7.189 1.00 80.88 185 GLY A N 1
ATOM 1462 C CA . GLY A 1 185 ? 7.396 8.217 -7.294 1.00 80.88 185 GLY A CA 1
ATOM 1463 C C . GLY A 1 185 ? 7.001 8.536 -8.742 1.00 80.88 185 GLY A C 1
ATOM 1464 O O . GLY A 1 185 ? 7.806 9.029 -9.531 1.00 80.88 185 GLY A O 1
ATOM 1465 N N . GLU A 1 186 ? 5.719 8.355 -9.064 1.00 84.19 186 GLU A N 1
ATOM 1466 C CA . GLU A 1 186 ? 5.149 8.617 -10.401 1.00 84.19 186 GLU A CA 1
ATOM 1467 C C . GLU A 1 186 ? 5.376 10.054 -10.894 1.00 84.19 186 GLU A C 1
ATOM 1469 O O . GLU A 1 186 ? 5.508 10.315 -12.090 1.00 84.19 186 GLU A O 1
ATOM 1474 N N . LEU A 1 187 ? 5.487 11.011 -9.968 1.00 81.81 187 LEU A N 1
ATOM 1475 C CA . LEU A 1 187 ? 5.808 12.395 -10.303 1.00 81.81 187 LEU A CA 1
ATOM 1476 C C . LEU A 1 187 ? 7.222 12.549 -10.891 1.00 81.81 187 LEU A C 1
ATOM 1478 O O . LEU A 1 187 ? 7.438 13.392 -11.763 1.00 81.81 187 LEU A O 1
ATOM 1482 N N . ASP A 1 188 ? 8.190 11.760 -10.433 1.00 84.94 188 ASP A N 1
ATOM 1483 C CA . ASP A 1 188 ? 9.561 11.817 -10.941 1.00 84.94 188 ASP A CA 1
ATOM 1484 C C . ASP A 1 188 ? 9.698 11.076 -12.275 1.00 84.94 188 ASP A C 1
ATOM 1486 O O . ASP A 1 188 ? 10.438 11.536 -13.148 1.00 84.94 188 ASP A O 1
ATOM 1490 N N . ILE A 1 189 ? 8.909 10.018 -12.489 1.00 87.38 189 ILE A N 1
ATOM 1491 C CA . ILE A 1 189 ? 8.756 9.372 -13.802 1.00 87.38 189 ILE A CA 1
ATOM 1492 C C . ILE A 1 189 ? 8.174 10.378 -14.804 1.00 87.38 189 ILE A C 1
ATOM 1494 O O . ILE A 1 189 ? 8.746 10.584 -15.875 1.00 87.38 189 ILE A O 1
ATOM 1498 N N . TRP A 1 190 ? 7.112 11.103 -14.430 1.00 85.88 190 TRP A N 1
ATOM 1499 C CA . TRP A 1 190 ? 6.561 12.187 -15.251 1.00 85.88 190 TRP A CA 1
ATOM 1500 C C . TRP A 1 190 ? 7.618 13.247 -15.607 1.00 85.88 190 TRP A C 1
ATOM 1502 O O . TRP A 1 190 ? 7.740 13.640 -16.768 1.00 85.88 190 TRP A O 1
ATOM 1512 N N . ARG A 1 191 ? 8.440 13.684 -14.642 1.00 85.44 191 ARG A N 1
ATOM 1513 C CA . ARG A 1 191 ? 9.537 14.639 -14.899 1.00 85.44 191 ARG A CA 1
ATOM 1514 C C . ARG A 1 191 ? 10.580 14.090 -15.865 1.00 85.44 191 ARG A C 1
ATOM 1516 O O . ARG A 1 191 ? 11.059 14.834 -16.720 1.00 85.44 191 ARG A O 1
ATOM 1523 N N . ALA A 1 192 ? 10.943 12.818 -15.736 1.00 87.56 192 ALA A N 1
ATOM 1524 C CA . ALA A 1 192 ? 11.884 12.169 -16.639 1.00 87.56 192 ALA A CA 1
ATOM 1525 C C . ALA A 1 192 ? 11.331 12.104 -18.073 1.00 87.56 192 ALA A C 1
ATOM 1527 O O . ALA A 1 192 ? 12.047 12.455 -19.013 1.00 87.56 192 ALA A O 1
ATOM 1528 N N . VAL A 1 193 ? 10.045 11.770 -18.237 1.00 87.94 193 VAL A N 1
ATOM 1529 C CA . VAL A 1 193 ? 9.351 11.778 -19.536 1.00 87.94 193 VAL A CA 1
ATOM 1530 C C . VAL A 1 193 ? 9.330 13.181 -20.143 1.00 87.94 193 VAL A C 1
ATOM 1532 O O . VAL A 1 193 ? 9.702 13.353 -21.303 1.00 87.94 193 VAL A O 1
ATOM 1535 N N . VAL A 1 194 ? 8.974 14.210 -19.366 1.00 84.44 194 VAL A N 1
ATOM 1536 C CA . VAL A 1 194 ? 8.997 15.605 -19.841 1.00 84.44 194 VAL A CA 1
ATOM 1537 C C . VAL A 1 194 ? 10.410 16.015 -20.266 1.00 84.44 194 VAL A C 1
ATOM 1539 O O . VAL A 1 194 ? 10.573 16.607 -21.334 1.00 84.44 194 VAL A O 1
ATOM 1542 N N . ARG A 1 195 ? 11.443 15.658 -19.489 1.00 87.38 195 ARG A N 1
ATOM 1543 C CA . ARG A 1 195 ? 12.846 15.936 -19.841 1.00 87.38 195 ARG A CA 1
ATOM 1544 C C . ARG A 1 195 ? 13.242 15.272 -21.162 1.00 87.38 195 ARG A C 1
ATOM 1546 O O . ARG A 1 195 ? 13.832 15.925 -22.021 1.00 87.38 195 ARG A O 1
ATOM 1553 N N . TYR A 1 196 ? 12.888 14.001 -21.336 1.00 88.50 196 TYR A N 1
ATOM 1554 C CA . TYR A 1 196 ? 13.165 13.240 -22.552 1.00 88.50 196 TYR A CA 1
ATOM 1555 C C . TYR A 1 196 ? 12.489 13.856 -23.785 1.00 88.50 196 TYR A C 1
ATOM 1557 O O . TYR A 1 196 ? 13.135 14.079 -24.810 1.00 88.50 196 TYR A O 1
ATOM 1565 N N . VAL A 1 197 ? 11.206 14.202 -23.666 1.00 86.00 197 VAL A N 1
ATOM 1566 C CA . VAL A 1 197 ? 10.418 14.808 -24.748 1.00 86.00 197 VAL A CA 1
ATOM 1567 C C . VAL A 1 197 ? 10.978 16.173 -25.164 1.00 86.00 197 VAL A C 1
ATOM 1569 O O . VAL A 1 197 ? 11.069 16.453 -26.361 1.00 86.00 197 VAL A O 1
ATOM 1572 N N . TYR A 1 198 ? 11.405 17.001 -24.205 1.00 83.88 198 TYR A N 1
ATOM 1573 C CA . TYR A 1 198 ? 12.059 18.285 -24.491 1.00 83.88 198 TYR A CA 1
ATOM 1574 C C . TYR A 1 198 ? 13.335 18.102 -25.315 1.00 83.88 198 TYR A C 1
ATOM 1576 O O . TYR A 1 198 ? 13.489 18.746 -26.354 1.00 83.88 198 TYR A O 1
ATOM 1584 N N . HIS A 1 199 ? 14.201 17.173 -24.900 1.00 86.62 199 HIS A N 1
ATOM 1585 C CA . HIS A 1 199 ? 15.436 16.868 -25.618 1.00 86.62 199 HIS A CA 1
ATOM 1586 C C . HIS A 1 199 ? 15.164 16.373 -27.050 1.00 86.62 199 HIS A C 1
ATOM 1588 O O . HIS A 1 199 ? 15.781 16.855 -27.999 1.00 86.62 199 HIS A O 1
ATOM 1594 N N . LYS A 1 200 ? 14.190 15.471 -27.245 1.00 84.75 200 LYS A N 1
ATOM 1595 C CA . LYS A 1 200 ? 13.817 14.979 -28.588 1.00 84.75 200 LYS A CA 1
ATOM 1596 C C . LYS A 1 200 ? 13.251 16.070 -29.499 1.00 84.75 200 LYS A C 1
ATOM 1598 O O . LYS A 1 200 ? 13.469 16.015 -30.705 1.00 84.75 200 LYS A O 1
ATOM 1603 N N . CYS A 1 201 ? 12.574 17.070 -28.937 1.00 81.81 201 CYS A N 1
ATOM 1604 C CA . CYS A 1 201 ? 12.081 18.229 -29.685 1.00 81.81 201 CYS A CA 1
ATOM 1605 C C . CYS A 1 201 ? 13.165 19.295 -29.948 1.00 81.81 201 CYS A C 1
ATOM 1607 O O . CYS A 1 201 ? 12.854 20.333 -30.527 1.00 81.81 201 CYS A O 1
ATOM 1609 N N . GLY A 1 202 ? 14.416 19.070 -29.526 1.00 78.50 202 GLY A N 1
ATOM 1610 C CA . GLY A 1 202 ? 15.524 20.015 -29.702 1.00 78.50 202 GLY A CA 1
ATOM 1611 C C . GLY A 1 202 ? 15.457 21.239 -28.782 1.00 78.50 202 GLY A C 1
ATOM 1612 O O . GLY A 1 202 ? 16.060 22.265 -29.092 1.00 78.50 202 GLY A O 1
ATOM 1613 N N . LEU A 1 203 ? 14.707 21.155 -27.679 1.00 79.00 203 LEU A N 1
ATOM 1614 C CA . LEU A 1 203 ? 14.561 22.222 -26.687 1.00 79.00 203 LEU A CA 1
ATOM 1615 C C . LEU A 1 203 ? 15.538 22.011 -25.526 1.00 79.00 203 LEU A C 1
ATOM 1617 O O . LEU A 1 203 ? 15.808 20.874 -25.133 1.00 79.00 203 LEU A O 1
ATOM 1621 N N . ASP A 1 204 ? 16.019 23.105 -24.932 1.00 75.38 204 ASP A N 1
ATOM 1622 C CA . ASP A 1 204 ? 16.849 23.029 -23.730 1.00 75.38 204 ASP A CA 1
ATOM 1623 C C . ASP A 1 204 ? 15.998 22.621 -22.518 1.00 75.38 204 ASP A C 1
ATOM 1625 O O . ASP A 1 204 ? 15.053 23.307 -22.116 1.00 75.38 204 ASP A O 1
ATOM 1629 N N . TYR A 1 205 ? 16.330 21.472 -21.934 1.00 75.19 205 TYR A N 1
ATOM 1630 C CA . TYR A 1 205 ? 15.642 20.946 -20.765 1.00 75.19 205 TYR A CA 1
ATOM 1631 C C . TYR A 1 205 ? 16.166 21.528 -19.442 1.00 75.19 205 TYR A C 1
ATOM 1633 O O . TYR A 1 205 ? 15.449 21.462 -18.443 1.00 75.19 205 TYR A O 1
ATOM 1641 N N . HIS A 1 206 ? 17.364 22.124 -19.402 1.00 69.38 206 HIS A N 1
ATOM 1642 C CA . HIS A 1 206 ? 17.897 22.782 -18.200 1.00 69.38 206 HIS A CA 1
ATOM 1643 C C . HIS A 1 206 ? 17.134 24.067 -17.867 1.00 69.38 206 HIS A C 1
ATOM 1645 O O . HIS A 1 206 ? 16.939 24.415 -16.697 1.00 69.38 206 HIS A O 1
ATOM 1651 N N . GLU A 1 207 ? 16.643 24.744 -18.901 1.00 64.19 207 GLU A N 1
ATOM 1652 C CA . GLU A 1 207 ? 15.799 25.929 -18.781 1.00 64.19 207 GLU A CA 1
ATOM 1653 C C . GLU A 1 207 ? 14.302 25.593 -18.783 1.00 64.19 207 GLU A C 1
ATOM 1655 O O . GLU A 1 207 ? 13.478 26.501 -18.705 1.00 64.19 207 GLU A O 1
ATOM 1660 N N . CYS A 1 208 ? 13.931 24.304 -18.804 1.00 67.12 208 CYS A N 1
ATOM 1661 C CA . CYS A 1 208 ? 12.541 23.883 -18.923 1.00 67.12 208 CYS A CA 1
ATOM 1662 C C . CYS A 1 208 ? 11.694 24.392 -17.742 1.00 67.12 208 CYS A C 1
ATOM 1664 O O . CYS A 1 208 ? 11.849 23.927 -16.604 1.00 67.12 208 CYS A O 1
ATOM 1666 N N . PRO A 1 209 ? 10.740 25.303 -17.995 1.00 63.38 209 PRO A N 1
ATOM 1667 C CA . PRO A 1 209 ? 9.893 25.849 -16.945 1.00 63.38 209 PRO A CA 1
ATOM 1668 C C . PRO A 1 209 ? 8.892 24.812 -16.410 1.00 63.38 209 PRO A C 1
ATOM 1670 O O . PRO A 1 209 ? 8.412 24.964 -15.293 1.00 63.38 209 PRO A O 1
ATOM 1673 N N . LEU A 1 210 ? 8.628 23.726 -17.151 1.00 64.81 210 LEU A N 1
ATOM 1674 C CA . LEU A 1 210 ? 7.731 22.635 -16.740 1.00 64.81 210 LEU A CA 1
ATOM 1675 C C . LEU A 1 210 ? 8.366 21.659 -15.734 1.00 64.81 210 LEU A C 1
ATOM 1677 O O . LEU A 1 210 ? 7.658 20.856 -15.130 1.00 64.81 210 LEU A O 1
ATOM 1681 N N . LEU A 1 211 ? 9.690 21.719 -15.541 1.00 62.38 211 LEU A N 1
ATOM 1682 C CA . LEU A 1 211 ? 10.411 20.895 -14.562 1.00 62.38 211 LEU A CA 1
ATOM 1683 C C . LEU A 1 211 ? 10.590 21.596 -13.204 1.00 62.38 211 LEU A C 1
ATOM 1685 O O . LEU A 1 211 ? 10.924 20.939 -12.217 1.00 62.38 211 LEU A O 1
ATOM 1689 N N . LYS A 1 212 ? 10.363 22.915 -13.126 1.00 59.78 212 LYS A N 1
ATOM 1690 C CA . LYS A 1 212 ? 10.542 23.710 -11.903 1.00 59.78 212 LYS A CA 1
ATOM 1691 C C . LYS A 1 212 ? 9.222 23.797 -11.133 1.00 59.78 212 LYS A C 1
ATOM 1693 O O . LYS A 1 212 ? 8.258 24.391 -11.602 1.00 59.78 212 LYS A O 1
ATOM 1698 N N . ILE A 1 213 ? 9.183 23.216 -9.932 1.00 52.88 213 ILE A N 1
ATOM 1699 C CA . ILE A 1 213 ? 8.037 23.358 -9.022 1.00 52.88 213 ILE A CA 1
ATOM 1700 C C . ILE A 1 213 ? 8.013 24.807 -8.512 1.00 52.88 213 ILE A C 1
ATOM 1702 O O . ILE A 1 213 ? 9.036 25.262 -7.990 1.00 52.88 213 ILE A O 1
ATOM 1706 N N . PRO A 1 214 ? 6.893 25.542 -8.603 1.00 50.84 214 PRO A N 1
ATOM 1707 C CA . PRO A 1 214 ? 6.773 26.804 -7.887 1.00 50.84 214 PRO A CA 1
ATOM 1708 C C . PRO A 1 214 ? 6.866 26.539 -6.375 1.00 50.84 214 PRO A C 1
ATOM 1710 O O . PRO A 1 214 ? 6.178 25.675 -5.840 1.00 50.84 214 PRO A O 1
ATOM 1713 N N . SER A 1 215 ? 7.704 27.291 -5.659 1.00 45.34 215 SER A N 1
ATOM 1714 C CA . SER A 1 215 ? 7.874 27.204 -4.194 1.00 45.34 215 SER A CA 1
ATOM 1715 C C . SER A 1 215 ? 6.663 27.719 -3.391 1.00 45.34 215 SER A C 1
ATOM 1717 O O . SER A 1 215 ? 6.768 27.964 -2.193 1.00 45.34 215 SER A O 1
ATOM 1719 N N . TRP A 1 216 ? 5.522 27.913 -4.055 1.00 47.97 216 TRP A N 1
ATOM 1720 C CA . TRP A 1 216 ? 4.309 28.572 -3.573 1.00 47.97 216 TRP A CA 1
ATOM 1721 C C . TRP A 1 216 ? 3.081 27.751 -4.019 1.00 47.97 216 TRP A C 1
ATOM 1723 O O . TRP A 1 216 ? 3.188 26.981 -4.974 1.00 47.97 216 TRP A O 1
ATOM 1733 N N . PRO A 1 217 ? 1.906 27.888 -3.377 1.00 48.72 217 PRO A N 1
ATOM 1734 C CA . PRO A 1 217 ? 0.713 27.078 -3.665 1.00 48.72 217 PRO A CA 1
ATOM 1735 C C . PRO A 1 217 ? 0.075 27.255 -5.060 1.00 48.72 217 PRO A C 1
ATOM 1737 O O . PRO A 1 217 ? -0.890 26.539 -5.351 1.00 48.72 217 PRO A O 1
ATOM 1740 N N . GLY A 1 218 ? 0.583 28.168 -5.893 1.00 54.50 218 GLY A N 1
ATOM 1741 C CA . GLY A 1 218 ? 0.062 28.479 -7.227 1.00 54.50 218 GLY A CA 1
ATOM 1742 C C . GLY A 1 218 ? 0.241 27.369 -8.269 1.00 54.50 218 GLY A C 1
ATOM 1743 O O . GLY A 1 218 ? 1.016 26.424 -8.098 1.00 54.50 218 GLY A O 1
ATOM 1744 N N . ARG A 1 219 ? -0.518 27.472 -9.362 1.00 64.06 219 ARG A N 1
ATOM 1745 C CA . ARG A 1 219 ? -0.546 26.521 -10.484 1.00 64.06 219 ARG A CA 1
ATOM 1746 C C . ARG A 1 219 ? 0.362 26.972 -11.625 1.00 64.06 219 ARG A C 1
ATOM 1748 O O . ARG A 1 219 ? 0.541 28.167 -11.853 1.00 64.06 219 ARG A O 1
ATOM 1755 N N . LEU A 1 220 ? 0.884 26.009 -12.384 1.00 65.19 220 LEU A N 1
ATOM 1756 C CA . LEU A 1 220 ? 1.594 26.267 -13.631 1.00 65.19 220 LEU A CA 1
ATOM 1757 C C . LEU A 1 220 ? 0.607 26.275 -14.804 1.00 65.19 220 LEU A C 1
ATOM 1759 O O . LEU A 1 220 ? -0.081 25.286 -15.057 1.00 65.19 220 LEU A O 1
ATOM 1763 N N . TRP A 1 221 ? 0.550 27.386 -15.532 1.00 64.75 221 TRP A N 1
ATOM 1764 C CA . TRP A 1 221 ? -0.341 27.595 -16.671 1.00 64.75 221 TRP A CA 1
ATOM 1765 C C . TRP A 1 221 ? 0.451 27.822 -17.951 1.00 64.75 221 TRP A C 1
ATOM 1767 O O . TRP A 1 221 ? 1.358 28.645 -17.980 1.00 64.75 221 TRP A O 1
ATOM 1777 N N . VAL A 1 222 ? 0.077 27.139 -19.034 1.00 66.56 222 VAL A N 1
ATOM 1778 C CA . VAL A 1 222 ? 0.666 27.374 -20.359 1.00 66.56 222 VAL A CA 1
ATOM 1779 C C . VAL A 1 222 ? -0.244 28.268 -21.203 1.00 66.56 222 VAL A C 1
ATOM 1781 O O . VAL A 1 222 ? -1.394 27.915 -21.491 1.00 66.56 222 VAL A O 1
ATOM 1784 N N . GLU A 1 223 ? 0.284 29.418 -21.623 1.00 68.56 223 GLU A N 1
ATOM 1785 C CA . GLU A 1 223 ? -0.342 30.324 -22.587 1.00 68.56 223 GLU A CA 1
ATOM 1786 C C . GLU A 1 223 ? 0.224 30.076 -23.993 1.00 68.56 223 GLU A C 1
ATOM 1788 O O . GLU A 1 223 ? 1.430 29.927 -24.179 1.00 68.56 223 GLU A O 1
ATOM 1793 N N . ILE A 1 224 ? -0.658 29.997 -24.993 1.00 66.00 224 ILE A N 1
ATOM 1794 C CA . ILE A 1 224 ? -0.268 29.711 -26.379 1.00 66.00 224 ILE A CA 1
ATOM 1795 C C . ILE A 1 224 ? -0.021 31.034 -27.101 1.00 66.00 224 ILE A C 1
ATOM 1797 O O . ILE A 1 224 ? -0.953 31.823 -27.266 1.00 66.00 224 ILE A O 1
ATOM 1801 N N . ILE A 1 225 ? 1.204 31.244 -27.582 1.00 75.06 225 ILE A N 1
ATOM 1802 C CA . ILE A 1 225 ? 1.545 32.396 -28.427 1.00 75.06 225 ILE A CA 1
ATOM 1803 C C . ILE A 1 225 ? 1.439 31.993 -29.908 1.00 75.06 225 ILE A C 1
ATOM 1805 O O . ILE A 1 225 ? 1.757 30.861 -30.282 1.00 75.06 225 ILE A O 1
ATOM 1809 N N . LYS A 1 226 ? 0.983 32.917 -30.767 1.00 64.94 226 LYS A N 1
ATOM 1810 C CA . LYS A 1 226 ? 0.988 32.734 -32.228 1.00 64.94 226 LYS A CA 1
ATOM 1811 C C . LYS A 1 226 ? 2.428 32.723 -32.745 1.00 64.94 226 LYS A C 1
ATOM 1813 O O . LYS A 1 226 ? 3.195 33.618 -32.399 1.00 64.94 226 LYS A O 1
ATOM 1818 N N . ASP A 1 227 ? 2.765 31.761 -33.603 1.00 63.69 227 ASP A N 1
ATOM 1819 C CA . ASP A 1 227 ? 4.068 31.719 -34.274 1.00 63.69 227 ASP A CA 1
ATOM 1820 C C . ASP A 1 227 ? 4.274 33.038 -35.048 1.00 63.69 227 ASP A C 1
ATOM 1822 O O . ASP A 1 227 ? 3.457 33.396 -35.904 1.00 63.69 227 ASP A O 1
ATOM 1826 N N . GLN A 1 228 ? 5.318 33.807 -34.723 1.00 50.19 228 GLN A N 1
ATOM 1827 C CA . GLN A 1 228 ? 5.610 35.039 -35.456 1.00 50.19 228 GLN A CA 1
ATOM 1828 C C . GLN A 1 228 ? 5.987 34.685 -36.900 1.00 50.19 228 GLN A C 1
ATOM 1830 O O . GLN A 1 228 ? 6.913 33.912 -37.144 1.00 50.19 228 GLN A O 1
ATOM 1835 N N . GLN A 1 229 ? 5.260 35.250 -37.866 1.00 42.00 229 GLN A N 1
ATOM 1836 C CA . GLN A 1 229 ? 5.599 35.139 -39.281 1.00 42.00 229 GLN A CA 1
ATOM 1837 C C . GLN A 1 229 ? 6.946 35.822 -39.528 1.00 42.00 229 GLN A C 1
ATOM 1839 O O . GLN A 1 229 ? 7.074 37.039 -39.412 1.00 42.00 229 GLN A O 1
ATOM 1844 N N . THR A 1 230 ? 7.954 35.041 -39.898 1.00 42.31 230 THR A N 1
ATOM 1845 C CA . THR A 1 230 ? 9.205 35.551 -40.451 1.00 42.31 230 THR A CA 1
ATOM 1846 C C . THR A 1 230 ? 8.930 36.162 -41.829 1.00 42.31 230 THR A C 1
ATOM 1848 O O . THR A 1 230 ? 8.757 35.458 -42.820 1.00 42.31 230 THR A O 1
ATOM 1851 N N . GLY A 1 231 ? 8.878 37.493 -41.903 1.00 32.06 231 GLY A N 1
ATOM 1852 C CA . GLY A 1 231 ? 8.704 38.219 -43.159 1.00 32.06 231 GLY A CA 1
ATOM 1853 C C . GLY A 1 231 ? 9.119 39.686 -43.059 1.00 32.06 231 GLY A C 1
ATOM 1854 O O . GLY A 1 231 ? 8.352 40.500 -42.571 1.00 32.06 231 GLY A O 1
ATOM 1855 N N . HIS A 1 232 ? 10.333 39.974 -43.542 1.00 37.97 232 HIS A N 1
ATOM 1856 C CA . HIS A 1 232 ? 10.846 41.259 -44.046 1.00 37.97 232 HIS A CA 1
ATOM 1857 C C . HIS A 1 232 ? 10.503 42.561 -43.289 1.00 37.97 232 HIS A C 1
ATOM 1859 O O . HIS A 1 232 ? 9.495 43.200 -43.556 1.00 37.97 232 HIS A O 1
ATOM 1865 N N . ASP A 1 233 ? 11.409 43.023 -42.421 1.00 31.89 233 ASP A N 1
ATOM 1866 C CA . ASP A 1 233 ? 12.354 44.114 -42.732 1.00 31.89 233 ASP A CA 1
ATOM 1867 C C . ASP A 1 233 ? 13.214 44.438 -41.499 1.00 31.89 233 ASP A C 1
ATOM 1869 O O . ASP A 1 233 ? 12.710 44.780 -40.433 1.00 31.89 233 ASP A O 1
ATOM 1873 N N . ARG A 1 234 ? 14.543 44.323 -41.634 1.00 38.25 234 ARG A N 1
ATOM 1874 C CA . ARG A 1 234 ? 15.480 44.853 -40.630 1.00 38.25 234 ARG A CA 1
ATOM 1875 C C . ARG A 1 234 ? 15.516 46.378 -40.740 1.00 38.25 234 ARG A C 1
ATOM 1877 O O . ARG A 1 234 ? 15.652 46.893 -41.851 1.00 38.25 234 ARG A O 1
ATOM 1884 N N . PRO A 1 235 ? 15.677 47.065 -39.604 1.00 34.72 235 PRO A N 1
ATOM 1885 C CA . PRO A 1 235 ? 16.845 47.917 -39.487 1.00 34.72 235 PRO A CA 1
ATOM 1886 C C . PRO A 1 235 ? 17.688 47.568 -38.262 1.00 34.72 235 PRO A C 1
ATOM 1888 O O . PRO A 1 235 ? 17.246 47.034 -37.256 1.00 34.72 235 PRO A O 1
ATOM 1891 N N . THR A 1 236 ? 18.968 47.838 -38.441 1.00 42.03 236 THR A N 1
ATOM 1892 C CA . THR A 1 236 ? 20.105 47.636 -37.552 1.00 42.03 236 THR A CA 1
ATOM 1893 C C . THR A 1 236 ? 20.001 48.383 -36.220 1.00 42.03 236 THR A C 1
ATOM 1895 O O . THR A 1 236 ? 19.797 49.595 -36.242 1.00 42.03 236 THR A O 1
ATOM 1898 N N . GLY A 1 237 ? 20.346 47.721 -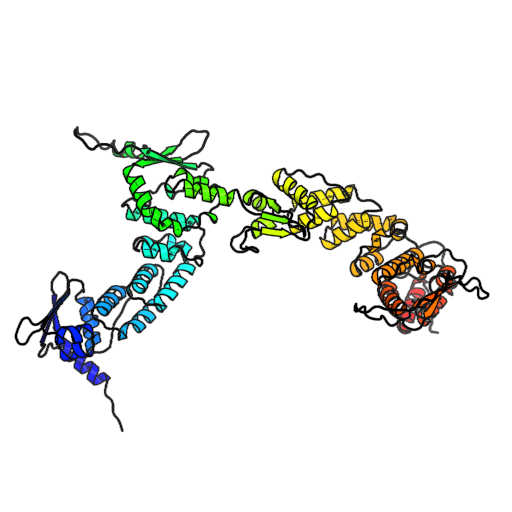35.109 1.00 30.89 237 GLY A N 1
ATOM 1899 C CA . GLY A 1 237 ? 20.933 48.404 -33.951 1.00 30.89 237 GLY A CA 1
ATOM 1900 C C . GLY A 1 237 ? 20.704 47.764 -32.581 1.00 30.89 237 GLY A C 1
ATOM 1901 O O . GLY A 1 237 ? 19.636 47.922 -32.017 1.00 30.89 237 GLY A O 1
ATOM 1902 N N . GLY A 1 238 ? 21.778 47.216 -31.998 1.00 29.61 238 GLY A N 1
ATOM 1903 C CA . GLY A 1 238 ? 22.058 47.329 -30.560 1.00 29.61 238 GLY A CA 1
ATOM 1904 C C . GLY A 1 238 ? 21.663 46.150 -29.669 1.00 29.61 238 GLY A C 1
ATOM 1905 O O . GLY A 1 238 ? 20.519 45.724 -29.631 1.00 29.61 238 GLY A O 1
ATOM 1906 N N . ASP A 1 239 ? 22.633 45.689 -28.881 1.00 34.22 239 ASP A N 1
ATOM 1907 C CA . ASP A 1 239 ? 22.605 44.559 -27.942 1.00 34.22 239 ASP A CA 1
ATOM 1908 C C . ASP A 1 239 ? 21.616 44.675 -26.746 1.00 34.22 239 ASP A C 1
ATOM 1910 O O . ASP A 1 239 ? 21.820 44.022 -25.727 1.00 34.22 239 ASP A O 1
ATOM 1914 N N . MET A 1 240 ? 20.533 45.459 -26.853 1.00 32.84 240 MET A N 1
ATOM 1915 C CA . MET A 1 240 ? 19.465 45.575 -25.836 1.00 32.84 240 MET A CA 1
ATOM 1916 C C . MET A 1 240 ? 18.284 44.608 -26.055 1.00 32.84 240 MET A C 1
ATOM 1918 O O . MET A 1 240 ? 17.598 44.264 -25.100 1.00 32.84 240 MET A O 1
ATOM 1922 N N . GLU A 1 241 ? 18.070 44.085 -27.268 1.00 35.09 241 GLU A N 1
ATOM 1923 C CA . GLU A 1 241 ? 16.883 43.254 -27.573 1.00 35.09 241 GLU A CA 1
ATOM 1924 C C . GLU A 1 241 ? 16.957 41.804 -27.040 1.00 35.09 241 GLU A C 1
ATOM 1926 O O . GLU A 1 241 ? 15.959 41.083 -27.040 1.00 35.09 241 GLU A O 1
ATOM 1931 N N . LYS A 1 242 ? 18.120 41.337 -26.560 1.00 36.44 242 LYS A N 1
ATOM 1932 C CA . LYS A 1 242 ? 18.267 39.967 -26.020 1.00 36.44 242 LYS A CA 1
ATOM 1933 C C . LYS A 1 242 ? 17.844 39.821 -24.554 1.00 36.44 242 LYS A C 1
ATOM 1935 O O . LYS A 1 242 ? 17.649 38.689 -24.113 1.00 36.44 242 LYS A O 1
ATOM 1940 N N . GLU A 1 243 ? 17.719 40.921 -23.811 1.00 35.50 243 GLU A N 1
ATOM 1941 C CA . GLU A 1 243 ? 17.208 40.910 -22.432 1.00 35.50 243 GLU A CA 1
ATOM 1942 C C . GLU A 1 243 ? 15.690 41.130 -22.377 1.00 35.50 243 GLU A C 1
ATOM 1944 O O . GLU A 1 243 ? 15.020 40.400 -21.652 1.00 35.50 243 GLU A O 1
ATOM 1949 N N . GLU A 1 244 ? 15.113 41.992 -23.224 1.00 31.94 244 GLU A N 1
ATOM 1950 C CA . GLU A 1 244 ? 13.648 42.173 -23.290 1.00 31.94 244 GLU A CA 1
ATOM 1951 C C . GLU A 1 244 ? 12.913 40.917 -23.804 1.00 31.94 244 GLU A C 1
ATOM 1953 O O . GLU A 1 244 ? 11.817 40.604 -23.347 1.00 31.94 244 GLU A O 1
ATOM 1958 N N . ALA A 1 245 ? 13.545 40.102 -24.659 1.00 36.06 245 ALA A N 1
ATOM 1959 C CA . ALA A 1 245 ? 12.978 38.819 -25.085 1.00 36.06 245 ALA A CA 1
ATOM 1960 C C . ALA A 1 245 ? 12.979 37.736 -23.983 1.00 36.06 245 ALA A C 1
ATOM 1962 O O . ALA A 1 245 ? 12.284 36.735 -24.132 1.00 36.06 245 ALA A O 1
ATOM 1963 N N . LYS A 1 246 ? 13.744 37.898 -22.889 1.00 38.44 246 LYS A N 1
ATOM 1964 C CA . LYS A 1 246 ? 13.766 36.956 -21.750 1.00 38.44 246 LYS A CA 1
ATOM 1965 C C . LYS A 1 246 ? 12.636 37.211 -20.749 1.00 38.44 246 LYS A C 1
ATOM 1967 O O . LYS A 1 246 ? 12.195 36.265 -20.099 1.00 38.44 246 LYS A O 1
ATOM 1972 N N . GLU A 1 247 ? 12.151 38.449 -20.647 1.00 36.78 247 GLU A N 1
ATOM 1973 C CA . GLU A 1 247 ? 11.040 38.828 -19.758 1.00 36.78 247 GLU A CA 1
ATOM 1974 C C . GLU A 1 247 ? 9.653 38.476 -20.331 1.00 36.78 247 GLU A C 1
ATOM 1976 O O . GLU A 1 247 ? 8.669 38.423 -19.593 1.00 36.78 247 GLU A O 1
ATOM 1981 N N . ASP A 1 248 ? 9.563 38.132 -21.620 1.00 38.62 248 ASP A N 1
ATOM 1982 C CA . ASP A 1 248 ? 8.293 37.803 -22.281 1.00 38.62 248 ASP A CA 1
ATOM 1983 C C . ASP A 1 248 ? 7.853 36.326 -22.171 1.00 38.62 248 ASP A C 1
ATOM 1985 O O . ASP A 1 248 ? 6.709 36.007 -22.503 1.00 38.62 248 ASP A O 1
ATOM 1989 N N . PHE A 1 249 ? 8.703 35.417 -21.669 1.00 44.00 249 PHE A N 1
ATOM 1990 C CA . PHE A 1 249 ? 8.401 33.971 -21.619 1.00 44.00 249 PHE A CA 1
ATOM 1991 C C . PHE A 1 249 ? 7.788 33.469 -20.303 1.00 44.00 249 PHE A C 1
ATOM 1993 O O . PHE A 1 249 ? 7.142 32.416 -20.298 1.00 44.00 249 PHE A O 1
ATOM 2000 N N . VAL A 1 250 ? 7.956 34.200 -19.196 1.00 50.41 250 VAL A N 1
ATOM 2001 C CA . VAL A 1 250 ? 7.408 33.838 -17.879 1.00 50.41 250 VAL A CA 1
ATOM 2002 C C . VAL A 1 250 ? 6.751 35.064 -17.259 1.00 50.41 250 VAL A C 1
ATOM 2004 O O . VAL A 1 250 ? 7.434 36.001 -16.859 1.00 50.41 250 VAL A O 1
ATOM 2007 N N . ARG A 1 251 ? 5.421 35.058 -17.149 1.00 51.28 251 ARG A N 1
ATOM 2008 C CA . ARG A 1 251 ? 4.655 36.149 -16.530 1.00 51.28 251 ARG A CA 1
ATOM 2009 C C . ARG A 1 251 ? 3.924 35.612 -15.297 1.00 51.28 251 ARG A C 1
ATOM 2011 O O . ARG A 1 251 ? 3.268 34.576 -15.364 1.00 51.28 251 ARG A O 1
ATOM 2018 N N . GLN A 1 252 ? 4.036 36.285 -14.153 1.00 50.00 252 GLN A N 1
ATOM 2019 C CA . GLN A 1 252 ? 3.179 35.985 -12.998 1.00 50.00 252 GLN A CA 1
ATOM 2020 C C . GLN A 1 252 ? 1.778 36.542 -13.262 1.00 50.00 252 GLN A C 1
ATOM 2022 O O . GLN A 1 252 ? 1.639 37.693 -13.679 1.00 50.00 252 GLN A O 1
ATOM 2027 N N . ARG A 1 253 ? 0.735 35.733 -13.045 1.00 43.50 253 ARG A N 1
ATOM 2028 C CA . ARG A 1 253 ? -0.652 36.183 -13.215 1.00 43.50 253 ARG A CA 1
ATOM 2029 C C . ARG A 1 253 ? -1.237 36.545 -11.855 1.00 43.50 253 ARG A C 1
ATOM 2031 O O . ARG A 1 253 ? -1.568 35.670 -11.065 1.00 43.50 253 ARG A O 1
ATOM 2038 N N . ASP A 1 254 ? -1.393 37.844 -11.632 1.00 46.47 254 ASP A N 1
ATOM 2039 C CA . ASP A 1 254 ? -2.033 38.475 -10.472 1.00 46.47 254 ASP A CA 1
ATOM 2040 C C . ASP A 1 254 ? -1.390 38.228 -9.094 1.00 46.47 254 ASP A C 1
ATOM 2042 O O . ASP A 1 254 ? -1.297 37.101 -8.603 1.00 46.47 254 ASP A O 1
ATOM 2046 N N . ASP A 1 255 ? -1.146 39.334 -8.378 1.00 47.19 255 ASP A N 1
ATOM 2047 C CA . ASP A 1 255 ? -0.716 39.405 -6.967 1.00 47.19 255 ASP A CA 1
ATOM 2048 C C . ASP A 1 255 ? -1.622 38.627 -5.983 1.00 47.19 255 ASP A C 1
ATOM 2050 O O . ASP A 1 255 ? -1.276 38.451 -4.815 1.00 47.19 255 ASP A O 1
ATOM 2054 N N . LYS A 1 256 ? -2.796 38.154 -6.429 1.00 48.78 256 LYS A N 1
ATOM 2055 C CA . LYS A 1 256 ? -3.766 37.395 -5.623 1.00 48.78 256 LYS A CA 1
ATOM 2056 C C . LYS A 1 256 ? -3.772 35.882 -5.866 1.00 48.78 256 LYS A C 1
ATOM 2058 O O . LYS A 1 256 ? -4.239 35.169 -4.984 1.00 48.78 256 LYS A O 1
ATOM 2063 N N . SER A 1 257 ? -3.323 35.389 -7.028 1.00 52.78 257 SER A N 1
ATOM 2064 C CA . SER A 1 257 ? -3.472 33.965 -7.401 1.00 52.78 257 SER A CA 1
ATOM 2065 C C . SER A 1 257 ? -2.181 33.144 -7.288 1.00 52.78 257 SER A C 1
ATOM 2067 O O . SER A 1 257 ? -2.250 31.930 -7.131 1.00 52.78 257 SER A O 1
ATOM 2069 N N . GLN A 1 258 ? -1.014 33.803 -7.286 1.00 56.22 258 GLN A N 1
ATOM 2070 C CA . GLN A 1 258 ? 0.318 33.172 -7.250 1.00 56.22 258 GLN A CA 1
ATOM 2071 C C . GLN A 1 258 ? 0.595 32.170 -8.398 1.00 56.22 258 GLN A C 1
ATOM 2073 O O . GLN A 1 258 ? 1.554 31.402 -8.312 1.00 56.22 258 GLN A O 1
ATOM 2078 N N . ASP A 1 259 ? -0.197 32.174 -9.477 1.00 60.97 259 ASP A N 1
ATOM 2079 C CA . ASP A 1 259 ? -0.033 31.274 -10.627 1.00 60.97 259 ASP A CA 1
ATOM 2080 C C . ASP A 1 259 ? 1.140 31.703 -11.538 1.00 60.97 259 ASP A C 1
ATOM 2082 O O . ASP A 1 259 ? 1.328 32.887 -11.849 1.00 60.97 259 ASP A O 1
ATOM 2086 N N . LEU A 1 260 ? 1.920 30.721 -12.008 1.00 63.28 260 LEU A N 1
ATOM 2087 C CA . LEU A 1 260 ? 3.050 30.910 -12.922 1.00 63.28 260 LEU A CA 1
ATOM 2088 C C . LEU A 1 260 ? 2.600 30.649 -14.364 1.00 63.28 260 LEU A C 1
ATOM 2090 O O . LEU A 1 260 ? 2.215 29.524 -14.685 1.00 63.28 260 LEU A O 1
ATOM 2094 N N . VAL A 1 261 ? 2.675 31.653 -15.243 1.00 64.69 261 VAL A N 1
ATOM 2095 C CA . VAL A 1 261 ? 2.335 31.494 -16.664 1.00 64.69 261 VAL A CA 1
ATOM 2096 C C . VAL A 1 261 ? 3.598 31.329 -17.496 1.00 64.69 261 VAL A C 1
ATOM 2098 O O . VAL A 1 261 ? 4.504 32.158 -17.443 1.00 64.69 261 VAL A O 1
ATOM 2101 N N . VAL A 1 262 ? 3.627 30.261 -18.287 1.00 68.75 262 VAL A N 1
ATOM 2102 C CA . VAL A 1 262 ? 4.674 29.940 -19.254 1.00 68.75 262 VAL A CA 1
ATOM 2103 C C . VAL A 1 262 ? 4.104 30.111 -20.653 1.00 68.75 262 VAL A C 1
ATOM 2105 O O . VAL A 1 262 ? 3.104 29.482 -21.001 1.00 68.75 262 VAL A O 1
ATOM 2108 N N . ALA A 1 263 ? 4.743 30.932 -21.474 1.00 66.69 263 ALA A N 1
ATOM 2109 C CA . ALA A 1 263 ? 4.279 31.182 -22.827 1.00 66.69 263 ALA A CA 1
ATOM 2110 C C . ALA A 1 263 ? 4.998 30.247 -23.824 1.00 66.69 263 ALA A C 1
ATOM 2112 O O . ALA A 1 263 ? 6.223 30.262 -23.921 1.00 66.69 263 ALA A O 1
ATOM 2113 N N . ILE A 1 264 ? 4.254 29.393 -24.541 1.00 71.44 264 ILE A N 1
ATOM 2114 C CA . ILE A 1 264 ? 4.808 28.392 -25.476 1.00 71.44 264 ILE A CA 1
ATOM 2115 C C . ILE A 1 264 ? 4.212 28.604 -26.883 1.00 71.44 264 ILE A C 1
ATOM 2117 O O . ILE A 1 264 ? 2.987 28.713 -27.008 1.00 71.44 264 ILE A O 1
ATOM 2121 N N . PRO A 1 265 ? 5.030 28.641 -27.957 1.00 76.75 265 PRO A N 1
ATOM 2122 C CA . PRO A 1 265 ? 4.531 28.703 -29.331 1.00 76.75 265 PRO A CA 1
ATOM 2123 C C . PRO A 1 265 ? 3.644 27.505 -29.694 1.00 76.75 265 PRO A C 1
ATOM 2125 O O . PRO A 1 265 ? 3.869 26.376 -29.245 1.00 76.75 265 PRO A O 1
ATOM 2128 N N . GLN A 1 266 ? 2.636 27.735 -30.539 1.00 74.75 266 GLN A N 1
ATOM 2129 C CA . GLN A 1 266 ? 1.674 26.696 -30.922 1.00 74.75 266 GLN A CA 1
ATOM 2130 C C . GLN A 1 266 ? 2.337 25.508 -31.643 1.00 74.75 266 GLN A C 1
ATOM 2132 O O . GLN A 1 266 ? 1.987 24.358 -31.366 1.00 74.75 266 GLN A O 1
ATOM 2137 N N . SER A 1 267 ? 3.303 25.777 -32.526 1.00 74.12 267 SER A N 1
ATOM 2138 C CA . SER A 1 267 ? 4.089 24.757 -33.235 1.00 74.12 267 SER A CA 1
ATOM 2139 C C . SER A 1 267 ? 4.872 23.849 -32.272 1.00 74.12 267 SER A C 1
ATOM 2141 O O . SER A 1 267 ? 4.802 22.621 -32.365 1.00 74.12 267 SER A O 1
ATOM 2143 N N . THR A 1 268 ? 5.531 24.440 -31.274 1.00 75.75 268 THR A N 1
ATOM 2144 C CA . THR A 1 268 ? 6.280 23.726 -30.231 1.00 75.75 268 THR A CA 1
ATOM 2145 C C . THR A 1 268 ? 5.372 22.857 -29.362 1.00 75.75 268 THR A C 1
ATOM 2147 O O . THR A 1 268 ? 5.689 21.697 -29.105 1.00 75.75 268 THR A O 1
ATOM 2150 N N . LEU A 1 269 ? 4.207 23.370 -28.946 1.00 76.62 269 LEU A N 1
ATOM 2151 C CA . LEU A 1 269 ? 3.246 22.605 -28.142 1.00 76.62 269 LEU A CA 1
ATOM 2152 C C . LEU A 1 269 ? 2.702 21.380 -28.897 1.00 76.62 269 LEU A C 1
ATOM 2154 O O . LEU A 1 269 ? 2.487 20.329 -28.293 1.00 76.62 269 LEU A O 1
ATOM 2158 N N . GLN A 1 270 ? 2.480 21.498 -30.210 1.00 78.56 270 GLN A N 1
ATOM 2159 C CA . GLN A 1 270 ? 2.053 20.369 -31.042 1.00 78.56 270 GLN A CA 1
ATOM 2160 C C . GLN A 1 270 ? 3.143 19.299 -31.158 1.00 78.56 270 GLN A C 1
ATOM 2162 O O . GLN A 1 270 ? 2.828 18.117 -31.027 1.00 78.56 270 GLN A O 1
ATOM 2167 N N . SER A 1 271 ? 4.406 19.703 -31.328 1.00 81.31 271 SER A N 1
ATOM 2168 C CA . SER A 1 271 ? 5.545 18.776 -31.333 1.00 81.31 271 SER A CA 1
ATOM 2169 C C . SER A 1 271 ? 5.673 18.037 -29.999 1.00 81.31 271 SER A C 1
ATOM 2171 O O . SER A 1 271 ? 5.728 16.812 -29.978 1.00 81.31 271 SER A O 1
ATOM 2173 N N . LEU A 1 272 ? 5.615 18.764 -28.877 1.00 81.25 272 LEU A N 1
ATOM 2174 C CA . LEU A 1 272 ? 5.669 18.180 -27.532 1.00 81.25 272 LEU 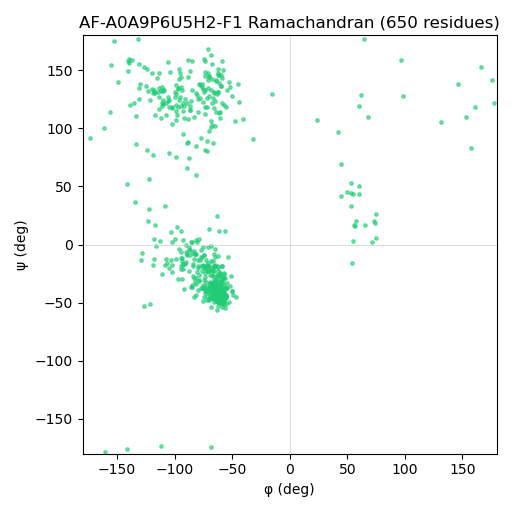A CA 1
ATOM 2175 C C . LEU A 1 272 ? 4.533 17.175 -27.296 1.00 81.25 272 LEU A C 1
ATOM 2177 O O . LEU A 1 272 ? 4.769 16.084 -26.781 1.00 81.25 272 LEU A O 1
ATOM 2181 N N . ARG A 1 273 ? 3.302 17.514 -27.701 1.00 81.62 273 ARG A N 1
ATOM 2182 C CA . ARG A 1 273 ? 2.147 16.606 -27.609 1.00 81.62 273 ARG A CA 1
ATOM 2183 C C . ARG A 1 273 ? 2.318 15.351 -28.462 1.00 81.62 273 ARG A C 1
ATOM 2185 O O . ARG A 1 273 ? 1.935 14.274 -28.020 1.00 81.62 273 ARG A O 1
ATOM 2192 N N . GLY A 1 274 ? 2.873 15.489 -29.666 1.00 82.00 274 GLY A N 1
ATOM 2193 C CA . GLY A 1 274 ? 3.132 14.360 -30.559 1.00 82.00 274 GLY A CA 1
ATOM 2194 C C . GLY A 1 274 ? 4.094 13.348 -29.941 1.00 82.00 274 GLY A C 1
ATOM 2195 O O . GLY A 1 274 ? 3.818 12.154 -29.972 1.00 82.00 274 GLY A O 1
ATOM 2196 N N . THR A 1 275 ? 5.169 13.831 -29.318 1.00 84.06 275 THR A N 1
ATOM 2197 C CA . THR A 1 275 ? 6.212 12.979 -28.728 1.00 84.06 275 THR A CA 1
ATOM 2198 C C . THR A 1 275 ? 5.842 12.444 -27.340 1.00 84.06 275 THR A C 1
ATOM 2200 O O . THR A 1 275 ? 6.296 11.371 -26.958 1.00 84.06 275 THR A O 1
ATOM 2203 N N . ILE A 1 276 ? 5.016 13.156 -26.559 1.00 86.12 276 ILE A N 1
ATOM 2204 C CA . ILE A 1 276 ? 4.627 12.697 -25.213 1.00 86.12 276 ILE A CA 1
ATOM 2205 C C . ILE A 1 276 ? 3.531 11.629 -25.243 1.00 86.12 276 ILE A C 1
ATOM 2207 O O . ILE A 1 276 ? 3.499 10.773 -24.364 1.00 86.12 276 ILE A O 1
ATOM 2211 N N . LEU A 1 277 ? 2.639 11.661 -26.243 1.00 84.62 277 LEU A N 1
ATOM 2212 C CA . LEU A 1 277 ? 1.466 10.784 -26.306 1.00 84.62 277 LEU A CA 1
ATOM 2213 C C . LEU A 1 277 ? 1.823 9.280 -26.269 1.00 84.62 277 LEU A C 1
ATOM 2215 O O . LEU A 1 277 ? 1.194 8.568 -25.485 1.00 84.62 277 LEU A O 1
ATOM 2219 N N . PRO A 1 278 ? 2.836 8.788 -27.015 1.00 85.50 278 PRO A N 1
ATOM 2220 C CA . PRO A 1 278 ? 3.270 7.388 -26.950 1.00 85.50 278 PRO A CA 1
ATOM 2221 C C . PRO A 1 278 ? 3.879 6.989 -25.600 1.00 85.50 278 PRO A C 1
ATOM 2223 O O . PRO A 1 278 ? 3.876 5.812 -25.255 1.00 85.50 278 PRO A O 1
ATOM 2226 N N . LEU A 1 279 ? 4.386 7.960 -24.834 1.00 86.44 279 LEU A N 1
ATOM 2227 C CA . LEU A 1 279 ? 5.053 7.740 -23.549 1.00 86.44 279 LEU A CA 1
ATOM 2228 C C . LEU A 1 279 ? 4.101 7.851 -22.350 1.00 86.44 279 LEU A C 1
ATOM 2230 O O . LEU A 1 279 ? 4.471 7.454 -21.249 1.00 86.44 279 LEU A O 1
ATOM 2234 N N . LEU A 1 280 ? 2.869 8.345 -22.534 1.00 84.19 280 LEU A N 1
ATOM 2235 C CA . LEU A 1 280 ? 1.878 8.440 -21.452 1.00 84.19 280 LEU A CA 1
ATOM 2236 C C . LEU A 1 280 ? 1.584 7.112 -20.736 1.00 84.19 280 LEU A C 1
ATOM 2238 O O . LEU A 1 280 ? 1.419 7.161 -19.519 1.00 84.19 280 LEU A O 1
ATOM 2242 N N . PRO A 1 281 ? 1.539 5.942 -21.409 1.00 84.69 281 PRO A N 1
ATOM 2243 C CA . PRO A 1 281 ? 1.316 4.667 -20.727 1.00 84.69 281 PRO A CA 1
ATOM 2244 C C . PRO A 1 281 ? 2.407 4.299 -19.712 1.00 84.69 281 PRO A C 1
ATOM 2246 O O . PRO A 1 281 ? 2.157 3.463 -18.850 1.00 84.69 281 PRO A O 1
ATOM 2249 N N . ALA A 1 282 ? 3.595 4.912 -19.789 1.00 82.56 282 ALA A N 1
ATOM 2250 C CA . ALA A 1 282 ? 4.648 4.712 -18.796 1.00 82.56 282 ALA A CA 1
ATOM 2251 C C . ALA A 1 282 ? 4.344 5.380 -17.444 1.00 82.56 282 ALA A C 1
ATOM 2253 O O . ALA A 1 282 ? 4.988 5.046 -16.459 1.00 82.56 282 ALA A O 1
ATOM 2254 N N . VAL A 1 283 ? 3.406 6.333 -17.387 1.00 83.69 283 VAL A N 1
ATOM 2255 C CA . VAL A 1 283 ? 3.128 7.131 -16.185 1.00 83.69 283 VAL A CA 1
ATOM 2256 C C . VAL A 1 283 ? 1.773 6.748 -15.606 1.00 83.69 283 VAL A C 1
ATOM 2258 O O . VAL A 1 283 ? 0.731 6.922 -16.245 1.00 83.69 283 VAL A O 1
ATOM 2261 N N . ARG A 1 284 ? 1.749 6.289 -14.353 1.00 82.00 284 ARG A N 1
ATOM 2262 C CA . ARG A 1 284 ? 0.499 5.998 -13.637 1.00 82.00 284 ARG A CA 1
ATOM 2263 C C . ARG A 1 284 ? 0.032 7.259 -12.943 1.00 82.00 284 ARG A C 1
ATOM 2265 O O . ARG A 1 284 ? 0.308 7.499 -11.770 1.00 82.00 284 ARG A O 1
ATOM 2272 N N . PHE A 1 285 ? -0.748 8.060 -13.659 1.00 75.88 285 PHE A N 1
ATOM 2273 C CA . PHE A 1 285 ? -1.290 9.309 -13.119 1.00 75.88 285 PHE A CA 1
ATOM 2274 C C . PHE A 1 285 ? -2.115 9.119 -11.832 1.00 75.88 285 PHE A C 1
ATOM 2276 O O . PHE A 1 285 ? -2.135 10.021 -11.004 1.00 75.88 285 PHE A O 1
ATOM 2283 N N . SER A 1 286 ? -2.700 7.935 -11.605 1.00 66.06 286 SER A N 1
ATOM 2284 C CA . SER A 1 286 ? -3.363 7.553 -10.347 1.00 66.06 286 SER A CA 1
ATOM 2285 C C . SER A 1 286 ? -2.451 7.569 -9.113 1.00 66.06 286 SER A C 1
ATOM 2287 O O . SER A 1 286 ? -2.943 7.667 -7.990 1.00 66.06 286 SER A O 1
ATOM 2289 N N . GLY A 1 287 ? -1.136 7.412 -9.299 1.00 68.50 287 GLY A N 1
ATOM 2290 C CA . GLY A 1 287 ? -0.132 7.471 -8.233 1.00 68.50 287 GLY A CA 1
ATOM 2291 C C . GLY A 1 287 ? 0.385 8.886 -7.954 1.00 68.50 287 GLY A C 1
ATOM 2292 O O . GLY A 1 287 ? 1.188 9.075 -7.042 1.00 68.50 287 GLY A O 1
ATOM 2293 N N . ILE A 1 288 ? -0.067 9.892 -8.712 1.00 73.00 288 ILE A N 1
ATOM 2294 C CA . ILE A 1 288 ? 0.273 11.301 -8.497 1.00 73.00 288 ILE A CA 1
ATOM 2295 C C . ILE A 1 288 ? -0.815 11.931 -7.623 1.00 73.00 288 ILE A C 1
ATOM 2297 O O . ILE A 1 288 ? -2.005 11.775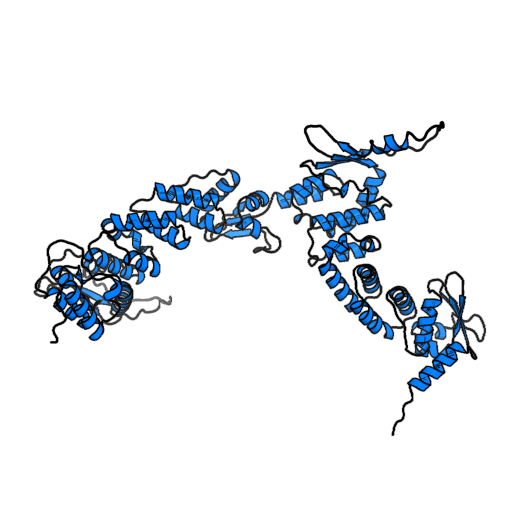 -7.878 1.00 73.00 288 ILE A O 1
ATOM 2301 N N . ARG A 1 289 ? -0.433 12.681 -6.582 1.00 67.06 289 ARG A N 1
ATOM 2302 C CA . ARG A 1 289 ? -1.415 13.380 -5.734 1.00 67.06 289 ARG A CA 1
ATOM 2303 C C . ARG A 1 289 ? -2.211 14.383 -6.566 1.00 67.06 289 ARG A C 1
ATOM 2305 O O . ARG A 1 289 ? -1.627 15.144 -7.336 1.00 67.06 289 ARG A O 1
ATOM 2312 N N . ILE A 1 290 ? -3.521 14.477 -6.339 1.00 69.88 290 ILE A N 1
ATOM 2313 C CA . ILE A 1 290 ? -4.411 15.351 -7.124 1.00 69.88 290 ILE A CA 1
ATOM 2314 C C . ILE A 1 290 ? -4.002 16.833 -7.085 1.00 69.88 290 ILE A C 1
ATOM 2316 O O . ILE A 1 290 ? -4.141 17.548 -8.078 1.00 69.88 290 ILE A O 1
ATOM 2320 N N . ASN A 1 291 ? -3.425 17.285 -5.965 1.00 65.12 291 ASN A N 1
ATOM 2321 C CA . ASN A 1 291 ? -2.866 18.630 -5.838 1.00 65.12 291 ASN A CA 1
ATOM 2322 C C . ASN A 1 291 ? -1.628 18.822 -6.727 1.00 65.12 291 ASN A C 1
ATOM 2324 O O . ASN A 1 291 ? -1.503 19.861 -7.371 1.00 65.12 291 ASN A O 1
ATOM 2328 N N . ASP A 1 292 ? -0.741 17.827 -6.803 1.00 69.06 292 ASP A N 1
ATOM 2329 C CA . ASP A 1 292 ? 0.448 17.868 -7.663 1.00 69.06 292 ASP A CA 1
ATOM 2330 C C . ASP A 1 292 ? 0.050 17.767 -9.145 1.00 69.06 292 ASP A C 1
ATOM 2332 O O . ASP A 1 292 ? 0.555 18.526 -9.972 1.00 69.06 292 ASP A O 1
ATOM 2336 N N . PHE A 1 293 ? -0.934 16.920 -9.471 1.00 72.69 293 PHE A N 1
ATOM 2337 C CA . PHE A 1 293 ? -1.525 16.814 -10.808 1.00 72.69 293 PHE A CA 1
ATOM 2338 C C . PHE A 1 293 ? -2.162 18.142 -11.257 1.00 72.69 293 PHE A C 1
ATOM 2340 O O . PHE A 1 293 ? -1.876 18.643 -12.346 1.00 72.69 293 PHE A O 1
ATOM 2347 N N . GLY A 1 294 ? -2.967 18.772 -10.397 1.00 65.81 294 GLY A N 1
ATOM 2348 C CA . GLY A 1 294 ? -3.586 20.071 -10.673 1.00 65.81 294 GLY A CA 1
ATOM 2349 C C . GLY A 1 294 ? -2.583 21.225 -10.798 1.00 65.81 294 GLY A C 1
ATOM 2350 O O . GLY A 1 294 ? -2.814 22.151 -11.575 1.00 65.81 294 GLY A O 1
ATOM 2351 N N . ARG A 1 295 ? -1.463 21.174 -10.062 1.00 66.88 295 ARG A N 1
ATOM 2352 C CA . ARG A 1 295 ? -0.423 22.217 -10.076 1.00 66.88 295 ARG A CA 1
ATOM 2353 C C . ARG A 1 295 ? 0.544 22.103 -11.249 1.00 66.88 295 ARG A C 1
ATOM 2355 O O . ARG A 1 295 ? 0.881 23.129 -11.830 1.00 66.88 295 ARG A O 1
ATOM 2362 N N . LEU A 1 296 ? 1.009 20.894 -11.567 1.00 64.81 296 LEU A N 1
ATOM 2363 C CA . LEU A 1 296 ? 2.132 20.671 -12.488 1.00 64.81 296 LEU A CA 1
ATOM 2364 C C . LEU A 1 296 ? 1.725 20.091 -13.840 1.00 64.81 296 LEU A C 1
ATOM 2366 O O . LEU A 1 296 ? 2.522 20.138 -14.771 1.00 64.81 296 LEU A O 1
ATOM 2370 N N . ILE A 1 297 ? 0.525 19.518 -13.955 1.00 66.62 297 ILE A N 1
ATOM 2371 C CA . ILE A 1 297 ? 0.157 18.697 -15.114 1.00 66.62 297 ILE A CA 1
ATOM 2372 C C . ILE A 1 297 ? -1.067 19.278 -15.824 1.00 66.62 297 ILE A C 1
ATOM 2374 O O . ILE A 1 297 ? -0.997 19.550 -17.023 1.00 66.62 297 ILE A O 1
ATOM 2378 N N . GLN A 1 298 ? -2.153 19.570 -15.103 1.00 64.38 298 GLN A N 1
ATOM 2379 C CA . GLN A 1 298 ? -3.411 20.043 -15.696 1.00 64.38 298 GLN A CA 1
ATOM 2380 C C . GLN A 1 298 ? -3.236 21.326 -16.533 1.00 64.38 298 GLN A C 1
ATOM 2382 O O . GLN A 1 298 ? -3.694 21.401 -17.675 1.00 64.38 298 GLN A O 1
ATOM 2387 N N . GLY A 1 299 ? -2.557 22.338 -15.982 1.00 61.78 299 GLY A N 1
ATOM 2388 C CA . GLY A 1 299 ? -2.401 23.645 -16.630 1.00 61.78 299 GLY A CA 1
ATOM 2389 C C . GLY A 1 299 ? -1.401 23.669 -17.794 1.00 61.78 299 GLY A C 1
ATOM 2390 O O . GLY A 1 299 ? -1.376 24.640 -18.553 1.00 61.78 299 GLY A O 1
ATOM 2391 N N . THR A 1 300 ? -0.633 22.589 -17.999 1.00 68.12 300 THR A N 1
ATOM 2392 C CA . THR A 1 300 ? 0.359 22.478 -19.088 1.00 68.12 300 THR A CA 1
ATOM 2393 C C . THR A 1 300 ? -0.264 22.251 -20.458 1.00 68.12 300 THR A C 1
ATOM 2395 O O . THR A 1 300 ? 0.378 22.479 -21.481 1.00 68.12 300 THR A O 1
ATOM 2398 N N . ARG A 1 301 ? -1.515 21.768 -20.490 1.00 69.00 301 ARG A N 1
ATOM 2399 C CA . ARG A 1 301 ? -2.204 21.322 -21.707 1.00 69.00 301 ARG A CA 1
ATOM 2400 C C . ARG A 1 301 ? -1.433 20.240 -22.482 1.00 69.00 301 ARG A C 1
ATOM 2402 O O . ARG A 1 301 ? -1.753 20.021 -23.646 1.00 69.00 301 ARG A O 1
ATOM 2409 N N . LEU A 1 302 ? -0.445 19.559 -21.898 1.00 73.12 302 LEU A N 1
ATOM 2410 C CA . LEU A 1 302 ? 0.276 18.470 -22.571 1.00 73.12 302 LEU A CA 1
ATOM 2411 C C . LEU A 1 302 ? -0.558 17.186 -22.652 1.00 73.12 302 LEU A C 1
ATOM 2413 O O . LEU A 1 302 ? -0.438 16.446 -23.623 1.00 73.12 302 LEU A O 1
ATOM 2417 N N . LEU A 1 303 ? -1.437 16.959 -21.671 1.00 78.75 303 LEU A N 1
ATOM 2418 C CA . LEU A 1 303 ? -2.313 15.791 -21.630 1.00 78.75 303 LEU A CA 1
ATOM 2419 C C . LEU A 1 303 ? -3.628 15.998 -22.406 1.00 78.75 303 LEU A C 1
ATOM 2421 O O . LEU A 1 303 ? -4.151 17.120 -22.449 1.00 78.75 303 LEU A O 1
ATOM 2425 N N . PRO A 1 304 ? -4.202 14.922 -22.978 1.00 76.81 304 PRO A N 1
ATOM 2426 C CA . PRO A 1 304 ? -5.569 14.921 -23.490 1.00 76.81 304 PRO A CA 1
ATOM 2427 C C . PRO A 1 304 ? -6.589 15.265 -22.396 1.00 76.81 304 PRO A C 1
ATOM 2429 O O . PRO A 1 304 ? -6.459 14.828 -21.253 1.00 76.81 304 PRO A O 1
ATOM 2432 N N . HIS A 1 305 ? -7.637 16.010 -22.757 1.00 71.56 305 HIS A N 1
ATOM 2433 C CA . HIS A 1 305 ? -8.678 16.427 -21.811 1.00 71.56 305 HIS A CA 1
ATOM 2434 C C . HIS A 1 305 ? -9.409 15.229 -21.182 1.00 71.56 305 HIS A C 1
ATOM 2436 O O . HIS A 1 305 ? -9.668 15.237 -19.982 1.00 71.56 305 HIS A O 1
ATOM 2442 N N . ASP A 1 306 ? -9.666 14.179 -21.964 1.00 73.69 306 ASP A N 1
ATOM 2443 C CA . ASP A 1 306 ? -10.340 12.962 -21.495 1.00 73.69 306 ASP A CA 1
ATOM 2444 C C . ASP A 1 306 ? -9.510 12.213 -20.445 1.00 73.69 306 ASP A C 1
ATOM 2446 O O . ASP A 1 306 ? -10.053 11.744 -19.450 1.00 73.69 306 ASP A O 1
ATOM 2450 N N . LEU A 1 307 ? -8.183 12.173 -20.611 1.00 75.06 307 LEU A N 1
ATOM 2451 C CA . LEU A 1 307 ? -7.282 11.575 -19.624 1.00 75.06 307 LEU A CA 1
ATOM 2452 C C . LEU A 1 307 ? -7.278 12.387 -18.324 1.00 75.06 307 LEU A C 1
ATOM 2454 O O . LEU A 1 307 ? -7.310 11.816 -17.240 1.00 75.06 307 LEU A O 1
ATOM 2458 N N . CYS A 1 308 ? -7.295 13.721 -18.415 1.00 71.88 308 CYS A N 1
ATOM 2459 C CA . CYS A 1 308 ? -7.435 14.571 -17.234 1.00 71.88 308 CYS A CA 1
ATOM 2460 C C . CYS A 1 308 ? -8.751 14.297 -16.498 1.00 71.88 308 CYS A C 1
ATOM 2462 O O . CYS A 1 308 ? -8.730 14.183 -15.276 1.00 71.88 308 CYS A O 1
ATOM 2464 N N . ILE A 1 309 ? -9.872 14.165 -17.220 1.00 69.31 309 ILE A N 1
ATOM 2465 C CA . ILE A 1 309 ? -11.166 13.799 -16.627 1.00 69.31 309 ILE A CA 1
ATOM 2466 C C . ILE A 1 309 ? -11.060 12.448 -15.919 1.00 69.31 309 ILE A C 1
ATOM 2468 O O . ILE A 1 309 ? -11.414 12.376 -14.752 1.00 69.31 309 ILE A O 1
ATOM 2472 N N . GLN A 1 310 ? -10.506 11.420 -16.566 1.00 69.56 310 GLN A N 1
ATOM 2473 C CA . GLN A 1 310 ? -10.345 10.089 -15.966 1.00 69.56 310 GLN A CA 1
ATOM 2474 C C . GLN A 1 310 ? -9.505 10.115 -14.684 1.00 69.56 310 GLN A C 1
ATOM 2476 O O . GLN A 1 310 ? -9.836 9.439 -13.715 1.00 69.56 310 GLN A O 1
ATOM 2481 N N . VAL A 1 311 ? -8.434 10.913 -14.649 1.00 69.06 311 VAL A N 1
ATOM 2482 C CA . VAL A 1 311 ? -7.617 11.091 -13.439 1.00 69.06 311 VAL A CA 1
ATOM 2483 C C . VAL A 1 311 ? -8.421 11.797 -12.344 1.00 69.06 311 VAL A C 1
ATOM 2485 O O . VAL A 1 311 ? -8.412 11.357 -11.196 1.00 69.06 311 VAL A O 1
ATOM 2488 N N . TYR A 1 312 ? -9.167 12.855 -12.681 1.00 66.12 312 TYR A N 1
ATOM 2489 C CA . TYR A 1 312 ? -10.055 13.522 -11.725 1.00 66.12 312 TYR A CA 1
ATOM 2490 C C . TYR A 1 312 ? -11.154 12.596 -11.208 1.00 66.12 312 TYR A C 1
ATOM 2492 O O . TYR A 1 312 ? -11.388 12.583 -10.007 1.00 66.12 312 TYR A O 1
ATOM 2500 N N . GLU A 1 313 ? -11.790 11.813 -12.075 1.00 62.59 313 GLU A N 1
ATOM 2501 C CA . GLU A 1 313 ? -12.796 10.818 -11.710 1.00 62.59 313 GLU A CA 1
ATOM 2502 C C . GLU A 1 313 ? -12.198 9.742 -10.806 1.00 62.59 313 GLU A C 1
ATOM 2504 O O . GLU A 1 313 ? -12.785 9.451 -9.775 1.00 62.59 313 GLU A O 1
ATOM 2509 N N . TYR A 1 314 ? -11.003 9.227 -11.106 1.00 63.84 314 TYR A N 1
ATOM 2510 C CA . TYR A 1 314 ? -10.303 8.261 -10.253 1.00 63.84 314 TYR A CA 1
ATOM 2511 C C . TYR A 1 314 ? -10.031 8.809 -8.842 1.00 63.84 314 TYR A C 1
ATOM 2513 O O . TYR A 1 314 ? -10.214 8.109 -7.849 1.00 63.84 314 TYR A O 1
ATOM 2521 N N . HIS A 1 315 ? -9.618 10.076 -8.726 1.00 57.19 315 HIS A N 1
ATOM 2522 C CA . HIS A 1 315 ? -9.380 10.706 -7.421 1.00 57.19 315 HIS A CA 1
ATOM 2523 C C . HIS A 1 315 ? -10.662 11.205 -6.730 1.00 57.19 315 HIS A C 1
ATOM 2525 O O . HIS A 1 315 ? -10.675 11.339 -5.505 1.00 57.19 315 HIS A O 1
ATOM 2531 N N . ALA A 1 316 ? -11.727 11.486 -7.485 1.00 52.66 316 ALA A N 1
ATOM 2532 C CA . ALA A 1 316 ? -13.038 11.881 -6.968 1.00 52.66 316 ALA A CA 1
ATOM 2533 C C . ALA A 1 316 ? -13.895 10.673 -6.548 1.00 52.66 316 ALA A C 1
ATOM 2535 O O . ALA A 1 316 ? -14.706 10.794 -5.633 1.00 52.66 316 ALA A O 1
ATOM 2536 N N . LEU A 1 317 ? -13.699 9.514 -7.182 1.00 49.12 317 LEU A N 1
ATOM 2537 C CA . LEU A 1 317 ? -14.441 8.269 -6.987 1.00 49.12 317 LEU A CA 1
ATOM 2538 C C . LEU A 1 317 ? -13.486 7.125 -6.630 1.00 49.12 317 LEU A C 1
ATOM 2540 O O . LEU A 1 317 ? -13.133 6.313 -7.475 1.00 49.12 317 LEU A O 1
ATOM 2544 N N . ALA A 1 318 ? -13.092 7.048 -5.366 1.00 48.41 318 ALA A N 1
ATOM 2545 C CA . ALA A 1 318 ? -12.773 5.806 -4.650 1.00 48.41 318 ALA A CA 1
ATOM 2546 C C . ALA A 1 318 ? -12.258 6.211 -3.270 1.00 48.41 318 ALA A C 1
ATOM 2548 O O . ALA A 1 318 ? -11.541 7.209 -3.195 1.00 48.41 318 ALA A O 1
ATOM 2549 N N . PRO A 1 319 ? -12.583 5.488 -2.187 1.00 51.12 319 PRO A N 1
ATOM 2550 C CA . PRO A 1 319 ? -13.019 4.099 -2.165 1.00 51.12 319 PRO A CA 1
ATOM 2551 C C . PRO A 1 319 ? -14.513 3.883 -1.900 1.00 51.12 319 PRO A C 1
ATOM 2553 O O . PRO A 1 319 ? -15.205 4.697 -1.286 1.00 51.12 319 PRO A O 1
ATOM 2556 N N . MET A 1 320 ? -14.978 2.719 -2.343 1.00 49.97 320 MET A N 1
ATOM 2557 C CA . MET A 1 320 ? -16.254 2.131 -1.965 1.00 49.97 320 MET A CA 1
ATOM 2558 C C . MET A 1 320 ? -16.058 1.473 -0.595 1.00 49.97 320 MET A C 1
ATOM 2560 O O . MET A 1 320 ? -15.134 0.684 -0.425 1.00 49.97 320 MET A O 1
ATOM 2564 N N . ILE A 1 321 ? -16.864 1.807 0.409 1.00 53.72 321 ILE A N 1
ATOM 2565 C CA . ILE A 1 321 ? -16.749 1.203 1.741 1.00 53.72 321 ILE A CA 1
ATOM 2566 C C . ILE A 1 321 ? -18.043 0.451 2.013 1.00 53.72 321 ILE A C 1
ATOM 2568 O O . ILE A 1 321 ? -19.104 1.056 2.150 1.00 53.72 321 ILE A O 1
ATOM 2572 N N . SER A 1 322 ? -17.973 -0.876 2.053 1.00 49.94 322 SER A N 1
ATOM 2573 C CA . SER A 1 322 ? -19.090 -1.704 2.495 1.00 49.94 322 SER A CA 1
ATOM 2574 C C . SER A 1 322 ? -18.938 -1.947 3.995 1.00 49.94 322 SER A C 1
ATOM 2576 O O . SER A 1 322 ? -18.046 -2.685 4.430 1.00 49.94 322 SER A O 1
ATOM 2578 N N . ALA A 1 323 ? -19.804 -1.331 4.791 1.00 48.34 323 ALA A N 1
ATOM 2579 C CA . ALA A 1 323 ? -19.971 -1.681 6.195 1.00 48.34 323 ALA A CA 1
ATOM 2580 C C . ALA A 1 323 ? -21.140 -2.676 6.288 1.00 48.34 323 ALA A C 1
ATOM 2582 O O . ALA A 1 323 ? -22.220 -2.347 5.803 1.00 48.34 323 ALA A O 1
ATOM 2583 N N . SER A 1 324 ? -20.937 -3.843 6.918 1.00 49.12 324 SER A N 1
ATOM 2584 C CA . SER A 1 324 ? -21.942 -4.898 7.222 1.00 49.12 324 SER A CA 1
ATOM 2585 C C . SER A 1 324 ? -22.085 -6.117 6.284 1.00 49.12 324 SER A C 1
ATOM 2587 O O . SER A 1 324 ? -21.737 -6.094 5.107 1.00 49.12 324 SER A O 1
ATOM 2589 N N . LYS A 1 325 ? -22.666 -7.183 6.869 1.00 47.16 325 LYS A N 1
ATOM 2590 C CA . LYS A 1 325 ? -23.207 -8.414 6.258 1.00 47.16 325 LYS A CA 1
ATOM 2591 C C . LYS A 1 325 ? -24.321 -8.173 5.223 1.00 47.16 325 LYS A C 1
ATOM 2593 O O . LYS A 1 325 ? -24.583 -9.077 4.439 1.00 47.16 325 LYS A O 1
ATOM 2598 N N . ASP A 1 326 ? -24.947 -6.993 5.228 1.00 53.09 326 ASP A N 1
ATOM 2599 C CA . ASP A 1 326 ? -26.060 -6.624 4.333 1.00 53.09 326 ASP A CA 1
ATOM 2600 C C . ASP A 1 326 ? -25.615 -5.878 3.054 1.00 53.09 326 ASP A C 1
ATOM 2602 O O . ASP A 1 326 ? -26.450 -5.297 2.362 1.00 53.09 326 ASP A O 1
ATOM 2606 N N . ASP A 1 327 ? -24.311 -5.844 2.743 1.00 58.53 327 ASP A N 1
ATOM 2607 C CA . ASP A 1 327 ? -23.744 -5.141 1.574 1.00 58.53 327 ASP A CA 1
ATOM 2608 C C . ASP A 1 327 ? -24.159 -3.651 1.476 1.00 58.53 327 ASP A C 1
ATOM 2610 O O . ASP A 1 327 ? -24.296 -3.086 0.390 1.00 58.53 327 ASP A O 1
ATOM 2614 N N . ALA A 1 328 ? -24.345 -2.966 2.613 1.00 63.62 328 ALA A N 1
ATOM 2615 C CA . ALA A 1 328 ? -24.662 -1.538 2.626 1.00 63.62 328 ALA A CA 1
ATOM 2616 C C . ALA A 1 328 ? -23.439 -0.705 2.191 1.00 63.62 328 ALA A C 1
ATOM 2618 O O . ALA A 1 328 ? -22.534 -0.416 2.982 1.00 63.62 328 ALA A O 1
ATOM 2619 N N . VAL A 1 329 ? -23.419 -0.325 0.911 1.00 70.56 329 VAL A N 1
ATOM 2620 C CA . VAL A 1 329 ? -22.330 0.435 0.286 1.00 70.56 329 VAL A CA 1
ATOM 2621 C C . VAL A 1 329 ? -22.435 1.924 0.604 1.00 70.56 329 VAL A C 1
ATOM 2623 O O . VAL A 1 329 ? -23.465 2.555 0.367 1.00 70.56 329 VAL A O 1
ATOM 2626 N N . ARG A 1 330 ? -21.330 2.499 1.082 1.00 72.56 330 ARG A N 1
ATOM 2627 C CA . ARG A 1 330 ? -21.142 3.940 1.272 1.00 72.56 330 ARG A CA 1
ATOM 2628 C C . ARG A 1 330 ? -19.978 4.432 0.433 1.00 72.56 330 ARG A C 1
ATOM 2630 O O . ARG A 1 330 ? -18.997 3.721 0.217 1.00 72.56 330 ARG A O 1
ATOM 2637 N N . TYR A 1 331 ? -20.096 5.669 -0.026 1.00 71.81 331 TYR A N 1
ATOM 2638 C CA . TYR A 1 331 ? -19.099 6.308 -0.872 1.00 71.81 331 TYR A CA 1
ATOM 2639 C C . TYR A 1 331 ? -18.402 7.419 -0.098 1.00 71.81 331 TYR A C 1
ATOM 2641 O O . TYR A 1 331 ? -19.054 8.219 0.570 1.00 71.81 331 TYR A O 1
ATOM 2649 N N . GLY A 1 332 ? -17.077 7.475 -0.212 1.00 69.06 332 GLY A N 1
ATOM 2650 C CA . GLY A 1 332 ? -16.259 8.530 0.370 1.00 69.06 332 GLY A CA 1
ATOM 2651 C C . GLY A 1 332 ? -15.134 8.945 -0.573 1.00 69.06 332 GLY A C 1
ATOM 2652 O O . GLY A 1 332 ? -14.737 8.206 -1.472 1.00 69.06 332 GLY A O 1
ATOM 2653 N N . HIS A 1 333 ? -14.618 10.151 -0.372 1.00 75.00 333 HIS A N 1
ATOM 2654 C CA . HIS A 1 333 ? -13.522 10.700 -1.162 1.00 75.00 333 HIS A CA 1
ATOM 2655 C C . HIS A 1 333 ? -12.193 10.249 -0.543 1.00 75.00 333 HIS A C 1
ATOM 2657 O O . HIS A 1 333 ? -11.878 10.659 0.577 1.00 75.00 333 HIS A O 1
ATOM 2663 N N . SER A 1 334 ? -11.396 9.449 -1.266 1.00 71.50 334 SER A N 1
ATOM 2664 C CA . SER A 1 334 ? -10.108 8.900 -0.788 1.00 71.50 334 SER A CA 1
ATOM 2665 C C . SER A 1 334 ? -9.220 9.928 -0.121 1.00 71.50 334 SER A C 1
ATOM 2667 O O . SER A 1 334 ? -8.666 9.654 0.931 1.00 71.50 334 SER A O 1
ATOM 2669 N N . GLN A 1 335 ? -9.083 11.112 -0.715 1.00 66.75 335 GLN A N 1
ATOM 2670 C CA . GLN A 1 335 ? -8.190 12.144 -0.191 1.00 66.75 335 GLN A CA 1
ATOM 2671 C C . GLN A 1 335 ? -8.641 12.662 1.178 1.00 66.75 335 GLN A C 1
ATOM 2673 O O . GLN A 1 335 ? -7.806 12.902 2.041 1.00 66.75 335 GLN A O 1
ATOM 2678 N N . ILE A 1 336 ? -9.952 12.815 1.387 1.00 72.38 336 ILE A N 1
ATOM 2679 C CA . ILE A 1 336 ? -10.505 13.281 2.666 1.00 72.38 336 ILE A CA 1
ATOM 2680 C C . ILE A 1 336 ? -10.360 12.177 3.712 1.00 72.38 336 ILE A C 1
ATOM 2682 O O . ILE A 1 336 ? -9.895 12.438 4.818 1.00 72.38 336 ILE A O 1
ATOM 2686 N N . LEU A 1 337 ? -10.687 10.940 3.335 1.00 81.81 337 LEU A N 1
ATOM 2687 C CA . LEU A 1 337 ? -10.533 9.776 4.202 1.00 81.81 337 LEU A CA 1
ATOM 2688 C C . LEU A 1 337 ? -9.068 9.578 4.617 1.00 81.81 337 LEU A C 1
ATOM 2690 O O . LEU A 1 337 ? -8.791 9.486 5.805 1.00 81.81 337 LEU A O 1
ATOM 2694 N N . ALA A 1 338 ? -8.129 9.585 3.667 1.00 80.44 338 ALA A N 1
ATOM 2695 C CA . ALA A 1 338 ? -6.697 9.450 3.931 1.00 80.44 338 ALA A CA 1
ATOM 2696 C C . ALA A 1 338 ? -6.151 10.597 4.791 1.00 80.44 338 ALA A C 1
ATOM 2698 O O . ALA A 1 338 ? -5.398 10.366 5.728 1.00 80.44 338 ALA A O 1
ATOM 2699 N N . ALA A 1 339 ? -6.567 11.839 4.532 1.00 76.88 339 ALA A N 1
ATOM 2700 C CA . ALA A 1 339 ? -6.107 12.981 5.319 1.00 76.88 339 ALA A CA 1
ATOM 2701 C C . ALA A 1 339 ? -6.593 12.951 6.778 1.00 76.88 339 ALA A C 1
ATOM 2703 O O . ALA A 1 339 ? -5.958 13.552 7.641 1.00 76.88 339 ALA A O 1
ATOM 2704 N N . ARG A 1 340 ? -7.732 12.303 7.050 1.00 82.31 340 ARG A N 1
ATOM 2705 C CA . ARG A 1 340 ? -8.403 12.327 8.360 1.00 82.31 340 ARG A CA 1
ATOM 2706 C C . ARG A 1 340 ? -8.275 11.026 9.147 1.00 82.31 340 ARG A C 1
ATOM 2708 O O . ARG A 1 340 ? -8.533 11.040 10.341 1.00 82.31 340 ARG A O 1
ATOM 2715 N N . SER A 1 341 ? -7.884 9.927 8.509 1.00 89.31 341 SER A N 1
ATOM 2716 C CA . SER A 1 341 ? -7.781 8.599 9.115 1.00 89.31 341 SER A CA 1
ATOM 2717 C C . SER A 1 341 ? -6.480 7.925 8.700 1.00 89.31 341 SER A C 1
ATOM 2719 O O . SER A 1 341 ? -6.241 7.653 7.522 1.00 89.31 341 SER A O 1
ATOM 2721 N N . SER A 1 342 ? -5.667 7.566 9.693 1.00 86.25 342 SER A N 1
ATOM 2722 C CA . SER A 1 342 ? -4.414 6.832 9.477 1.00 86.25 342 SER A CA 1
ATOM 2723 C C . SER A 1 342 ? -4.635 5.403 8.962 1.00 86.25 342 SER A C 1
ATOM 2725 O O . SER A 1 342 ? -3.744 4.804 8.350 1.00 86.25 342 SER A O 1
ATOM 2727 N N . TYR A 1 343 ? -5.820 4.828 9.199 1.00 87.88 343 TYR A N 1
ATOM 2728 C CA . TYR A 1 343 ? -6.231 3.576 8.570 1.00 87.88 343 TYR A CA 1
ATOM 2729 C C . TYR A 1 343 ? -6.447 3.775 7.070 1.00 87.88 343 TYR A C 1
ATOM 2731 O O . TYR A 1 343 ? -5.824 3.068 6.280 1.00 87.88 343 TYR A O 1
ATOM 2739 N N . PHE A 1 344 ? -7.278 4.744 6.666 1.00 82.81 344 PHE A N 1
ATOM 2740 C CA . PHE A 1 344 ? -7.563 4.974 5.250 1.00 82.81 344 PHE A CA 1
ATOM 2741 C C . PHE A 1 344 ? -6.339 5.471 4.481 1.00 82.81 344 PHE A C 1
ATOM 2743 O O . PHE A 1 344 ? -6.176 5.074 3.332 1.00 82.81 344 PHE A O 1
ATOM 2750 N N . ASP A 1 345 ? -5.447 6.248 5.101 1.00 80.56 345 ASP A N 1
ATOM 2751 C CA . ASP A 1 345 ? -4.179 6.650 4.480 1.00 80.56 345 ASP A CA 1
ATOM 2752 C C . ASP A 1 345 ? -3.346 5.434 4.068 1.00 80.56 345 ASP A C 1
ATOM 2754 O O . ASP A 1 345 ? -2.919 5.324 2.922 1.00 80.56 345 ASP A O 1
ATOM 2758 N N . ARG A 1 346 ? -3.194 4.458 4.970 1.00 79.56 346 ARG A N 1
ATOM 2759 C CA . ARG A 1 346 ? -2.495 3.201 4.669 1.00 79.56 346 ARG A CA 1
ATOM 2760 C C . ARG A 1 346 ? -3.275 2.331 3.690 1.00 79.56 346 ARG A C 1
ATOM 2762 O O . ARG A 1 346 ? -2.686 1.782 2.766 1.00 79.56 346 ARG A O 1
ATOM 2769 N N . ALA A 1 347 ? -4.589 2.226 3.862 1.00 73.69 347 ALA A N 1
ATOM 2770 C CA . ALA A 1 347 ? -5.434 1.353 3.054 1.00 73.69 347 ALA A CA 1
ATOM 2771 C C . ALA A 1 347 ? -5.595 1.806 1.603 1.00 73.69 347 ALA A C 1
ATOM 2773 O O . ALA A 1 347 ? -5.800 0.983 0.714 1.00 73.69 347 ALA A O 1
ATOM 2774 N N . LEU A 1 348 ? -5.454 3.103 1.343 1.00 71.19 348 LEU A N 1
ATOM 2775 C CA . LEU A 1 348 ? -5.505 3.674 0.002 1.00 71.19 348 LEU A CA 1
ATOM 2776 C C . LEU A 1 348 ? -4.144 3.674 -0.709 1.00 71.19 348 LEU A C 1
ATOM 2778 O O . LEU A 1 348 ? -4.081 4.030 -1.890 1.00 71.19 348 LEU A O 1
ATOM 2782 N N . GLN A 1 349 ? -3.061 3.257 -0.043 1.00 69.12 349 GLN A N 1
ATOM 2783 C CA . GLN A 1 349 ? -1.757 3.124 -0.689 1.00 69.12 349 GLN A CA 1
ATOM 2784 C C . GLN A 1 349 ? -1.737 1.943 -1.678 1.00 69.12 349 GLN A C 1
ATOM 2786 O O . GLN A 1 349 ? -2.316 0.888 -1.407 1.00 69.12 349 GLN A O 1
ATOM 2791 N N . PRO A 1 350 ? -1.023 2.063 -2.817 1.00 57.91 350 PRO A N 1
ATOM 2792 C CA . PRO A 1 350 ? -0.969 1.015 -3.844 1.00 57.91 350 PRO A CA 1
ATOM 2793 C C . PRO A 1 350 ? -0.474 -0.346 -3.334 1.00 57.91 350 PRO A C 1
ATOM 2795 O O . PRO A 1 350 ? -0.866 -1.382 -3.865 1.00 57.91 350 PRO A O 1
ATOM 2798 N N . SER A 1 351 ? 0.372 -0.337 -2.302 1.00 55.34 351 SER A N 1
ATOM 2799 C CA . SER A 1 351 ? 0.979 -1.511 -1.666 1.00 55.34 351 SER A CA 1
ATOM 2800 C C . SER A 1 351 ? 0.026 -2.299 -0.760 1.00 55.34 351 SER A C 1
ATOM 2802 O O . SER A 1 351 ? 0.316 -3.450 -0.442 1.00 55.34 351 SER A O 1
ATOM 2804 N N . TRP A 1 352 ? -1.096 -1.704 -0.343 1.00 55.28 352 TRP A N 1
ATOM 2805 C CA . TRP A 1 352 ? -2.012 -2.242 0.671 1.00 55.28 352 TRP A CA 1
ATOM 2806 C C . TRP A 1 352 ? -3.441 -2.406 0.134 1.00 55.28 352 TRP A C 1
ATOM 2808 O O . TRP A 1 352 ? -4.417 -2.292 0.873 1.00 55.28 352 TRP A O 1
ATOM 2818 N N . ARG A 1 353 ? -3.584 -2.683 -1.172 1.00 54.69 353 ARG A N 1
ATOM 2819 C CA . ARG A 1 353 ? -4.876 -3.054 -1.766 1.00 54.69 353 ARG A CA 1
ATOM 2820 C C . ARG A 1 353 ? -5.324 -4.416 -1.226 1.00 54.69 353 ARG A C 1
ATOM 2822 O O . ARG A 1 353 ? -5.098 -5.441 -1.859 1.00 54.69 353 ARG A O 1
ATOM 2829 N N . GLU A 1 354 ? -6.018 -4.417 -0.088 1.00 47.44 354 GLU A N 1
ATOM 2830 C CA . GLU A 1 354 ? -6.810 -5.568 0.381 1.00 47.44 354 GLU A CA 1
ATOM 2831 C C . GLU A 1 354 ? -7.892 -5.972 -0.638 1.00 47.44 354 GLU A C 1
ATOM 2833 O O . GLU A 1 354 ? -8.376 -7.102 -0.607 1.00 47.44 354 GLU A O 1
ATOM 2838 N N . ALA A 1 355 ? -8.244 -5.087 -1.579 1.00 47.56 355 ALA A N 1
ATOM 2839 C CA . ALA A 1 355 ? -9.269 -5.343 -2.574 1.00 47.56 355 ALA A CA 1
ATOM 2840 C C . ALA A 1 355 ? -8.850 -4.821 -3.960 1.00 47.56 355 ALA A C 1
ATOM 2842 O O . ALA A 1 355 ? -8.602 -3.632 -4.167 1.00 47.56 355 ALA A O 1
ATOM 2843 N N . SER A 1 356 ? -8.771 -5.725 -4.936 1.00 48.75 356 SER A N 1
ATOM 2844 C CA . SER A 1 356 ? -8.548 -5.396 -6.353 1.00 48.75 356 SER A CA 1
ATOM 2845 C C . SER A 1 356 ? -9.745 -4.661 -6.979 1.00 48.75 356 SER A C 1
ATOM 2847 O O . SER A 1 356 ? -9.601 -4.076 -8.049 1.00 48.75 356 SER A O 1
ATOM 2849 N N . ASP A 1 357 ? -10.899 -4.670 -6.302 1.00 55.19 357 ASP A N 1
ATOM 2850 C CA . ASP A 1 357 ? -12.168 -4.052 -6.702 1.00 55.19 357 ASP A CA 1
ATOM 2851 C C . ASP A 1 357 ? -12.408 -2.654 -6.086 1.00 55.19 357 ASP A C 1
ATOM 2853 O O . ASP A 1 357 ? -13.396 -2.001 -6.420 1.00 55.19 357 ASP A O 1
ATOM 2857 N N . GLY A 1 358 ? -11.513 -2.166 -5.213 1.00 57.66 358 GLY A N 1
ATOM 2858 C CA . GLY A 1 358 ? -11.650 -0.860 -4.557 1.00 57.66 358 GLY A CA 1
ATOM 2859 C C . GLY A 1 358 ? -12.703 -0.801 -3.439 1.00 57.66 358 GLY A C 1
ATOM 2860 O O . GLY A 1 358 ? -13.124 0.306 -3.082 1.00 57.66 358 GLY A O 1
ATOM 2861 N N . VAL A 1 359 ? -13.128 -1.958 -2.899 1.00 66.62 359 VAL A N 1
ATOM 2862 C CA . VAL A 1 359 ? -14.107 -2.071 -1.802 1.00 66.62 359 VAL A CA 1
ATOM 2863 C C . VAL A 1 359 ? -13.435 -2.362 -0.457 1.00 66.62 359 VAL A C 1
ATOM 2865 O O . VAL A 1 359 ? -12.875 -3.437 -0.253 1.00 66.62 359 VAL A O 1
ATOM 2868 N N . PHE A 1 360 ? -13.577 -1.464 0.519 1.00 73.44 360 PHE A N 1
ATOM 2869 C CA . PHE A 1 360 ? -13.192 -1.733 1.907 1.00 73.44 360 PHE A CA 1
ATOM 2870 C C . PHE A 1 360 ? -14.335 -2.397 2.669 1.00 73.44 360 PHE A C 1
ATOM 2872 O O . PHE A 1 360 ? -15.406 -1.812 2.831 1.00 73.44 360 PHE A O 1
ATOM 2879 N N . ARG A 1 361 ? -14.100 -3.617 3.161 1.00 76.00 361 ARG A N 1
ATOM 2880 C CA . ARG A 1 361 ? -15.110 -4.411 3.870 1.00 76.00 361 ARG A CA 1
ATOM 2881 C C . ARG A 1 361 ? -14.931 -4.295 5.379 1.00 76.00 361 ARG A C 1
ATOM 2883 O O . ARG A 1 361 ? -13.943 -4.774 5.927 1.00 76.00 361 ARG A O 1
ATOM 2890 N N . LYS A 1 362 ? -15.915 -3.700 6.055 1.00 80.75 362 LYS A N 1
ATOM 2891 C CA . LYS A 1 362 ? -15.969 -3.556 7.518 1.00 80.75 362 LYS A CA 1
ATOM 2892 C C . LYS A 1 362 ? -17.205 -4.266 8.082 1.00 80.75 362 LYS A C 1
ATOM 2894 O O . LYS A 1 362 ? -18.198 -3.616 8.400 1.00 80.75 362 LYS A O 1
ATOM 2899 N N . PRO A 1 363 ? -17.185 -5.609 8.192 1.00 78.81 363 PRO A N 1
ATOM 2900 C CA . PRO A 1 363 ? -18.340 -6.375 8.668 1.00 78.81 363 PRO A CA 1
ATOM 2901 C C . PRO A 1 363 ? -18.617 -6.190 10.168 1.00 78.81 363 PRO A C 1
ATOM 2903 O O . PRO A 1 363 ? -19.724 -6.480 10.608 1.00 78.81 363 PRO A O 1
ATOM 2906 N N . ASN A 1 364 ? -17.630 -5.715 10.934 1.00 83.38 364 ASN A N 1
ATOM 2907 C CA . ASN A 1 364 ? -17.726 -5.528 12.384 1.00 83.38 364 ASN A CA 1
ATOM 2908 C C . ASN A 1 364 ? -18.266 -4.145 12.789 1.00 83.38 364 ASN A C 1
ATOM 2910 O O . ASN A 1 364 ? -18.529 -3.931 13.967 1.00 83.38 364 ASN A O 1
ATOM 2914 N N . ILE A 1 365 ? -18.423 -3.215 11.839 1.00 87.50 365 ILE A N 1
ATOM 2915 C CA . ILE A 1 365 ? -18.938 -1.866 12.098 1.00 87.50 365 ILE A CA 1
ATOM 2916 C C . ILE A 1 365 ? -20.381 -1.799 11.601 1.00 87.50 365 ILE A C 1
ATOM 2918 O O . ILE A 1 365 ? -20.660 -2.072 10.430 1.00 87.50 365 ILE A O 1
ATOM 2922 N N . GLU A 1 366 ? -21.302 -1.428 12.489 1.00 84.69 366 GLU A N 1
ATOM 2923 C CA . GLU A 1 366 ? -22.709 -1.266 12.132 1.00 84.69 366 GLU A CA 1
ATOM 2924 C C . GLU A 1 366 ? -22.879 -0.125 11.104 1.00 84.69 366 GLU A C 1
ATOM 2926 O O . GLU A 1 366 ? -22.245 0.926 11.249 1.00 84.69 366 GLU A O 1
ATOM 2931 N N . PRO A 1 367 ? -23.759 -0.269 10.091 1.00 84.06 367 PRO A N 1
ATOM 2932 C CA . PRO A 1 367 ? -23.992 0.759 9.076 1.00 84.06 367 PRO A CA 1
ATOM 2933 C C . PRO A 1 367 ? -24.241 2.156 9.664 1.00 84.06 367 PRO A C 1
ATOM 2935 O O . PRO A 1 367 ? -23.651 3.132 9.206 1.00 84.06 367 PRO A O 1
ATOM 2938 N N . ARG A 1 368 ? -25.058 2.241 10.723 1.00 86.50 368 ARG A N 1
ATOM 2939 C CA . ARG A 1 368 ? -25.391 3.504 11.395 1.00 86.50 368 ARG A CA 1
ATOM 2940 C C . ARG A 1 368 ? -24.179 4.158 12.067 1.00 86.50 368 ARG A C 1
ATOM 2942 O O . ARG A 1 368 ? -24.052 5.377 12.023 1.00 86.50 368 ARG A O 1
ATOM 2949 N N . VAL A 1 369 ? -23.294 3.368 12.678 1.00 90.19 369 VAL A N 1
ATOM 2950 C CA . VAL A 1 369 ? -22.048 3.876 13.279 1.00 90.19 369 VAL A CA 1
ATOM 2951 C C . VAL A 1 369 ? -21.135 4.408 12.181 1.00 90.19 369 VAL A C 1
ATOM 2953 O O . VAL A 1 369 ? -20.551 5.479 12.320 1.00 90.19 369 VAL A O 1
ATOM 2956 N N . PHE A 1 370 ? -21.059 3.698 11.055 1.00 89.00 370 PHE A N 1
ATOM 2957 C CA . PHE A 1 370 ? -20.237 4.121 9.931 1.00 89.00 370 PHE A CA 1
ATOM 2958 C C . PHE A 1 370 ? -20.721 5.436 9.298 1.00 89.00 370 PHE A C 1
ATOM 2960 O O . PHE A 1 370 ? -19.890 6.266 8.941 1.00 89.00 370 PHE A O 1
ATOM 2967 N N . ASP A 1 371 ? -22.037 5.658 9.192 1.00 86.06 371 ASP A N 1
ATOM 2968 C CA . ASP A 1 371 ? -22.590 6.944 8.734 1.00 86.06 371 ASP A CA 1
ATOM 2969 C C . ASP A 1 371 ? -22.108 8.109 9.606 1.00 86.06 371 ASP A C 1
ATOM 2971 O O . ASP A 1 371 ? -21.614 9.107 9.088 1.00 86.06 371 ASP A O 1
ATOM 2975 N N . LEU A 1 372 ? -22.164 7.948 10.931 1.00 88.62 372 LEU A N 1
ATOM 2976 C CA . LEU A 1 372 ? -21.699 8.969 11.872 1.00 88.62 372 LEU A CA 1
ATOM 2977 C C . LEU A 1 372 ? -20.194 9.230 11.752 1.00 88.62 372 LEU A C 1
ATOM 2979 O O . LEU A 1 372 ? -19.761 10.378 11.815 1.00 88.62 372 LEU A O 1
ATOM 2983 N N . LEU A 1 373 ? -19.394 8.178 11.561 1.00 90.88 373 LEU A N 1
ATOM 2984 C CA . LEU A 1 373 ? -17.952 8.308 11.339 1.00 90.88 373 LEU A CA 1
ATOM 2985 C C . LEU A 1 373 ? -17.648 9.057 10.046 1.00 90.88 373 LEU A C 1
ATOM 2987 O O . LEU A 1 373 ? -16.733 9.878 10.012 1.00 90.88 373 LEU A O 1
ATOM 2991 N N . LEU A 1 374 ? -18.412 8.789 8.986 1.00 85.94 374 LEU A N 1
ATOM 2992 C CA . LEU A 1 374 ? -18.252 9.490 7.723 1.00 85.94 374 LEU A CA 1
ATOM 2993 C C . LEU A 1 374 ? -18.610 10.969 7.896 1.00 85.94 374 LEU A C 1
ATOM 2995 O O . LEU A 1 374 ? -17.793 11.824 7.568 1.00 85.94 374 LEU A O 1
ATOM 2999 N N . ASP A 1 375 ? -19.757 11.281 8.496 1.00 83.50 375 ASP A N 1
ATOM 3000 C CA . ASP A 1 375 ? -20.149 12.661 8.794 1.00 83.50 375 ASP A CA 1
ATOM 3001 C C . ASP A 1 375 ? -19.080 13.389 9.621 1.00 83.50 375 ASP A C 1
ATOM 3003 O O . ASP A 1 375 ? -18.691 14.510 9.277 1.00 83.50 375 ASP A O 1
ATOM 3007 N N . TYR A 1 376 ? -18.521 12.736 10.643 1.00 85.94 376 TYR A N 1
ATOM 3008 C CA . TYR A 1 376 ? -17.412 13.271 11.433 1.00 85.94 376 TYR A CA 1
ATOM 3009 C C . TYR A 1 376 ? -16.166 13.552 10.586 1.00 85.94 376 TYR A C 1
ATOM 3011 O O . TYR A 1 376 ? -15.581 14.630 10.675 1.00 85.94 376 TYR A O 1
ATOM 3019 N N . ILE A 1 377 ? -15.761 12.620 9.722 1.00 83.62 377 ILE A N 1
ATOM 3020 C CA . ILE A 1 377 ? -14.587 12.804 8.860 1.00 83.62 377 ILE A CA 1
ATOM 3021 C C . ILE A 1 377 ? -14.751 14.042 7.963 1.00 83.62 377 ILE A C 1
ATOM 3023 O O . ILE A 1 377 ? -13.782 14.774 7.748 1.00 83.62 377 ILE A O 1
ATOM 3027 N N . TYR A 1 378 ? -15.967 14.295 7.472 1.00 78.12 378 TYR A N 1
ATOM 3028 C CA . TYR A 1 378 ? -16.268 15.427 6.594 1.00 78.12 378 TYR A CA 1
ATOM 3029 C C . TYR A 1 378 ? -16.486 16.753 7.320 1.00 78.12 378 TYR A C 1
ATOM 3031 O O . TYR A 1 378 ? -16.186 17.806 6.756 1.00 78.12 378 TYR A O 1
ATOM 3039 N N . THR A 1 379 ? -17.053 16.720 8.522 1.00 78.50 379 THR A N 1
ATOM 3040 C CA . THR A 1 379 ? -17.575 17.923 9.189 1.00 78.50 379 THR A CA 1
ATOM 3041 C C . THR A 1 379 ? -16.886 18.260 10.502 1.00 78.50 379 THR A C 1
ATOM 3043 O O . THR A 1 379 ? -17.090 19.358 11.013 1.00 78.50 379 THR A O 1
ATOM 3046 N N . ASP A 1 380 ? -16.082 17.338 11.035 1.00 75.38 380 ASP A N 1
ATOM 3047 C CA . ASP A 1 380 ? -15.489 17.389 12.376 1.00 75.38 380 ASP A CA 1
ATOM 3048 C C . ASP A 1 380 ? -16.535 17.500 13.501 1.00 75.38 380 ASP A C 1
ATOM 3050 O O . ASP A 1 380 ? -16.246 17.913 14.621 1.00 75.38 380 ASP A O 1
ATOM 3054 N N . ASN A 1 381 ? -17.784 17.132 13.199 1.00 77.56 381 ASN A N 1
ATOM 3055 C CA . ASN A 1 381 ? -18.904 17.189 14.122 1.00 77.56 381 ASN A CA 1
ATOM 3056 C C . ASN A 1 381 ? -19.572 15.818 14.221 1.00 77.56 381 ASN A C 1
ATOM 3058 O O . ASN A 1 381 ? -19.805 15.151 13.215 1.00 77.56 381 ASN A O 1
ATOM 3062 N N . ILE A 1 382 ? -19.902 15.410 15.443 1.00 86.31 382 ILE A N 1
ATOM 3063 C CA . ILE A 1 382 ? -20.564 14.138 15.709 1.00 86.31 382 ILE A CA 1
ATOM 3064 C C . ILE A 1 382 ? -21.457 14.239 16.941 1.00 86.31 382 ILE A C 1
ATOM 3066 O O . ILE A 1 382 ? -21.102 14.843 17.953 1.00 86.31 382 ILE A O 1
ATOM 3070 N N . ALA A 1 383 ? -22.633 13.623 16.860 1.00 82.69 383 ALA A N 1
ATOM 3071 C CA . ALA A 1 383 ? -23.515 13.464 18.004 1.00 82.69 383 ALA A CA 1
ATOM 3072 C C . ALA A 1 383 ? -23.161 12.163 18.734 1.00 82.69 383 ALA A C 1
ATOM 3074 O O . ALA A 1 383 ? -23.442 11.074 18.233 1.00 82.69 383 ALA A O 1
ATOM 3075 N N . VAL A 1 384 ? -22.544 12.283 19.911 1.00 88.75 384 VAL A N 1
ATOM 3076 C CA . VAL A 1 384 ? -22.215 11.141 20.775 1.00 88.75 384 VAL A CA 1
ATOM 3077 C C . VAL A 1 384 ? -23.319 10.943 21.813 1.00 88.75 384 VAL A C 1
ATOM 3079 O O . VAL A 1 384 ? -23.799 11.902 22.422 1.00 88.75 384 VAL A O 1
ATOM 3082 N N . SER A 1 385 ? -23.716 9.689 22.019 1.00 91.19 385 SER A N 1
ATOM 3083 C CA . SER A 1 385 ? -24.697 9.272 23.021 1.00 91.19 385 SER A CA 1
ATOM 3084 C C . SER A 1 385 ? -24.270 7.965 23.693 1.00 91.19 385 SER A C 1
ATOM 3086 O O . SER A 1 385 ? -23.489 7.195 23.133 1.00 91.19 385 SER A O 1
ATOM 3088 N N . MET A 1 386 ? -24.760 7.703 24.909 1.00 91.19 386 MET A N 1
ATOM 3089 C CA . MET A 1 386 ? -24.330 6.537 25.699 1.00 91.19 386 MET A CA 1
ATOM 3090 C C . MET A 1 386 ? -24.672 5.183 25.062 1.00 91.19 386 MET A C 1
ATOM 3092 O O . MET A 1 386 ? -23.966 4.217 25.312 1.00 91.19 386 MET A O 1
ATOM 3096 N N . ASP A 1 387 ? -25.707 5.110 24.223 1.00 90.62 387 ASP A N 1
ATOM 3097 C CA . ASP A 1 387 ? -26.095 3.896 23.493 1.00 90.62 387 ASP A CA 1
ATOM 3098 C C . ASP A 1 387 ? -25.129 3.529 22.357 1.00 90.62 387 ASP A C 1
ATOM 3100 O O . ASP A 1 387 ? -25.071 2.367 21.963 1.00 90.62 387 ASP A O 1
ATOM 3104 N N . ILE A 1 388 ? -24.370 4.497 21.830 1.00 91.31 388 ILE A N 1
ATOM 3105 C CA . ILE A 1 388 ? -23.490 4.288 20.670 1.00 91.31 388 ILE A CA 1
ATOM 3106 C C . ILE A 1 388 ? -22.012 4.534 20.970 1.00 91.31 388 ILE A C 1
ATOM 3108 O O . ILE A 1 388 ? -21.166 4.077 20.209 1.00 91.31 388 ILE A O 1
ATOM 3112 N N . VAL A 1 389 ? -21.675 5.226 22.066 1.00 94.75 389 VAL A N 1
ATOM 3113 C CA . VAL A 1 389 ? -20.298 5.651 22.376 1.00 94.75 389 VAL A CA 1
ATOM 3114 C C . VAL A 1 389 ? -19.311 4.484 22.389 1.00 94.75 389 VAL A C 1
ATOM 3116 O O . VAL A 1 389 ? -18.196 4.631 21.900 1.00 94.75 389 VAL A O 1
ATOM 3119 N N . SER A 1 390 ? -19.727 3.314 22.874 1.00 94.00 390 SER A N 1
ATOM 3120 C CA . SER A 1 390 ? -18.914 2.095 22.898 1.00 94.00 390 SER A CA 1
ATOM 3121 C C . SER A 1 390 ? -18.549 1.629 21.486 1.00 94.00 390 SER A C 1
ATOM 3123 O O . SER A 1 390 ? -17.373 1.597 21.123 1.00 94.00 390 SER A O 1
ATOM 3125 N N . GLN A 1 391 ? -19.565 1.403 20.646 1.00 93.75 391 GLN A N 1
ATOM 3126 C CA . GLN A 1 391 ? -19.392 0.972 19.255 1.00 93.75 391 GLN A CA 1
ATOM 3127 C C . GLN A 1 391 ? -18.651 2.017 18.414 1.00 93.75 391 GLN A C 1
ATOM 3129 O O . GLN A 1 391 ? -17.822 1.680 17.569 1.00 93.75 391 GLN A O 1
ATOM 3134 N N . LEU A 1 392 ? -18.941 3.298 18.654 1.00 94.94 392 LEU A N 1
ATOM 3135 C CA . LEU A 1 392 ? -18.282 4.414 17.994 1.00 94.94 392 LEU A CA 1
ATOM 3136 C C . LEU A 1 392 ? -16.798 4.469 18.362 1.00 94.94 392 LEU A C 1
ATOM 3138 O O . LEU A 1 392 ? -15.970 4.674 17.480 1.00 94.94 392 LEU A O 1
ATOM 3142 N N . THR A 1 393 ? -16.455 4.234 19.631 1.00 95.69 393 THR A N 1
ATOM 3143 C CA . THR A 1 393 ? -15.062 4.182 20.093 1.00 95.69 393 THR A CA 1
ATOM 3144 C C . THR A 1 393 ? -14.333 2.979 19.502 1.00 95.69 393 THR A C 1
ATOM 3146 O O . THR A 1 393 ? -13.234 3.149 18.980 1.00 95.69 393 THR A O 1
ATOM 3149 N N . ASP A 1 394 ? -14.945 1.786 19.517 1.00 94.38 394 ASP A N 1
ATOM 3150 C CA . ASP A 1 394 ? -14.388 0.583 18.879 1.00 94.38 394 ASP A CA 1
ATOM 3151 C C . ASP A 1 394 ? -14.039 0.861 17.403 1.00 94.38 394 ASP A C 1
ATOM 3153 O O . ASP A 1 394 ? -12.915 0.611 16.959 1.00 94.38 394 ASP A O 1
ATOM 3157 N N . ALA A 1 395 ? -14.978 1.450 16.658 1.00 94.00 395 ALA A N 1
ATOM 3158 C CA . ALA A 1 395 ? -14.793 1.767 15.249 1.00 94.00 395 ALA A CA 1
ATOM 3159 C C . ALA A 1 395 ? -13.794 2.916 15.011 1.00 94.00 395 ALA A C 1
ATOM 3161 O O . ALA A 1 395 ? -13.006 2.856 14.067 1.00 94.00 395 ALA A O 1
ATOM 3162 N N . ALA A 1 396 ? -13.779 3.947 15.860 1.00 94.75 396 ALA A N 1
ATOM 3163 C CA . ALA A 1 396 ? -12.839 5.062 15.757 1.00 94.75 396 ALA A CA 1
ATOM 3164 C C . ALA A 1 396 ? -11.391 4.615 16.004 1.00 94.75 396 ALA A C 1
ATOM 3166 O O . ALA A 1 396 ? -10.496 5.028 15.264 1.00 94.75 396 ALA A O 1
ATOM 3167 N N . VAL A 1 397 ? -11.161 3.722 16.976 1.00 94.38 397 VAL A N 1
ATOM 3168 C CA . VAL A 1 397 ? -9.845 3.102 17.197 1.00 94.38 397 VAL A CA 1
ATOM 3169 C C . VAL A 1 397 ? -9.446 2.253 15.989 1.00 94.38 397 VAL A C 1
ATOM 3171 O O . VAL A 1 397 ? -8.328 2.389 15.492 1.00 94.38 397 VAL A O 1
ATOM 3174 N N . GLU A 1 398 ? -10.355 1.420 15.468 1.00 92.56 398 GLU A N 1
ATOM 3175 C CA . GLU A 1 398 ? -10.083 0.577 14.295 1.00 92.56 398 GLU A CA 1
ATOM 3176 C C . GLU A 1 398 ? -9.714 1.407 13.052 1.00 92.56 398 GLU A C 1
ATOM 3178 O O . GLU A 1 398 ? -8.799 1.048 12.305 1.00 92.56 398 GLU A O 1
ATOM 3183 N N . LEU A 1 399 ? -10.402 2.532 12.837 1.00 91.19 399 LEU A N 1
ATOM 3184 C CA . LEU A 1 399 ? -10.150 3.451 11.726 1.00 91.19 399 LEU A CA 1
ATOM 3185 C C . LEU A 1 399 ? -9.054 4.489 12.029 1.00 91.19 399 LEU A C 1
ATOM 3187 O O . LEU A 1 399 ? -8.771 5.333 11.179 1.00 91.19 399 LEU A O 1
ATOM 3191 N N . GLY A 1 400 ? -8.410 4.446 13.195 1.00 93.12 400 GLY A N 1
ATOM 3192 C CA . GLY A 1 400 ? -7.319 5.358 13.546 1.00 93.12 400 GLY A CA 1
ATOM 3193 C C . GLY A 1 400 ? -7.724 6.837 13.557 1.00 93.12 400 GLY A C 1
ATOM 3194 O O . GLY A 1 400 ? -6.996 7.670 13.014 1.00 93.12 400 GLY A O 1
ATOM 3195 N N . LEU A 1 401 ? -8.895 7.143 14.123 1.00 93.25 401 LEU A N 1
ATOM 3196 C CA . LEU A 1 401 ? -9.440 8.490 14.327 1.00 93.25 401 LEU A CA 1
ATOM 3197 C C . LEU A 1 401 ? -9.182 8.949 15.775 1.00 93.25 401 LEU A C 1
ATOM 3199 O O . LEU A 1 401 ? -10.086 8.927 16.607 1.00 93.25 401 LEU A O 1
ATOM 3203 N N . GLU A 1 402 ? -7.942 9.327 16.091 1.00 91.44 402 GLU A N 1
ATOM 3204 C CA . GLU A 1 402 ? -7.493 9.589 17.473 1.00 91.44 402 GLU A CA 1
ATOM 3205 C C . GLU A 1 402 ? -8.269 10.723 18.168 1.00 91.44 402 GLU A C 1
ATOM 3207 O O . GLU A 1 402 ? -8.733 10.535 19.293 1.00 91.44 402 GLU A O 1
ATOM 3212 N N . ASP A 1 403 ? -8.504 11.842 17.475 1.00 88.06 403 ASP A N 1
ATOM 3213 C CA . ASP A 1 403 ? -9.260 12.988 18.010 1.00 88.06 403 ASP A CA 1
ATOM 3214 C C . ASP A 1 403 ? -10.694 12.592 18.411 1.00 88.06 403 ASP A C 1
ATOM 3216 O O . ASP A 1 403 ? -11.225 13.016 19.441 1.00 88.06 403 ASP A O 1
ATOM 3220 N N . LEU A 1 404 ? -11.329 11.724 17.614 1.00 92.69 404 LEU A N 1
ATOM 3221 C CA . LEU A 1 404 ? -12.666 11.219 17.911 1.00 92.69 404 LEU A CA 1
ATOM 3222 C C . LEU A 1 404 ? -12.660 10.274 19.113 1.00 92.69 404 LEU A C 1
ATOM 3224 O O . LEU A 1 404 ? -13.591 10.309 19.919 1.00 92.69 404 LEU A O 1
ATOM 3228 N N . VAL A 1 405 ? -11.631 9.433 19.243 1.00 94.50 405 VAL A N 1
ATOM 3229 C CA . VAL A 1 405 ? -11.470 8.549 20.406 1.00 94.50 405 VAL A CA 1
ATOM 3230 C C . VAL A 1 405 ? -11.354 9.380 21.679 1.00 94.50 405 VAL A C 1
ATOM 3232 O O . VAL A 1 405 ? -12.036 9.079 22.657 1.00 94.50 405 VAL A O 1
ATOM 3235 N N . GLU A 1 406 ? -10.559 10.452 21.665 1.00 91.12 406 GLU A N 1
ATOM 3236 C CA . GLU A 1 406 ? -10.438 11.359 22.808 1.00 91.12 406 GLU A CA 1
ATOM 3237 C C . GLU A 1 406 ? -11.787 12.000 23.167 1.00 91.12 406 GLU A C 1
ATOM 3239 O O . GLU A 1 406 ? -12.200 11.946 24.328 1.00 91.12 406 GLU A O 1
ATOM 3244 N N . GLY A 1 407 ? -12.527 12.502 22.172 1.00 91.38 407 GLY A N 1
ATOM 3245 C CA . GLY A 1 407 ? -13.866 13.062 22.378 1.00 91.38 407 GLY A CA 1
ATOM 3246 C C . GLY A 1 407 ? -14.880 12.045 22.921 1.00 91.38 407 GLY A C 1
ATOM 3247 O O . GLY A 1 407 ? -15.660 12.360 23.824 1.00 91.38 407 GLY A O 1
ATOM 3248 N N . CYS A 1 408 ? -14.852 10.801 22.435 1.00 94.94 408 CYS A N 1
ATOM 3249 C CA . CYS A 1 408 ? -15.712 9.727 22.939 1.00 94.94 408 CYS A CA 1
ATOM 3250 C C . CYS A 1 408 ? -15.360 9.348 24.382 1.00 94.94 408 CYS A C 1
ATOM 3252 O O . CYS A 1 408 ? -16.257 9.156 25.203 1.00 94.94 408 CYS A O 1
ATOM 3254 N N . VAL A 1 409 ? -14.067 9.283 24.712 1.00 94.06 409 VAL A N 1
ATOM 3255 C CA . VAL A 1 409 ? -13.589 9.022 26.075 1.00 94.06 409 VAL A CA 1
ATOM 3256 C C . VAL A 1 409 ? -14.000 10.143 27.018 1.00 94.06 409 VAL A C 1
ATOM 3258 O O . VAL A 1 409 ? -14.474 9.863 28.119 1.00 94.06 409 VAL A O 1
ATOM 3261 N N . GLU A 1 410 ? -13.852 11.402 26.608 1.00 93.44 410 GLU A N 1
ATOM 3262 C CA . GLU A 1 410 ? -14.279 12.548 27.405 1.00 93.44 410 GLU A CA 1
ATOM 3263 C C . GLU A 1 410 ? -15.787 12.514 27.669 1.00 93.44 410 GLU A C 1
ATOM 3265 O O . GLU A 1 410 ? -16.214 12.652 28.819 1.00 93.44 410 GLU A O 1
ATOM 3270 N N . TYR A 1 411 ? -16.588 12.256 26.634 1.00 94.69 411 TYR A N 1
ATOM 3271 C CA . TYR A 1 411 ? -18.030 12.088 26.774 1.00 94.69 411 TYR A CA 1
ATOM 3272 C C . TYR A 1 411 ? -18.371 10.945 27.739 1.00 94.69 411 TYR A C 1
ATOM 3274 O O . TYR A 1 411 ? -19.111 11.150 28.702 1.00 94.69 411 TYR A O 1
ATOM 3282 N N . ALA A 1 412 ? -17.786 9.760 27.540 1.00 95.06 412 ALA A N 1
ATOM 3283 C CA . ALA A 1 412 ? -18.016 8.600 28.393 1.00 95.06 412 ALA A CA 1
ATOM 3284 C C . ALA A 1 412 ? -17.681 8.902 29.860 1.00 95.06 412 ALA A C 1
ATOM 3286 O O . ALA A 1 412 ? -18.503 8.628 30.730 1.00 95.06 412 ALA A O 1
ATOM 3287 N N . CYS A 1 413 ? -16.539 9.544 30.138 1.00 94.25 413 CYS A N 1
ATOM 3288 C CA . CYS A 1 413 ? -16.131 9.930 31.494 1.00 94.25 413 CYS A CA 1
ATOM 3289 C C . CYS A 1 413 ? -17.144 10.850 32.196 1.00 94.25 413 CYS A C 1
ATOM 3291 O O . CYS A 1 413 ? -17.252 10.804 33.420 1.00 94.25 413 CYS A O 1
ATOM 3293 N N . ASN A 1 414 ? -17.868 11.683 31.444 1.00 94.25 414 ASN A N 1
ATOM 3294 C CA . ASN A 1 414 ? -18.819 12.652 31.992 1.00 94.25 414 ASN A CA 1
ATOM 3295 C C . ASN A 1 414 ? -20.253 12.108 32.118 1.00 94.25 414 ASN A C 1
ATOM 3297 O O . ASN A 1 414 ? -21.065 12.711 32.821 1.00 94.25 414 ASN A O 1
ATOM 3301 N N . HIS A 1 415 ? -20.580 11.006 31.434 1.00 93.38 415 HIS A N 1
ATOM 3302 C CA . HIS A 1 415 ? -21.967 10.561 31.251 1.00 93.38 415 HIS A CA 1
ATOM 3303 C C . HIS A 1 415 ? -22.249 9.101 31.632 1.00 93.38 415 HIS A C 1
ATOM 3305 O O . HIS A 1 415 ? -23.421 8.713 31.650 1.00 93.38 415 HIS A O 1
ATOM 3311 N N . PHE A 1 416 ? -21.232 8.293 31.951 1.00 94.19 416 PHE A N 1
ATOM 3312 C CA . PHE A 1 416 ? -21.456 6.908 32.368 1.00 94.19 416 PHE A CA 1
ATOM 3313 C C . PHE A 1 416 ? -22.277 6.812 33.668 1.00 94.19 416 PHE A C 1
ATOM 3315 O O . PHE A 1 416 ? -22.249 7.700 34.521 1.00 94.19 416 PHE A O 1
ATOM 3322 N N . ASN A 1 417 ? -23.026 5.719 33.815 1.00 90.44 417 ASN A N 1
ATOM 3323 C CA . ASN A 1 417 ? -23.915 5.460 34.947 1.00 90.44 417 ASN A CA 1
ATOM 3324 C C . ASN A 1 417 ? -23.882 3.974 35.360 1.00 90.44 417 ASN A C 1
ATOM 3326 O O . ASN A 1 417 ? -23.123 3.186 34.795 1.00 90.44 417 ASN A O 1
ATOM 3330 N N . ASP A 1 418 ? -24.715 3.585 36.330 1.00 88.00 418 ASP A N 1
ATOM 3331 C CA . ASP A 1 418 ? -24.814 2.208 36.842 1.00 88.00 418 ASP A CA 1
ATOM 3332 C C . ASP A 1 418 ? -25.072 1.148 35.753 1.00 88.00 418 ASP A C 1
ATOM 3334 O O . ASP A 1 418 ? -24.597 0.013 35.861 1.00 88.00 418 ASP A O 1
ATOM 3338 N N . GLU A 1 419 ? -25.814 1.499 34.699 1.00 87.69 419 GLU A N 1
ATOM 3339 C CA . GLU A 1 419 ? -26.155 0.581 33.607 1.00 87.69 419 GLU A CA 1
ATOM 3340 C C . GLU A 1 419 ? -24.992 0.435 32.618 1.00 87.69 419 GLU A C 1
ATOM 3342 O O . GLU A 1 419 ? -24.700 -0.673 32.167 1.00 87.69 419 GLU A O 1
ATOM 3347 N N . SER A 1 420 ? -24.282 1.531 32.329 1.00 91.62 420 SER A N 1
ATOM 3348 C CA . SER A 1 420 ? -23.220 1.567 31.318 1.00 91.62 420 SER A CA 1
ATOM 3349 C C . SER A 1 420 ? -21.815 1.298 31.867 1.00 91.62 420 SER A C 1
ATOM 3351 O O . SER A 1 420 ? -20.899 1.038 31.090 1.00 91.62 420 SER A O 1
ATOM 3353 N N . VAL A 1 421 ? -21.590 1.383 33.185 1.00 94.44 421 VAL A N 1
ATOM 3354 C CA . VAL A 1 421 ? -20.237 1.320 33.773 1.00 94.44 421 VAL A CA 1
ATOM 3355 C C . VAL A 1 421 ? -19.500 0.030 33.417 1.00 94.44 421 VAL A C 1
ATOM 3357 O O . VAL A 1 421 ? -18.315 0.073 33.099 1.00 94.44 421 VAL A O 1
ATOM 3360 N N . CYS A 1 422 ? -20.186 -1.115 33.406 1.00 94.62 422 CYS A N 1
ATOM 3361 C CA . CYS A 1 422 ? -19.550 -2.383 33.048 1.00 94.62 422 CYS A CA 1
ATOM 3362 C C . CYS A 1 422 ? -19.125 -2.404 31.574 1.00 94.62 422 CYS A C 1
ATOM 3364 O O . CYS A 1 422 ? -18.045 -2.894 31.256 1.00 94.62 422 CYS A O 1
ATOM 3366 N N . GLU A 1 423 ? -19.918 -1.808 30.682 1.00 94.31 423 GLU A N 1
ATOM 3367 C CA . GLU A 1 423 ? -19.557 -1.709 29.268 1.00 94.31 423 GLU A CA 1
ATOM 3368 C C . GLU A 1 423 ? -18.349 -0.784 29.086 1.00 94.31 423 GLU A C 1
ATOM 3370 O O . GLU A 1 423 ? -17.401 -1.129 28.384 1.00 94.31 423 GLU A O 1
ATOM 3375 N N . MET A 1 424 ? -18.315 0.347 29.799 1.00 95.81 424 MET A N 1
ATOM 3376 C CA . MET A 1 424 ? -17.188 1.285 29.761 1.00 95.81 424 MET A CA 1
ATOM 3377 C C . MET A 1 424 ? -15.900 0.689 30.350 1.00 95.81 424 MET A C 1
ATOM 3379 O O . MET A 1 424 ? -14.805 0.952 29.845 1.00 95.81 424 MET A O 1
ATOM 3383 N N . ILE A 1 425 ? -15.997 -0.159 31.380 1.00 95.69 425 ILE A N 1
ATOM 3384 C CA . ILE A 1 425 ? -14.856 -0.932 31.899 1.00 95.69 425 ILE A CA 1
ATOM 3385 C C . ILE A 1 425 ? -14.343 -1.901 30.831 1.00 95.69 425 ILE A C 1
ATOM 3387 O O . ILE A 1 425 ? -13.140 -1.954 30.584 1.00 95.69 425 ILE A O 1
ATOM 3391 N N . ALA A 1 426 ? -15.236 -2.641 30.171 1.00 94.94 426 ALA A N 1
ATOM 3392 C CA . ALA A 1 426 ? -14.849 -3.576 29.119 1.00 94.94 426 ALA A CA 1
ATOM 3393 C C . ALA A 1 426 ? -14.197 -2.855 27.926 1.00 94.94 426 ALA A C 1
ATOM 3395 O O . ALA A 1 426 ? -13.143 -3.278 27.446 1.00 94.94 426 ALA A O 1
ATOM 3396 N N . LEU A 1 427 ? -14.778 -1.732 27.495 1.00 95.06 427 LEU A N 1
ATOM 3397 C CA . LEU A 1 427 ? -14.255 -0.879 26.428 1.00 95.06 427 LEU A CA 1
ATOM 3398 C C . LEU A 1 427 ? -12.868 -0.319 26.778 1.00 95.06 427 LEU A C 1
ATOM 3400 O O . LEU A 1 427 ? -11.931 -0.418 25.984 1.00 95.06 427 LEU A O 1
ATOM 3404 N N . SER A 1 428 ? -12.719 0.240 27.982 1.00 96.19 428 SER A N 1
ATOM 3405 C CA . SER A 1 428 ? -11.451 0.820 28.435 1.00 96.19 428 SER A CA 1
ATOM 3406 C C . SER A 1 428 ? -10.356 -0.222 28.625 1.00 96.19 428 SER A C 1
ATOM 3408 O O . SER A 1 428 ? -9.203 0.063 28.310 1.00 96.19 428 SER A O 1
ATOM 3410 N N . TYR A 1 429 ? -10.693 -1.437 29.060 1.00 94.56 429 TYR A N 1
ATOM 3411 C CA . TYR A 1 429 ? -9.741 -2.544 29.124 1.00 94.56 429 TYR A CA 1
ATOM 3412 C C . TYR A 1 429 ? -9.271 -2.970 27.727 1.00 94.56 429 TYR A C 1
ATOM 3414 O O . TYR A 1 429 ? -8.067 -3.082 27.488 1.00 94.56 429 TYR A O 1
ATOM 3422 N N . ARG A 1 430 ? -10.213 -3.138 26.787 1.00 93.44 430 ARG A N 1
ATOM 3423 C CA . ARG A 1 430 ? -9.942 -3.569 25.406 1.00 93.44 430 ARG A CA 1
ATOM 3424 C C . ARG A 1 430 ? -9.002 -2.614 24.671 1.00 93.44 430 ARG A C 1
ATOM 3426 O O . ARG A 1 430 ? -8.034 -3.064 24.062 1.00 93.44 430 ARG A O 1
ATOM 3433 N N . HIS A 1 431 ? -9.261 -1.311 24.772 1.00 95.25 431 HIS A N 1
ATOM 3434 C CA . HIS A 1 431 ? -8.499 -0.266 24.071 1.00 95.25 431 HIS A CA 1
ATOM 3435 C C . HIS A 1 431 ? -7.442 0.427 24.931 1.00 95.25 431 HIS A C 1
ATOM 3437 O O . HIS A 1 431 ? -6.799 1.366 24.472 1.00 95.25 431 HIS A O 1
ATOM 3443 N N . ARG A 1 432 ? -7.234 -0.034 26.172 1.00 94.75 432 ARG A N 1
ATOM 3444 C CA . ARG A 1 432 ? -6.283 0.543 27.143 1.00 94.75 432 ARG A CA 1
ATOM 3445 C C . ARG A 1 432 ? -6.508 2.040 27.404 1.00 94.75 432 ARG A C 1
ATOM 3447 O O . ARG A 1 432 ? -5.566 2.823 27.484 1.00 94.75 432 ARG A O 1
ATOM 3454 N N . LEU A 1 433 ? -7.768 2.438 27.562 1.00 94.62 433 LEU A N 1
ATOM 3455 C CA . LEU A 1 433 ? -8.174 3.826 27.803 1.00 94.62 433 LEU A CA 1
ATOM 3456 C C . LEU A 1 433 ? -8.011 4.163 29.293 1.00 94.62 433 LEU A C 1
ATOM 3458 O O . LEU A 1 433 ? -8.957 4.050 30.073 1.00 94.62 433 LEU A O 1
ATOM 3462 N N . GLU A 1 434 ? -6.803 4.563 29.699 1.00 94.25 434 GLU A N 1
ATOM 3463 C CA . GLU A 1 434 ? -6.412 4.704 31.113 1.00 94.25 434 GLU A CA 1
ATOM 3464 C C . GLU A 1 434 ? -7.339 5.618 31.929 1.00 94.25 434 GLU A C 1
ATOM 3466 O O . GLU A 1 434 ? -7.762 5.253 33.026 1.00 94.25 434 GLU A O 1
ATOM 3471 N N . ARG A 1 435 ? -7.702 6.790 31.390 1.00 94.25 435 ARG A N 1
ATOM 3472 C CA . ARG A 1 435 ? -8.569 7.755 32.088 1.00 94.25 435 ARG A CA 1
ATOM 3473 C C . ARG A 1 435 ? -9.958 7.178 32.367 1.00 94.25 435 ARG A C 1
ATOM 3475 O O . ARG A 1 435 ? -10.447 7.284 33.490 1.00 94.25 435 ARG A O 1
ATOM 3482 N N . LEU A 1 436 ? -10.572 6.556 31.359 1.00 95.88 436 LEU A N 1
ATOM 3483 C CA . LEU A 1 436 ? -11.894 5.940 31.491 1.00 95.88 436 LEU A CA 1
ATOM 3484 C C . LEU A 1 436 ? -11.843 4.733 32.434 1.00 95.88 436 LEU A C 1
ATOM 3486 O O . LEU A 1 436 ? -12.731 4.576 33.270 1.00 95.88 436 LEU A O 1
ATOM 3490 N N . TRP A 1 437 ? -10.777 3.932 32.349 1.00 96.12 437 TRP A N 1
ATOM 3491 C CA . TRP A 1 437 ? -10.541 2.789 33.229 1.00 96.12 437 TRP A CA 1
ATOM 3492 C C . TRP A 1 437 ? -10.493 3.201 34.701 1.00 96.12 437 TRP A C 1
ATOM 3494 O O . TRP A 1 437 ? -11.187 2.609 35.527 1.00 96.12 437 TRP A O 1
ATOM 3504 N N . ILE A 1 438 ? -9.707 4.228 35.042 1.00 94.25 438 ILE A N 1
ATOM 3505 C CA . ILE A 1 438 ? -9.578 4.703 36.426 1.00 94.25 438 ILE A CA 1
ATOM 3506 C C . ILE A 1 438 ? -10.947 5.132 36.962 1.00 94.25 438 ILE A C 1
ATOM 3508 O O . ILE A 1 438 ? -11.396 4.591 37.968 1.00 94.25 438 ILE A O 1
ATOM 3512 N N . LEU A 1 439 ? -11.652 6.017 36.250 1.00 96.06 439 LEU A N 1
ATOM 3513 C CA . LEU A 1 439 ? -12.939 6.546 36.710 1.00 96.06 439 LEU A CA 1
ATOM 3514 C C . LEU A 1 439 ? -14.016 5.462 36.829 1.00 96.06 439 LEU A C 1
ATOM 3516 O O . LEU A 1 439 ? -14.719 5.400 37.838 1.00 96.06 439 LEU A O 1
ATOM 3520 N N . CYS A 1 440 ? -14.137 4.583 35.832 1.00 96.00 440 CYS A N 1
ATOM 3521 C CA . CYS A 1 440 ? -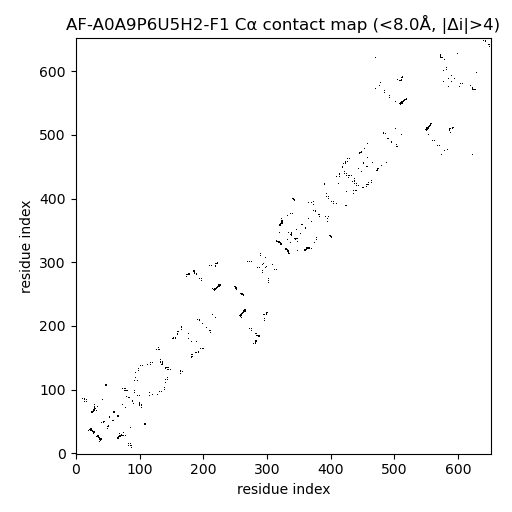15.155 3.536 35.863 1.00 96.00 440 CYS A CA 1
ATOM 3522 C C . CYS A 1 440 ? -14.851 2.481 36.930 1.00 96.00 440 CYS A C 1
ATOM 3524 O O . CYS A 1 440 ? -15.773 1.989 37.577 1.00 96.00 440 CYS A O 1
ATOM 3526 N N . THR A 1 441 ? -13.578 2.135 37.148 1.00 94.06 441 THR A N 1
ATOM 3527 C CA . THR A 1 441 ? -13.217 1.162 38.188 1.00 94.06 441 THR A CA 1
ATOM 3528 C C . THR A 1 441 ? -13.326 1.739 39.596 1.00 94.06 441 THR A C 1
ATOM 3530 O O . THR A 1 441 ? -13.810 1.038 40.475 1.00 94.06 441 THR A O 1
ATOM 3533 N N . GLU A 1 442 ? -12.988 3.012 39.822 1.00 94.12 442 GLU A N 1
ATOM 3534 C CA . GLU A 1 442 ? -13.259 3.699 41.098 1.00 94.12 442 GLU A CA 1
ATOM 3535 C C . GLU A 1 442 ? -14.766 3.797 41.382 1.00 94.12 442 GLU A C 1
ATOM 3537 O O . GLU A 1 442 ? -15.222 3.582 42.510 1.00 94.12 442 GLU A O 1
ATOM 3542 N N . TYR A 1 443 ? -15.572 4.061 40.351 1.00 94.81 443 TYR A N 1
ATOM 3543 C CA . TYR A 1 443 ? -17.025 4.032 40.476 1.00 94.81 443 TYR A CA 1
ATOM 3544 C C . TYR A 1 443 ? -17.547 2.627 40.792 1.00 94.81 443 TYR A C 1
ATOM 3546 O O . TYR A 1 443 ? -18.380 2.463 41.681 1.00 94.81 443 TYR A O 1
ATOM 3554 N N . PHE A 1 444 ? -17.029 1.594 40.125 1.00 94.38 444 PHE A N 1
ATOM 3555 C CA . PHE A 1 444 ? -17.386 0.206 40.418 1.00 94.38 444 PHE A CA 1
ATOM 3556 C C . PHE A 1 444 ? -16.993 -0.190 41.844 1.00 94.38 444 PHE A C 1
ATOM 3558 O O . PHE A 1 444 ? -17.763 -0.848 42.539 1.00 94.38 444 PHE A O 1
ATOM 3565 N N . ASP A 1 445 ? -15.824 0.246 42.311 1.00 91.06 445 ASP A N 1
ATOM 3566 C CA . ASP A 1 445 ? -15.361 -0.021 43.668 1.00 91.06 445 ASP A CA 1
ATOM 3567 C C . ASP A 1 445 ? -16.277 0.650 44.706 1.00 91.06 445 ASP A C 1
ATOM 3569 O O . ASP A 1 445 ? -16.533 0.070 45.755 1.00 91.06 445 ASP A O 1
ATOM 3573 N N . THR A 1 446 ? -16.848 1.825 44.422 1.00 91.38 446 THR A N 1
ATOM 3574 C CA . THR A 1 446 ? -17.756 2.532 45.350 1.00 91.38 446 THR A CA 1
ATOM 3575 C C . THR A 1 446 ? -19.218 2.079 45.265 1.00 91.38 446 THR A C 1
ATOM 3577 O O . THR A 1 446 ? -19.893 1.989 46.292 1.00 91.38 446 THR A O 1
ATOM 3580 N N . CYS A 1 447 ? -19.710 1.749 44.069 1.00 90.88 447 CYS A N 1
ATOM 3581 C CA . CYS A 1 447 ? -21.102 1.360 43.804 1.00 90.88 447 CYS A CA 1
ATOM 3582 C C . CYS A 1 447 ? -21.281 -0.158 43.619 1.00 90.88 447 CYS A C 1
ATOM 3584 O O . CYS A 1 447 ? -22.354 -0.631 43.230 1.00 90.88 447 CYS A O 1
ATOM 3586 N N . GLY A 1 448 ? -20.247 -0.943 43.929 1.00 88.06 448 GLY A N 1
ATOM 3587 C CA . GLY A 1 448 ? -20.162 -2.365 43.607 1.00 88.06 448 GLY A CA 1
ATOM 3588 C C . GLY A 1 448 ? -21.331 -3.205 44.102 1.00 88.06 448 GLY A C 1
ATOM 3589 O O . GLY A 1 448 ? -21.796 -4.071 43.373 1.00 88.06 448 GLY A O 1
ATOM 3590 N N . TYR A 1 449 ? -21.879 -2.926 45.287 1.00 87.00 449 TYR A N 1
ATOM 3591 C CA . TYR A 1 449 ? -23.068 -3.627 45.786 1.00 87.00 449 TYR A CA 1
ATOM 3592 C C . TYR A 1 449 ? -24.292 -3.519 44.856 1.00 87.00 449 TYR A C 1
ATOM 3594 O O . TYR A 1 449 ? -25.033 -4.490 44.697 1.00 87.00 449 TYR A O 1
ATOM 3602 N N . ALA A 1 450 ? -24.535 -2.346 44.261 1.00 88.19 450 ALA A N 1
ATOM 3603 C CA . ALA A 1 450 ? -25.657 -2.138 43.346 1.00 88.19 450 ALA A CA 1
ATOM 3604 C C . ALA A 1 450 ? -25.382 -2.797 41.987 1.00 88.19 450 ALA A C 1
ATOM 3606 O O . ALA A 1 450 ? -26.222 -3.540 41.476 1.00 88.19 450 ALA A O 1
ATOM 3607 N N . ILE A 1 451 ? -24.172 -2.606 41.458 1.00 90.06 451 ILE A N 1
ATOM 3608 C CA . ILE A 1 451 ? -23.756 -3.140 40.157 1.00 90.06 451 ILE A CA 1
ATOM 3609 C C . ILE A 1 451 ? -23.731 -4.676 40.179 1.00 90.06 451 ILE A C 1
ATOM 3611 O O . ILE A 1 451 ? -24.313 -5.325 39.312 1.00 90.06 451 ILE A O 1
ATOM 3615 N N . LEU A 1 452 ? -23.158 -5.277 41.228 1.00 88.56 452 LEU A N 1
ATOM 3616 C CA . LEU A 1 452 ? -23.096 -6.730 41.429 1.00 88.56 452 LEU A CA 1
ATOM 3617 C C . LEU A 1 452 ? -24.447 -7.368 41.767 1.00 88.56 452 LEU A C 1
ATOM 3619 O O . LEU A 1 452 ? -24.490 -8.588 41.920 1.00 88.56 452 LEU A O 1
ATOM 3623 N N . LYS A 1 453 ? -25.536 -6.597 41.889 1.00 84.44 453 LYS A N 1
ATOM 3624 C CA . LYS A 1 453 ? -26.917 -7.111 41.907 1.00 84.44 453 LYS A CA 1
ATOM 3625 C C . LYS A 1 453 ? -27.576 -7.101 40.536 1.00 84.44 453 LYS A C 1
ATOM 3627 O O . LYS A 1 453 ? -28.410 -7.968 40.282 1.00 84.44 453 LYS A O 1
ATOM 3632 N N . GLY A 1 454 ? -27.198 -6.170 39.665 1.00 85.69 454 GLY A N 1
ATOM 3633 C CA . GLY A 1 454 ? -27.597 -6.186 38.260 1.00 85.69 454 GLY A CA 1
ATOM 3634 C C . GLY A 1 454 ? -26.949 -7.340 37.496 1.00 85.69 454 GLY A C 1
ATOM 3635 O O . GLY A 1 454 ? -26.276 -8.177 38.094 1.00 85.69 454 GLY A O 1
ATOM 3636 N N . ASP A 1 455 ? -27.153 -7.369 36.183 1.00 87.31 455 ASP A N 1
ATOM 3637 C CA . ASP A 1 455 ? -26.558 -8.359 35.272 1.00 87.31 455 ASP A CA 1
ATOM 3638 C C . ASP A 1 455 ? -25.546 -7.719 34.300 1.00 87.31 455 ASP A C 1
ATOM 3640 O O . ASP A 1 455 ? -24.967 -8.398 33.455 1.00 87.31 455 ASP A O 1
ATOM 3644 N N . SER A 1 456 ? -25.280 -6.414 34.431 1.00 86.88 456 SER A N 1
ATOM 3645 C CA . SER A 1 456 ? -24.400 -5.665 33.524 1.00 86.88 456 SER A CA 1
ATOM 3646 C C . SER A 1 456 ? -22.954 -6.177 33.518 1.00 86.88 456 SER A C 1
ATOM 3648 O O . SER A 1 456 ? -22.282 -6.065 32.498 1.00 86.88 456 SER A O 1
ATOM 3650 N N . PHE A 1 457 ? -22.471 -6.795 34.601 1.00 89.94 457 PHE A N 1
ATOM 3651 C CA . PHE A 1 457 ? -21.123 -7.379 34.673 1.00 89.94 457 PHE A CA 1
ATOM 3652 C C . PHE A 1 457 ? -20.980 -8.717 33.927 1.00 89.94 457 PHE A C 1
ATOM 3654 O O . PHE A 1 457 ? -19.861 -9.196 33.755 1.00 89.94 457 PHE A O 1
ATOM 3661 N N . LEU A 1 458 ? -22.080 -9.343 33.484 1.00 89.56 458 LEU A N 1
ATOM 3662 C CA . LEU A 1 458 ? -22.026 -10.626 32.769 1.00 89.56 458 LEU A CA 1
ATOM 3663 C C . LEU A 1 458 ? -21.318 -10.521 31.410 1.00 89.56 458 LEU A C 1
ATOM 3665 O O . LEU A 1 458 ? -20.875 -11.534 30.881 1.00 89.56 458 LEU A O 1
ATOM 3669 N N . GLN A 1 459 ? -21.168 -9.306 30.876 1.00 88.56 459 GLN A N 1
ATOM 3670 C CA . GLN A 1 459 ? -20.447 -9.036 29.629 1.00 88.56 459 GLN A CA 1
ATOM 3671 C C . GLN A 1 459 ? -18.918 -9.153 29.743 1.00 88.56 459 GLN A C 1
ATOM 3673 O O . GLN A 1 459 ? -18.232 -9.146 28.723 1.00 88.56 459 GLN A O 1
ATOM 3678 N N . PHE A 1 460 ? -18.364 -9.203 30.960 1.00 92.75 460 PHE A N 1
ATOM 3679 C CA . PHE A 1 460 ? -16.920 -9.311 31.147 1.00 92.75 460 PHE A CA 1
ATOM 3680 C C . PHE A 1 460 ? -16.394 -10.668 30.678 1.00 92.75 460 PHE A C 1
ATOM 3682 O O . PHE A 1 460 ? -17.015 -11.707 30.908 1.00 92.75 460 PHE A O 1
ATOM 3689 N N . ASP A 1 461 ? -15.205 -10.679 30.081 1.00 91.06 461 ASP A N 1
ATOM 3690 C CA . ASP A 1 461 ? -14.450 -11.920 29.931 1.00 91.06 461 ASP A CA 1
ATOM 3691 C C . ASP A 1 461 ? -13.902 -12.405 31.292 1.00 91.06 461 ASP A C 1
ATOM 3693 O O . ASP A 1 461 ? -13.980 -11.709 32.310 1.00 91.06 461 ASP A O 1
ATOM 3697 N N . GLU A 1 462 ? -13.406 -13.644 31.332 1.00 88.31 462 GLU A N 1
ATOM 3698 C CA . GLU A 1 462 ? -12.975 -14.291 32.579 1.00 88.31 462 GLU A CA 1
ATOM 3699 C C . GLU A 1 462 ? -11.799 -13.561 33.240 1.00 88.31 462 GLU A C 1
ATOM 3701 O O . GLU A 1 462 ? -11.772 -13.423 34.468 1.00 88.31 462 GLU A O 1
ATOM 3706 N N . ASP A 1 463 ? -10.860 -13.068 32.434 1.00 89.62 463 ASP A N 1
ATOM 3707 C CA . ASP A 1 463 ? -9.662 -12.388 32.914 1.00 89.62 463 ASP A CA 1
ATOM 3708 C C . ASP A 1 463 ? -10.031 -11.029 33.514 1.00 89.62 463 ASP A C 1
ATOM 3710 O O . ASP A 1 463 ? -9.656 -10.719 34.649 1.00 89.62 463 ASP A O 1
ATOM 3714 N N . LEU A 1 464 ? -10.838 -10.245 32.798 1.00 92.44 464 LEU A N 1
ATOM 3715 C CA . LEU A 1 464 ? -11.341 -8.957 33.249 1.00 92.44 464 LEU A CA 1
ATOM 3716 C C . LEU A 1 464 ? -12.199 -9.108 34.504 1.00 92.44 464 LEU A C 1
ATOM 3718 O O . LEU A 1 464 ? -12.007 -8.363 35.466 1.00 92.44 464 LEU A O 1
ATOM 3722 N N . PHE A 1 465 ? -13.096 -10.096 34.553 1.00 91.75 465 PHE A N 1
ATOM 3723 C CA . PHE A 1 465 ? -13.906 -10.330 35.746 1.00 91.75 465 PHE A CA 1
ATOM 3724 C C . PHE A 1 465 ? -13.037 -10.696 36.954 1.00 91.75 465 PHE A C 1
ATOM 3726 O O . PHE A 1 465 ? -13.245 -10.158 38.042 1.00 91.75 465 PHE A O 1
ATOM 3733 N N . SER A 1 466 ? -12.007 -11.528 36.769 1.00 87.00 466 SER A N 1
ATOM 3734 C CA . SER A 1 466 ? -11.037 -11.835 37.826 1.00 87.00 466 SER A CA 1
ATOM 3735 C C . SER A 1 466 ? -10.250 -10.597 38.275 1.00 87.00 466 SER A C 1
ATOM 3737 O O . SER A 1 466 ? -10.012 -10.428 39.472 1.00 87.00 466 SER A O 1
ATOM 3739 N N . ILE A 1 467 ? -9.851 -9.720 37.346 1.00 88.62 467 ILE A N 1
ATOM 3740 C CA . ILE A 1 467 ? -9.172 -8.456 37.665 1.00 88.62 467 ILE A CA 1
ATOM 3741 C C . ILE A 1 467 ? -10.088 -7.570 38.507 1.00 88.62 467 ILE A C 1
ATOM 3743 O O . ILE A 1 467 ? -9.670 -7.118 39.573 1.00 88.62 467 ILE A O 1
ATOM 3747 N N . ILE A 1 468 ? -11.340 -7.365 38.093 1.00 90.62 468 ILE A N 1
ATOM 3748 C CA . ILE A 1 468 ? -12.312 -6.549 38.831 1.00 90.62 468 ILE A CA 1
ATOM 3749 C C . ILE A 1 468 ? -12.567 -7.140 40.220 1.00 90.62 468 ILE A C 1
ATOM 3751 O O . ILE A 1 468 ? -12.421 -6.446 41.225 1.00 90.62 468 ILE A O 1
ATOM 3755 N N . LEU A 1 469 ? -12.818 -8.447 40.308 1.00 86.56 469 LEU A N 1
ATOM 3756 C CA . LEU A 1 469 ? -12.988 -9.154 41.576 1.00 86.56 469 LEU A CA 1
ATOM 3757 C C . LEU A 1 469 ? -11.713 -9.270 42.412 1.00 86.56 469 LEU A C 1
ATOM 3759 O O . LEU A 1 469 ? -11.778 -9.812 43.508 1.00 86.56 469 LEU A O 1
ATOM 3763 N N . SER A 1 470 ? -10.558 -8.782 41.968 1.00 83.50 470 SER A N 1
ATOM 3764 C CA . SER A 1 470 ? -9.362 -8.672 42.815 1.00 83.50 470 SER A CA 1
ATOM 3765 C C . SER A 1 470 ? -9.274 -7.326 43.549 1.00 83.50 470 SER A C 1
ATOM 3767 O O . SER A 1 470 ? -8.534 -7.218 44.527 1.00 83.50 470 SER A O 1
ATOM 3769 N N . ARG A 1 471 ? -10.071 -6.330 43.130 1.00 85.94 471 ARG A N 1
ATOM 3770 C CA . ARG A 1 471 ? -10.074 -4.950 43.649 1.00 85.94 471 ARG A CA 1
ATOM 3771 C C . ARG A 1 471 ? -10.933 -4.765 44.897 1.00 85.94 471 ARG A C 1
ATOM 3773 O O . ARG A 1 471 ? -11.873 -5.518 45.132 1.00 85.94 471 ARG A O 1
ATOM 3780 N N . GLU A 1 472 ? -10.672 -3.730 45.687 1.00 83.00 472 GLU A N 1
ATOM 3781 C CA . GLU A 1 472 ? -11.454 -3.434 46.897 1.00 83.00 472 GLU A CA 1
ATOM 3782 C C . GLU A 1 472 ? -12.847 -2.870 46.581 1.00 83.00 472 GLU A C 1
ATOM 3784 O O . GLU A 1 472 ? -13.089 -1.670 46.650 1.00 83.00 472 GLU A O 1
ATOM 3789 N N . ILE A 1 473 ? -13.775 -3.771 46.265 1.00 86.44 473 ILE A N 1
ATOM 3790 C CA . ILE A 1 473 ? -15.165 -3.446 45.956 1.00 86.44 473 ILE A CA 1
ATOM 3791 C C . ILE A 1 473 ? -15.973 -3.256 47.247 1.00 86.44 473 ILE A C 1
ATOM 3793 O O . ILE A 1 473 ? -15.985 -4.129 48.120 1.00 86.44 473 ILE A O 1
ATOM 3797 N N . TYR A 1 474 ? -16.722 -2.156 47.336 1.00 85.88 474 TYR A N 1
ATOM 3798 C CA . TYR A 1 474 ? -17.703 -1.872 48.381 1.00 85.88 474 TYR A CA 1
ATOM 3799 C C . TYR A 1 474 ? -18.946 -2.756 48.209 1.00 85.88 474 TYR A C 1
ATOM 3801 O O . TYR A 1 474 ? -19.975 -2.371 47.650 1.00 85.88 474 TYR A O 1
ATOM 3809 N N . SER A 1 475 ? -18.826 -3.996 48.672 1.00 84.75 475 SER A N 1
ATOM 3810 C CA . SER A 1 475 ? -19.896 -4.986 48.734 1.00 84.75 475 SER A CA 1
ATOM 3811 C C . SER A 1 475 ? -19.584 -6.004 49.828 1.00 84.75 475 SER A C 1
ATOM 3813 O O . SER A 1 475 ? -18.423 -6.249 50.154 1.00 84.75 475 SER A O 1
ATOM 3815 N N . ASP A 1 476 ? -20.610 -6.640 50.388 1.00 81.94 476 ASP A N 1
ATOM 3816 C CA . ASP A 1 476 ? -20.395 -7.814 51.226 1.00 81.94 476 ASP A CA 1
ATOM 3817 C C . ASP A 1 476 ? -19.948 -9.014 50.370 1.00 81.94 476 ASP A C 1
ATOM 3819 O O . ASP A 1 476 ? -20.345 -9.168 49.210 1.00 81.94 476 ASP A O 1
ATOM 3823 N N . GLU A 1 477 ? -19.116 -9.880 50.951 1.00 82.25 477 GLU A N 1
ATOM 3824 C CA . GLU A 1 477 ? -18.536 -11.034 50.248 1.00 82.25 477 GLU A CA 1
ATOM 3825 C C . GLU A 1 477 ? -19.585 -12.075 49.832 1.00 82.25 477 GLU A C 1
ATOM 3827 O O . GLU A 1 477 ? -19.341 -12.868 48.925 1.00 82.25 477 GLU A O 1
ATOM 3832 N N . LEU A 1 478 ? -20.772 -12.072 50.450 1.00 78.94 478 LEU A N 1
ATOM 3833 C CA . LEU A 1 478 ? -21.869 -12.951 50.046 1.00 78.94 478 LEU A CA 1
ATOM 3834 C C . LEU A 1 478 ? -22.509 -12.470 48.734 1.00 78.94 478 LEU A C 1
ATOM 3836 O O . LEU A 1 478 ? -22.833 -13.290 47.877 1.00 78.94 478 LEU A O 1
ATOM 3840 N N . THR A 1 479 ? -22.632 -11.157 48.537 1.00 83.25 479 THR A N 1
ATOM 3841 C CA . THR A 1 479 ? -23.033 -10.567 47.252 1.00 83.25 479 THR A CA 1
ATOM 3842 C C . THR A 1 479 ? -21.985 -10.833 46.163 1.00 83.25 479 THR A C 1
ATOM 3844 O O . THR A 1 479 ? -22.352 -11.229 45.058 1.00 83.25 479 THR A O 1
ATOM 3847 N N . ILE A 1 480 ? -20.687 -10.721 46.479 1.00 84.12 480 ILE A N 1
ATOM 3848 C CA . ILE A 1 480 ? -19.595 -11.067 45.545 1.00 84.12 480 ILE A CA 1
ATOM 3849 C C . ILE A 1 480 ? -19.662 -12.551 45.154 1.00 84.12 480 ILE A C 1
ATOM 3851 O O . ILE A 1 480 ? -19.598 -12.889 43.973 1.00 84.12 480 ILE A O 1
ATOM 3855 N N . TRP A 1 481 ? -19.866 -13.441 46.129 1.00 82.12 481 TRP A N 1
ATOM 3856 C CA . TRP A 1 481 ? -20.098 -14.865 45.879 1.00 82.12 481 TRP A CA 1
ATOM 3857 C C . TRP A 1 481 ? -21.294 -15.098 44.948 1.00 82.12 481 TRP A C 1
ATOM 3859 O O . TRP A 1 481 ? -21.183 -15.834 43.968 1.00 82.12 481 TRP A O 1
ATOM 3869 N N . GLY A 1 482 ? -22.425 -14.436 45.208 1.00 80.12 482 GLY A N 1
ATOM 3870 C CA . GLY A 1 482 ? -23.610 -14.519 44.355 1.00 80.12 482 GLY A CA 1
ATOM 3871 C C . GLY A 1 482 ? -23.340 -14.067 42.917 1.00 80.12 482 GLY A C 1
ATOM 3872 O O . GLY A 1 482 ? -23.793 -14.717 41.975 1.00 80.12 482 GLY A O 1
ATOM 3873 N N . ALA A 1 483 ? -22.554 -13.005 42.729 1.00 86.50 483 ALA A N 1
ATOM 3874 C CA . ALA A 1 483 ? -22.136 -12.546 41.408 1.00 86.50 483 ALA A CA 1
ATOM 3875 C C . ALA A 1 483 ? -21.250 -13.574 40.684 1.00 86.50 483 ALA A C 1
ATOM 3877 O O . ALA A 1 483 ? -21.485 -13.848 39.510 1.00 86.50 483 ALA A O 1
ATOM 3878 N N . VAL A 1 484 ? -20.303 -14.213 41.381 1.00 87.06 484 VAL A N 1
ATOM 3879 C CA . VAL A 1 484 ? -19.463 -15.291 40.822 1.00 87.06 484 VAL A CA 1
ATOM 3880 C C . VAL A 1 484 ? -20.299 -16.486 40.377 1.00 87.06 484 VAL A C 1
ATOM 3882 O O . VAL A 1 484 ? -20.058 -17.041 39.303 1.00 87.06 484 VAL A O 1
ATOM 3885 N N . VAL A 1 485 ? -21.300 -16.876 41.168 1.00 82.69 485 VAL A N 1
ATOM 3886 C CA . VAL A 1 485 ? -22.219 -17.959 40.796 1.00 82.69 485 VAL A CA 1
ATOM 3887 C C . VAL A 1 485 ? -23.025 -17.572 39.555 1.00 82.69 485 VAL A C 1
ATOM 3889 O O . VAL A 1 485 ? -23.087 -18.368 38.620 1.00 82.69 485 VAL A O 1
ATOM 3892 N N . ARG A 1 486 ? -23.575 -16.349 39.495 1.00 85.81 486 ARG A N 1
ATOM 3893 C CA . ARG A 1 486 ? -24.313 -15.855 38.316 1.00 85.81 486 ARG A CA 1
ATOM 3894 C C . ARG A 1 486 ? -23.456 -15.815 37.060 1.00 85.81 486 ARG A C 1
ATOM 3896 O O . ARG A 1 486 ? -23.868 -16.347 36.033 1.00 85.81 486 ARG A O 1
ATOM 3903 N N . TYR A 1 487 ? -22.249 -15.270 37.168 1.00 88.19 487 TYR A N 1
ATOM 3904 C CA . TYR A 1 487 ? -21.276 -15.242 36.081 1.00 88.19 487 TYR A CA 1
ATOM 3905 C C . TYR A 1 487 ? -20.937 -16.654 35.586 1.00 88.19 487 TYR A C 1
ATOM 3907 O O . TYR A 1 487 ? -20.969 -16.937 34.390 1.00 88.19 487 TYR A O 1
ATOM 3915 N N . SER A 1 488 ? -20.686 -17.579 36.517 1.00 85.81 488 SER A N 1
ATOM 3916 C CA . SER A 1 488 ? -20.362 -18.970 36.190 1.00 85.81 488 SER A CA 1
ATOM 3917 C C . SER A 1 488 ? -21.534 -19.702 35.528 1.00 85.81 488 SER A C 1
ATOM 3919 O O . SER A 1 488 ? -21.310 -20.495 34.617 1.00 85.81 488 SER A O 1
ATOM 3921 N N . CYS A 1 489 ? -22.778 -19.427 35.937 1.00 83.56 489 CYS A N 1
ATOM 3922 C CA . CYS A 1 489 ? -23.971 -19.972 35.282 1.00 83.56 489 CYS A CA 1
ATOM 3923 C C . CYS A 1 489 ? -24.111 -19.439 33.851 1.00 83.56 489 CYS A C 1
ATOM 3925 O O . CYS A 1 489 ? -24.272 -20.235 32.926 1.00 83.56 489 CYS A O 1
ATOM 3927 N N . HIS A 1 490 ? -23.957 -18.123 33.662 1.00 85.75 490 HIS A N 1
ATOM 3928 C CA . HIS A 1 490 ? -24.009 -17.484 32.345 1.00 85.75 490 HIS A CA 1
ATOM 3929 C C . HIS A 1 490 ? -22.969 -18.079 31.383 1.00 85.75 490 HIS A C 1
ATOM 3931 O O . HIS A 1 490 ? -23.307 -18.472 30.270 1.00 85.75 490 HIS A O 1
ATOM 3937 N N . LYS A 1 491 ? -21.724 -18.257 31.844 1.00 85.00 491 LYS A N 1
ATOM 3938 C CA . LYS A 1 491 ? -20.629 -18.830 31.045 1.00 85.00 491 LYS A CA 1
ATOM 3939 C C . LYS A 1 491 ? -20.871 -20.283 30.620 1.00 85.00 491 LYS A C 1
ATOM 3941 O O . LYS A 1 491 ? -20.441 -20.690 29.545 1.00 85.00 491 LYS A O 1
ATOM 3946 N N . VAL A 1 492 ? -21.528 -21.075 31.467 1.00 83.56 492 VAL A N 1
ATOM 3947 C CA . VAL A 1 492 ? -21.862 -22.484 31.181 1.00 83.56 492 VAL A CA 1
ATOM 3948 C C . VAL A 1 492 ? -23.148 -22.602 30.342 1.00 83.56 492 VAL A C 1
ATOM 3950 O O . VAL A 1 492 ? -23.482 -23.693 29.891 1.00 83.56 492 VAL A O 1
ATOM 3953 N N . GLY A 1 493 ? -23.850 -21.492 30.082 1.00 80.69 493 GLY A N 1
ATOM 3954 C CA . GLY A 1 493 ? -25.107 -21.482 29.331 1.00 80.69 493 GLY A CA 1
ATOM 3955 C C . GLY A 1 493 ? -26.298 -22.017 30.130 1.00 80.69 493 GLY A C 1
ATOM 3956 O O . GLY A 1 493 ? -27.238 -22.544 29.545 1.00 80.69 493 GLY A O 1
ATOM 3957 N N . LEU A 1 494 ? -26.249 -21.922 31.463 1.00 77.62 494 LEU A N 1
ATOM 3958 C CA . LEU A 1 494 ? -27.349 -22.311 32.346 1.00 77.62 494 LEU A CA 1
ATOM 3959 C C . LEU A 1 494 ? -28.252 -21.104 32.605 1.00 77.62 494 LEU A C 1
ATOM 3961 O O . LEU A 1 494 ? -27.767 -20.073 33.079 1.00 77.62 494 LEU A O 1
ATOM 3965 N N . ASP A 1 495 ? -29.556 -21.237 32.343 1.00 67.88 495 ASP A N 1
ATOM 3966 C CA . ASP A 1 495 ? -30.517 -20.198 32.714 1.00 67.88 495 ASP A CA 1
ATOM 3967 C C . ASP A 1 495 ? -30.703 -20.197 34.239 1.00 67.88 495 ASP A C 1
ATOM 3969 O O . ASP A 1 495 ? -31.015 -21.206 34.875 1.00 67.88 495 ASP A O 1
ATOM 3973 N N . LEU A 1 496 ? -30.505 -19.029 34.844 1.00 64.06 496 LEU A N 1
ATOM 3974 C CA . LEU A 1 496 ? -30.710 -18.805 36.271 1.00 64.06 496 LEU A CA 1
ATOM 3975 C C . LEU A 1 496 ? -32.169 -19.027 36.686 1.00 64.06 496 LEU A C 1
ATOM 3977 O O . LEU A 1 496 ? -32.418 -19.324 37.855 1.00 64.06 496 LEU A O 1
ATOM 3981 N N . LYS A 1 497 ? -33.124 -18.916 35.752 1.00 63.84 497 LYS A N 1
ATOM 3982 C CA . LYS A 1 497 ? -34.543 -19.224 35.992 1.00 63.84 497 LYS A CA 1
ATOM 3983 C C . LYS A 1 497 ? -34.783 -20.685 36.353 1.00 63.84 497 LYS A C 1
ATOM 3985 O O . LYS A 1 497 ? -35.702 -20.956 37.121 1.00 63.84 497 LYS A O 1
ATOM 3990 N N . ASP A 1 498 ? -33.937 -21.592 35.873 1.00 59.47 498 ASP A N 1
ATOM 3991 C CA . ASP A 1 498 ? -34.042 -23.017 36.186 1.00 59.47 498 ASP A CA 1
ATOM 3992 C C . ASP A 1 498 ? -33.527 -23.318 37.603 1.00 59.47 498 ASP A C 1
ATOM 3994 O O . ASP A 1 498 ? -33.915 -24.308 38.226 1.00 59.47 498 ASP A O 1
ATOM 3998 N N . TYR A 1 499 ? -32.671 -22.440 38.149 1.00 65.31 499 TYR A N 1
ATOM 3999 C CA . TYR A 1 499 ? -31.989 -22.642 39.430 1.00 65.31 499 TYR A CA 1
ATOM 4000 C C . TYR A 1 499 ? -31.868 -21.359 40.288 1.00 65.31 499 TYR A C 1
ATOM 4002 O O . TYR A 1 499 ? -30.781 -21.056 40.794 1.00 65.31 499 TYR A O 1
ATOM 4010 N N . PRO A 1 500 ? -32.966 -20.620 40.556 1.00 58.34 500 PRO A N 1
ATOM 4011 C CA . PRO A 1 500 ? -32.935 -19.295 41.201 1.00 58.34 500 PRO A CA 1
ATOM 4012 C C . PRO A 1 500 ? -32.417 -19.333 42.647 1.00 58.34 500 PRO A C 1
ATOM 4014 O O . PRO A 1 500 ? -32.002 -18.326 43.228 1.00 58.34 500 PRO A O 1
ATOM 4017 N N . LEU A 1 501 ? -32.431 -20.522 43.244 1.00 60.97 501 LEU A N 1
ATOM 4018 C CA . LEU A 1 501 ? -31.983 -20.787 44.603 1.00 60.97 501 LEU A CA 1
ATOM 4019 C C . LEU A 1 501 ? -30.455 -20.837 44.730 1.00 60.97 501 LEU A C 1
ATOM 4021 O O . LEU A 1 501 ? -29.952 -20.636 45.831 1.00 60.97 501 LEU A O 1
ATOM 4025 N N . LEU A 1 502 ? -29.712 -21.024 43.629 1.00 63.06 502 LEU A N 1
ATOM 4026 C CA . LEU A 1 502 ? -28.242 -20.943 43.624 1.00 63.06 502 LEU A CA 1
ATOM 4027 C C . LEU A 1 502 ? -27.726 -19.525 43.912 1.00 63.06 502 LEU A C 1
ATOM 4029 O O . LEU A 1 502 ? -26.572 -19.352 44.298 1.00 63.06 502 LEU A O 1
ATOM 4033 N N . THR A 1 503 ? -28.583 -18.516 43.756 1.00 58.91 503 THR A N 1
ATOM 4034 C CA . THR A 1 503 ? -28.216 -17.099 43.845 1.00 58.91 503 THR A CA 1
ATOM 4035 C C . THR A 1 503 ? -28.882 -16.355 44.996 1.00 58.91 503 THR A C 1
ATOM 4037 O O . THR A 1 503 ? -28.636 -15.162 45.156 1.00 58.91 503 THR A O 1
ATOM 4040 N N . TYR A 1 504 ? -29.738 -17.011 45.791 1.00 55.56 504 TYR A N 1
ATOM 4041 C CA . TYR A 1 504 ? -30.589 -16.329 46.771 1.00 55.56 504 TYR A CA 1
ATOM 4042 C C . TYR A 1 504 ? -30.056 -16.444 48.214 1.00 55.56 504 TYR A C 1
ATOM 4044 O O . TYR A 1 504 ? -30.278 -17.458 48.876 1.00 55.56 504 TYR A O 1
ATOM 4052 N N . PRO A 1 505 ? -29.438 -15.387 48.780 1.00 51.91 505 PRO A N 1
ATOM 4053 C CA . PRO A 1 505 ? -28.887 -15.419 50.139 1.00 51.91 505 PRO A CA 1
ATOM 4054 C C . PRO A 1 505 ? -29.936 -15.298 51.259 1.00 51.91 505 PRO A C 1
ATOM 4056 O O . PRO A 1 505 ? -29.598 -15.362 52.439 1.00 51.91 505 PRO A O 1
ATOM 4059 N N . LYS A 1 506 ? -31.218 -15.078 50.930 1.00 52.59 506 LYS A N 1
ATOM 4060 C CA . LYS A 1 506 ? -32.270 -14.789 51.926 1.00 52.59 506 LYS A CA 1
ATOM 4061 C C . LYS A 1 506 ? -32.994 -16.023 52.475 1.00 52.59 506 LYS A C 1
ATOM 4063 O O . LYS A 1 506 ? -33.870 -15.863 53.325 1.00 52.59 506 LYS A O 1
ATOM 4068 N N . TRP A 1 507 ? -32.654 -17.233 52.029 1.00 58.91 507 TRP A N 1
ATOM 4069 C CA . TRP A 1 507 ? -33.310 -18.441 52.529 1.00 58.91 507 TRP A CA 1
ATOM 4070 C C . TRP A 1 507 ? -32.814 -18.835 53.935 1.00 58.91 507 TRP A C 1
ATOM 4072 O O . TRP A 1 507 ? -31.615 -18.781 54.218 1.00 58.91 507 TRP A O 1
ATOM 4082 N N . PRO A 1 508 ? -33.723 -19.193 54.865 1.00 52.66 508 PRO A N 1
ATOM 4083 C CA . PRO A 1 508 ? -33.355 -19.451 56.254 1.00 52.66 508 PRO A CA 1
ATOM 4084 C C . PRO A 1 508 ? -32.592 -20.763 56.495 1.00 52.66 508 PRO A C 1
ATOM 4086 O O . PRO A 1 508 ? -31.907 -20.836 57.526 1.00 52.66 508 PRO A O 1
ATOM 4089 N N . GLY A 1 509 ? -32.679 -21.754 55.601 1.00 60.81 509 GLY A N 1
ATOM 4090 C CA . GLY A 1 509 ? -31.953 -23.026 55.717 1.00 60.81 509 GLY A CA 1
ATOM 4091 C C . GLY A 1 509 ? -30.863 -23.237 54.672 1.00 60.81 509 GLY A C 1
ATOM 4092 O O . GLY A 1 509 ? -30.491 -22.313 53.951 1.00 60.81 509 GLY A O 1
ATOM 4093 N N . ARG A 1 510 ? -30.280 -24.439 54.671 1.00 65.00 510 ARG A N 1
ATOM 4094 C CA . ARG A 1 510 ? -29.118 -24.785 53.846 1.00 65.00 510 ARG A CA 1
ATOM 4095 C C . ARG A 1 510 ? -29.526 -25.068 52.410 1.00 65.00 510 ARG A C 1
ATOM 4097 O O . ARG A 1 510 ? -30.493 -25.781 52.168 1.00 65.00 510 ARG A O 1
ATOM 4104 N N . LEU A 1 511 ? -28.730 -24.570 51.475 1.00 68.00 511 LEU A N 1
ATOM 4105 C CA . LEU A 1 511 ? -28.800 -24.926 50.070 1.00 68.00 511 LEU A CA 1
ATOM 4106 C C . LEU A 1 511 ? -27.956 -26.179 49.821 1.00 68.00 511 LEU A C 1
ATOM 4108 O O . LEU A 1 511 ? -26.736 -26.157 49.985 1.00 68.00 511 LEU A O 1
ATOM 4112 N N . LEU A 1 512 ? -28.609 -27.266 49.429 1.00 69.94 512 LEU A N 1
ATOM 4113 C CA . LEU A 1 512 ? -27.993 -28.542 49.087 1.00 69.94 512 LEU A CA 1
ATOM 4114 C C . LEU A 1 512 ? -28.098 -28.759 47.578 1.00 69.94 512 LEU A C 1
ATOM 4116 O O . LEU A 1 512 ? -29.171 -28.586 47.010 1.00 69.94 512 LEU A O 1
ATOM 4120 N N . VAL A 1 513 ? -27.008 -29.157 46.923 1.00 69.62 513 VAL A N 1
ATOM 4121 C CA . VAL A 1 513 ? -27.038 -29.495 45.490 1.00 69.62 513 VAL A CA 1
ATOM 4122 C C . VAL A 1 513 ? -26.911 -31.005 45.312 1.00 69.62 513 VAL A C 1
ATOM 4124 O O . VAL A 1 513 ? -25.933 -31.608 45.753 1.00 69.62 513 VAL A O 1
ATOM 4127 N N . ASN A 1 514 ? -27.899 -31.621 44.662 1.00 71.62 514 ASN A N 1
ATOM 4128 C CA . ASN A 1 514 ? -27.876 -33.031 44.286 1.00 71.62 514 ASN A CA 1
ATOM 4129 C C . ASN A 1 514 ? -27.594 -33.187 42.785 1.00 71.62 514 ASN A C 1
ATOM 4131 O O . ASN A 1 514 ? -28.005 -32.350 41.984 1.00 71.62 514 ASN A O 1
ATOM 4135 N N . THR A 1 515 ? -26.918 -34.273 42.398 1.00 68.56 515 THR A N 1
ATOM 4136 C CA . THR A 1 515 ? -26.579 -34.543 40.991 1.00 68.56 515 THR A CA 1
ATOM 4137 C C . THR A 1 515 ? -27.309 -35.767 40.451 1.00 68.56 515 THR A C 1
ATOM 4139 O O . THR A 1 515 ? -27.217 -36.847 41.035 1.00 68.56 515 THR A O 1
ATOM 4142 N N . THR A 1 516 ? -28.010 -35.622 39.325 1.00 69.62 516 THR A N 1
ATOM 4143 C CA . THR A 1 516 ? -28.645 -36.735 38.593 1.00 69.62 516 THR A CA 1
ATOM 4144 C C . THR A 1 516 ? -27.683 -37.367 37.582 1.00 69.62 516 THR A C 1
ATOM 4146 O O . THR A 1 516 ? -26.681 -36.763 37.187 1.00 69.62 516 THR A O 1
ATOM 4149 N N . LYS A 1 517 ? -27.947 -38.621 37.177 1.00 51.50 517 LYS A N 1
ATOM 4150 C CA . LYS A 1 517 ? -27.163 -39.305 36.131 1.00 51.50 517 LYS A CA 1
ATOM 4151 C C . LYS A 1 517 ? -27.291 -38.559 34.791 1.00 51.50 517 LYS A C 1
ATOM 4153 O O . LYS A 1 517 ? -28.338 -37.999 34.495 1.00 51.50 517 LYS A O 1
ATOM 4158 N N . THR A 1 518 ? -26.206 -38.572 34.020 1.00 38.88 518 THR A N 1
ATOM 4159 C CA . THR A 1 518 ? -25.993 -37.845 32.756 1.00 38.88 518 THR A CA 1
ATOM 4160 C C . THR A 1 518 ? -27.134 -38.034 31.753 1.00 38.88 518 THR A C 1
ATOM 4162 O O . THR A 1 518 ? -27.472 -39.174 31.423 1.00 38.88 518 THR A O 1
ATOM 4165 N N . VAL A 1 519 ? -27.683 -36.934 31.228 1.00 38.81 519 VAL A N 1
ATOM 4166 C CA . VAL A 1 519 ? -28.566 -36.962 30.053 1.00 38.81 519 VAL A CA 1
ATOM 4167 C C . VAL A 1 519 ? -27.656 -37.064 28.833 1.00 38.81 519 VAL A C 1
ATOM 4169 O O . VAL A 1 519 ? -26.857 -36.168 28.577 1.00 38.81 519 VAL A O 1
ATOM 4172 N N . LYS A 1 520 ? -27.720 -38.180 28.102 1.00 32.38 520 LYS A N 1
ATOM 4173 C CA . LYS A 1 520 ? -27.044 -38.278 26.806 1.00 32.38 520 LYS A CA 1
ATOM 4174 C C . LYS A 1 520 ? -27.727 -37.293 25.855 1.00 32.38 520 LYS A C 1
ATOM 4176 O O . LYS A 1 520 ? -28.910 -37.455 25.583 1.00 32.38 520 LYS A O 1
ATOM 4181 N N . GLN A 1 521 ? -26.991 -36.296 25.369 1.00 30.28 521 GLN A N 1
ATOM 4182 C CA . GLN A 1 521 ? -27.390 -35.516 24.198 1.00 30.28 521 GLN A CA 1
ATOM 4183 C C . GLN A 1 521 ? -27.511 -36.473 23.007 1.00 30.28 521 GLN A C 1
ATOM 4185 O O . GLN A 1 521 ? -26.503 -36.985 22.519 1.00 30.28 521 GLN A O 1
ATOM 4190 N N . GLU A 1 522 ? -28.732 -36.741 22.554 1.00 27.98 522 GLU A N 1
ATOM 4191 C CA . GLU A 1 522 ? -28.942 -37.281 21.215 1.00 27.98 522 GLU A CA 1
ATOM 4192 C C . GLU A 1 522 ? -28.746 -36.146 20.207 1.00 27.98 522 GLU A C 1
ATOM 4194 O O . GLU A 1 522 ? -29.360 -35.082 20.289 1.00 27.98 522 GLU A O 1
ATOM 4199 N N . MET A 1 523 ? -27.808 -36.371 19.287 1.00 23.92 523 MET A N 1
ATOM 4200 C CA . MET A 1 523 ? -27.576 -35.543 18.114 1.00 23.92 523 MET A CA 1
ATOM 4201 C C . MET A 1 523 ? -28.856 -35.501 17.275 1.00 23.92 523 MET A C 1
ATOM 4203 O O . MET A 1 523 ? -29.312 -36.537 16.797 1.00 23.92 523 MET A O 1
ATOM 4207 N N . PHE A 1 524 ? -29.389 -34.304 17.036 1.00 24.52 524 PHE A N 1
ATOM 4208 C CA . PHE A 1 524 ? -30.333 -34.076 15.947 1.00 24.52 524 PHE A CA 1
ATOM 4209 C C . PHE A 1 524 ? -29.647 -34.424 14.613 1.00 24.52 524 PHE A C 1
ATOM 4211 O O . PHE A 1 524 ? -28.702 -33.757 14.193 1.00 24.52 524 PHE A O 1
ATOM 4218 N N . SER A 1 525 ? -30.132 -35.465 13.942 1.00 24.48 525 SER A N 1
ATOM 4219 C CA . SER A 1 525 ? -30.187 -35.522 12.479 1.00 24.48 525 SER A CA 1
ATOM 4220 C C . SER A 1 525 ? -31.666 -35.517 12.090 1.00 24.48 525 SER A C 1
ATOM 4222 O O . SER A 1 525 ? -32.446 -36.212 12.745 1.00 24.48 525 SER A O 1
ATOM 4224 N N . PRO A 1 526 ? -32.079 -34.724 11.089 1.00 32.91 526 PRO A N 1
ATOM 4225 C CA . PRO A 1 526 ? -33.444 -34.753 10.598 1.00 32.91 526 PRO A CA 1
ATOM 4226 C C . PRO A 1 526 ? -33.587 -35.986 9.705 1.00 32.91 526 PRO A C 1
ATOM 4228 O O . PRO A 1 526 ? -32.743 -36.198 8.842 1.00 32.91 526 PRO A O 1
ATOM 4231 N N . ASP A 1 527 ? -34.574 -36.834 9.987 1.00 25.55 527 ASP A N 1
ATOM 4232 C CA . ASP A 1 527 ? -35.429 -37.494 8.990 1.00 25.55 527 ASP A CA 1
ATOM 4233 C C . ASP A 1 527 ? -36.121 -38.724 9.593 1.00 25.55 527 ASP A C 1
ATOM 4235 O O . ASP A 1 527 ? -35.482 -39.713 9.961 1.00 25.55 527 ASP A O 1
ATOM 4239 N N . ASN A 1 528 ? -37.453 -38.632 9.591 1.00 27.98 528 ASN A N 1
ATOM 4240 C CA . ASN A 1 528 ? -38.460 -39.675 9.376 1.00 27.98 528 ASN A CA 1
ATOM 4241 C C . ASN A 1 528 ? -39.576 -39.689 10.422 1.00 27.98 528 ASN A C 1
ATOM 4243 O O . ASN A 1 528 ? -39.426 -40.129 11.560 1.00 27.98 528 ASN A O 1
ATOM 4247 N N . ASP A 1 529 ? -40.707 -39.196 9.927 1.00 28.06 529 ASP A N 1
ATOM 4248 C CA . ASP A 1 529 ? -42.082 -39.600 10.184 1.00 28.06 529 ASP A CA 1
ATOM 4249 C C . ASP A 1 529 ? -42.244 -40.978 10.857 1.00 28.06 529 ASP A C 1
ATOM 4251 O O . ASP A 1 529 ? -41.763 -41.998 10.363 1.00 28.06 529 ASP A O 1
ATOM 4255 N N . ASP A 1 530 ? -43.024 -41.016 11.939 1.00 25.75 530 ASP A N 1
ATOM 4256 C CA . ASP A 1 530 ? -44.395 -41.558 11.944 1.00 25.75 530 ASP A CA 1
ATOM 4257 C C . ASP A 1 530 ? -44.765 -42.254 13.279 1.00 25.75 530 ASP A C 1
ATOM 4259 O O . ASP A 1 530 ? -44.012 -43.039 13.849 1.00 25.75 530 ASP A O 1
ATOM 4263 N N . VAL A 1 531 ? -46.000 -41.969 13.707 1.00 29.16 531 VAL A N 1
ATOM 4264 C CA . VAL A 1 531 ? -46.872 -42.631 14.703 1.00 29.16 531 VAL A CA 1
ATOM 4265 C C . VAL A 1 531 ? -46.427 -42.775 16.171 1.00 29.16 531 VAL A C 1
ATOM 4267 O O . VAL A 1 531 ? -45.581 -43.590 16.524 1.00 29.16 531 VAL A O 1
ATOM 4270 N N . GLY A 1 532 ? -47.220 -42.177 17.074 1.00 26.03 532 GLY A N 1
ATOM 4271 C CA . GLY A 1 532 ? -47.430 -42.747 18.412 1.00 26.03 532 GLY A CA 1
ATOM 4272 C C . GLY A 1 532 ? -47.878 -41.762 19.484 1.00 26.03 532 GLY A C 1
ATOM 4273 O O . GLY A 1 532 ? -47.066 -41.284 20.263 1.00 26.03 532 GLY A O 1
ATOM 4274 N N . ALA A 1 533 ? -49.178 -41.487 19.552 1.00 28.83 533 ALA A N 1
ATOM 4275 C CA . ALA A 1 533 ? -49.788 -40.726 20.634 1.00 28.83 533 ALA A CA 1
ATOM 4276 C C . ALA A 1 533 ? -49.650 -41.429 22.000 1.00 28.83 533 ALA A C 1
ATOM 4278 O O . ALA A 1 533 ? -50.090 -42.569 22.147 1.00 28.83 533 ALA A O 1
ATOM 4279 N N . SER A 1 534 ? -49.176 -40.704 23.014 1.00 24.66 534 SER A N 1
ATOM 4280 C CA . SER A 1 534 ? -49.693 -40.804 24.383 1.00 24.66 534 SER A CA 1
ATOM 4281 C C . SER A 1 534 ? -49.405 -39.510 25.142 1.00 24.66 534 SER A C 1
ATOM 4283 O O . SER A 1 534 ? -48.256 -39.142 25.367 1.00 24.66 534 SER A O 1
ATOM 4285 N N . SER A 1 535 ? -50.495 -38.830 25.481 1.00 33.88 535 SER A N 1
ATOM 4286 C CA . SER A 1 535 ? -50.631 -37.849 26.554 1.00 33.88 535 SER A CA 1
ATOM 4287 C C . SER A 1 535 ? -49.978 -38.320 27.850 1.00 33.88 535 SER A C 1
ATOM 4289 O O . SER A 1 535 ? -50.180 -39.481 28.181 1.00 33.88 535 SER A O 1
ATOM 4291 N N . ASP A 1 536 ? -49.280 -37.421 28.546 1.00 25.41 536 ASP A N 1
ATOM 4292 C CA . ASP A 1 536 ? -49.177 -37.299 30.015 1.00 25.41 536 ASP A CA 1
ATOM 4293 C C . ASP A 1 536 ? -48.388 -35.994 30.273 1.00 25.41 536 ASP A C 1
ATOM 4295 O O . ASP A 1 536 ? -47.215 -35.887 29.930 1.00 25.41 536 ASP A O 1
ATOM 4299 N N . GLU A 1 537 ? -49.103 -34.878 30.428 1.00 28.81 537 GLU A N 1
ATOM 4300 C CA . GLU A 1 537 ? -49.274 -34.146 31.696 1.00 28.81 537 GLU A CA 1
ATOM 4301 C C . GLU A 1 537 ? -47.991 -33.471 32.213 1.00 28.81 537 GLU A C 1
ATOM 4303 O O . GLU A 1 537 ? -47.049 -34.104 32.685 1.00 28.81 537 GLU A O 1
ATOM 4308 N N . ASP A 1 538 ? -48.017 -32.136 32.134 1.00 27.09 538 ASP A N 1
ATOM 4309 C CA . ASP A 1 538 ? -47.144 -31.197 32.825 1.00 27.09 538 ASP A CA 1
ATOM 4310 C C . ASP A 1 538 ? -47.027 -31.558 34.316 1.00 27.09 538 ASP A C 1
ATOM 4312 O O . ASP A 1 538 ? -47.946 -31.320 35.099 1.00 27.09 538 ASP A O 1
ATOM 4316 N N . SER A 1 539 ? -45.887 -32.106 34.739 1.00 26.59 539 SER A N 1
ATOM 4317 C CA . SER A 1 539 ? -45.548 -32.166 36.160 1.00 26.59 539 SER A CA 1
ATOM 4318 C C . SER A 1 539 ? -44.722 -30.935 36.526 1.00 26.59 539 SER A C 1
ATOM 4320 O O . SER A 1 539 ? -43.497 -30.925 36.360 1.00 26.59 539 SER A O 1
ATOM 4322 N N . GLU A 1 540 ? -45.405 -29.903 37.026 1.00 29.48 540 GLU A N 1
ATOM 4323 C CA . GLU A 1 540 ? -44.809 -28.881 37.888 1.00 29.48 540 GLU A CA 1
ATOM 4324 C C . GLU A 1 540 ? -43.923 -29.572 38.937 1.00 29.48 540 GLU A C 1
ATOM 4326 O O . GLU A 1 540 ? -44.355 -30.468 39.667 1.00 29.48 540 GLU A O 1
ATOM 4331 N N . ILE A 1 541 ? -42.645 -29.197 38.970 1.00 31.14 541 ILE A N 1
ATOM 4332 C CA . ILE A 1 541 ? -41.676 -29.738 39.921 1.00 31.14 541 ILE A CA 1
ATOM 4333 C C . ILE A 1 541 ? -41.925 -29.058 41.269 1.00 31.14 541 ILE A C 1
ATOM 4335 O O . ILE A 1 541 ? -41.358 -28.004 41.559 1.00 31.14 541 ILE A O 1
ATOM 4339 N N . ASP A 1 542 ? -42.763 -29.671 42.100 1.00 27.50 542 ASP A N 1
ATOM 4340 C CA . ASP A 1 542 ? -42.894 -29.291 43.504 1.00 27.50 542 ASP A CA 1
ATOM 4341 C C . ASP A 1 542 ? -41.633 -29.700 44.298 1.00 27.50 542 ASP A C 1
ATOM 4343 O O . ASP A 1 542 ? -41.143 -30.832 44.173 1.00 27.50 542 ASP A O 1
ATOM 4347 N N . PRO A 1 543 ? -41.085 -28.818 45.156 1.00 33.69 543 PRO A N 1
ATOM 4348 C CA . PRO A 1 543 ? -39.964 -29.154 46.022 1.00 33.69 543 PRO A CA 1
ATOM 4349 C C . PRO A 1 543 ? -40.390 -30.185 47.080 1.00 33.69 543 PRO A C 1
ATOM 4351 O O . PRO A 1 543 ? -41.280 -29.951 47.894 1.00 33.69 543 PRO A O 1
ATOM 4354 N N . VAL A 1 544 ? -39.715 -31.337 47.101 1.00 36.84 544 VAL A N 1
ATOM 4355 C CA . VAL A 1 544 ? -39.930 -32.387 48.108 1.00 36.84 544 VAL A CA 1
ATOM 4356 C C . VAL A 1 544 ? -39.441 -31.899 49.478 1.00 36.84 544 VAL A C 1
ATOM 4358 O O . VAL A 1 544 ? -38.238 -31.838 49.736 1.00 36.84 544 VAL A O 1
ATOM 4361 N N . GLU A 1 545 ? -40.372 -31.577 50.379 1.00 34.19 545 GLU A N 1
ATOM 4362 C CA . GLU A 1 545 ? -40.081 -31.241 51.776 1.00 34.19 545 GLU A CA 1
ATOM 4363 C C . GLU A 1 545 ? -39.580 -32.473 52.552 1.00 34.19 545 GLU A C 1
ATOM 4365 O O . GLU A 1 545 ? -40.345 -33.317 53.026 1.00 34.19 545 GLU A O 1
ATOM 4370 N N . THR A 1 546 ? -38.267 -32.564 52.754 1.00 33.66 546 THR A N 1
ATOM 4371 C CA . THR A 1 546 ? -37.680 -33.424 53.790 1.00 33.66 546 THR A CA 1
ATOM 4372 C C . THR A 1 546 ? -37.395 -32.603 55.044 1.00 33.66 546 THR A C 1
ATOM 4374 O O . THR A 1 546 ? -36.678 -31.614 54.979 1.00 33.66 546 THR A O 1
ATOM 4377 N N . LYS A 1 547 ? -37.945 -33.034 56.189 1.00 46.31 547 LYS A N 1
ATOM 4378 C CA . LYS A 1 547 ? -37.828 -32.446 57.543 1.00 46.31 547 LYS A CA 1
ATOM 4379 C C . LYS A 1 547 ? -36.484 -31.753 57.843 1.00 46.31 547 LYS A C 1
ATOM 4381 O O . LYS A 1 547 ? -35.570 -32.381 58.365 1.00 46.31 547 LYS A O 1
ATOM 4386 N N . SER A 1 548 ? -36.405 -30.460 57.570 1.00 46.94 548 SER A N 1
ATOM 4387 C CA . SER A 1 548 ? -35.423 -29.463 58.021 1.00 46.94 548 SER A CA 1
ATOM 4388 C C . SER A 1 548 ? -35.659 -28.260 57.108 1.00 46.94 548 SER A C 1
ATOM 4390 O O . SER A 1 548 ? -36.110 -28.436 55.986 1.00 46.94 548 SER A O 1
ATOM 4392 N N . SER A 1 549 ? -35.374 -27.036 57.525 1.00 57.59 549 SER A N 1
ATOM 4393 C CA . SER A 1 549 ? -35.527 -25.820 56.705 1.00 57.59 549 SER A CA 1
ATOM 4394 C C . SER A 1 549 ? -34.663 -25.769 55.419 1.00 57.59 549 SER A C 1
ATOM 4396 O O . SER A 1 549 ? -34.526 -24.697 54.835 1.00 57.59 549 SER A O 1
ATOM 4398 N N . ASP A 1 550 ? -34.036 -26.878 55.016 1.00 63.25 550 ASP A N 1
ATOM 4399 C CA . ASP A 1 550 ? -33.034 -26.989 53.954 1.00 63.25 550 ASP A CA 1
ATOM 4400 C C . ASP A 1 550 ? -33.680 -27.242 52.585 1.00 63.25 550 ASP A C 1
ATOM 4402 O O . ASP A 1 550 ? -34.665 -27.968 52.472 1.00 63.25 550 ASP A O 1
ATOM 4406 N N . ILE A 1 551 ? -33.101 -26.661 51.534 1.00 65.81 551 ILE A N 1
ATOM 4407 C CA . ILE A 1 551 ? -33.589 -26.767 50.158 1.00 65.81 551 ILE A CA 1
ATOM 4408 C C . ILE A 1 551 ? -32.606 -27.578 49.329 1.00 65.81 551 ILE A C 1
ATOM 4410 O O . ILE A 1 551 ? -31.408 -27.295 49.333 1.00 65.81 551 ILE A O 1
ATOM 4414 N N . VAL A 1 552 ? -33.116 -28.552 48.578 1.00 66.50 552 VAL A N 1
ATOM 4415 C CA . VAL A 1 552 ? -32.319 -29.374 47.666 1.00 66.50 552 VAL A CA 1
ATOM 4416 C C . VAL A 1 552 ? -32.581 -28.941 46.224 1.00 66.50 552 VAL A C 1
ATOM 4418 O O . VAL A 1 552 ? -33.699 -29.063 45.733 1.00 66.50 552 VAL A O 1
ATOM 4421 N N . VAL A 1 553 ? -31.545 -28.468 45.534 1.00 71.25 553 VAL A N 1
ATOM 4422 C CA . VAL A 1 553 ? -31.565 -28.166 44.096 1.00 71.25 553 VAL A CA 1
ATOM 4423 C C . VAL A 1 553 ? -30.926 -29.326 43.342 1.00 71.25 553 VAL A C 1
ATOM 4425 O O . VAL A 1 553 ? -29.837 -29.777 43.695 1.00 71.25 553 VAL A O 1
ATOM 4428 N N . THR A 1 554 ? -31.585 -29.820 42.294 1.00 69.38 554 THR A N 1
ATOM 4429 C CA . THR A 1 554 ? -31.077 -30.942 41.494 1.00 69.38 554 THR A CA 1
ATOM 4430 C C . THR A 1 554 ? -30.474 -30.430 40.190 1.00 69.38 554 THR A C 1
ATOM 4432 O O . THR A 1 554 ? -31.186 -29.867 39.368 1.00 69.38 554 THR A O 1
ATOM 4435 N N . VAL A 1 555 ? -29.171 -30.640 39.990 1.00 73.12 555 VAL A N 1
ATOM 4436 C CA . VAL A 1 555 ? -28.421 -30.182 38.808 1.00 73.12 555 VAL A CA 1
ATOM 4437 C C . VAL A 1 555 ? -27.830 -31.395 38.074 1.00 73.12 555 VAL A C 1
ATOM 4439 O O . VAL A 1 555 ? -27.234 -32.257 38.725 1.00 73.12 555 VAL A O 1
ATOM 4442 N N . PRO A 1 556 ? -27.938 -31.505 36.736 1.00 78.94 556 PRO A N 1
ATOM 4443 C CA . PRO A 1 556 ? -27.279 -32.572 35.982 1.00 78.94 556 PRO A CA 1
ATOM 4444 C C . PRO A 1 556 ? -25.779 -32.647 36.288 1.00 78.94 556 PRO A C 1
ATOM 4446 O O . PRO A 1 556 ? -25.108 -31.620 36.406 1.00 78.94 556 PRO A O 1
ATOM 4449 N N . ARG A 1 557 ? -25.226 -33.861 36.414 1.00 78.06 557 ARG A N 1
ATOM 4450 C CA . ARG A 1 557 ? -23.826 -34.054 36.840 1.00 78.06 557 ARG A CA 1
ATOM 4451 C C . ARG A 1 557 ? -22.812 -33.323 35.954 1.00 78.06 557 ARG A C 1
ATOM 4453 O O . ARG A 1 557 ? -21.833 -32.802 36.484 1.00 78.06 557 ARG A O 1
ATOM 4460 N N . ASP A 1 558 ? -23.058 -33.263 34.650 1.00 76.94 558 ASP A N 1
ATOM 4461 C CA . ASP A 1 558 ? -22.164 -32.611 33.689 1.00 76.94 558 ASP A CA 1
ATOM 4462 C C . ASP A 1 558 ? -22.174 -31.085 33.877 1.00 76.94 558 ASP A C 1
ATOM 4464 O O . ASP A 1 558 ? -21.119 -30.470 34.039 1.00 76.94 558 ASP A O 1
ATOM 4468 N N . HIS A 1 559 ? -23.363 -30.487 34.006 1.00 78.19 559 HIS A N 1
ATOM 4469 C CA . HIS A 1 559 ? -23.533 -29.066 34.328 1.00 78.19 559 HIS A CA 1
ATOM 4470 C C . HIS A 1 559 ? -22.918 -28.705 35.683 1.00 78.19 559 HIS A C 1
ATOM 4472 O O . HIS A 1 559 ? -22.239 -27.689 35.805 1.00 78.19 559 HIS A O 1
ATOM 4478 N N . PHE A 1 560 ? -23.079 -29.564 36.695 1.00 80.62 560 PHE A N 1
ATOM 4479 C CA . PHE A 1 560 ? -22.471 -29.354 38.007 1.00 80.62 560 PHE A CA 1
ATOM 4480 C C . PHE A 1 560 ? -20.937 -29.371 37.951 1.00 80.62 560 PHE A C 1
ATOM 4482 O O . PHE A 1 560 ? -20.286 -28.581 38.634 1.00 80.62 560 PHE A O 1
ATOM 4489 N N . GLN A 1 561 ? -20.334 -30.248 37.141 1.00 80.88 561 GLN A N 1
ATOM 4490 C CA . GLN A 1 561 ? -18.879 -30.287 36.968 1.00 80.88 561 GLN A CA 1
ATOM 4491 C C . GLN A 1 561 ? -18.348 -29.038 36.263 1.00 80.88 561 GLN A C 1
ATOM 4493 O O . GLN A 1 561 ? -17.349 -28.480 36.721 1.00 80.88 561 GLN A O 1
ATOM 4498 N N . LEU A 1 562 ? -19.024 -28.579 35.207 1.00 82.00 562 LEU A N 1
ATOM 4499 C CA . LEU A 1 562 ? -18.677 -27.345 34.497 1.00 82.00 562 LEU A CA 1
ATOM 4500 C C . LEU A 1 562 ? -18.811 -26.119 35.407 1.00 82.00 562 LEU A C 1
ATOM 4502 O O . LEU A 1 562 ? -17.877 -25.327 35.520 1.00 82.00 562 LEU A O 1
ATOM 4506 N N . LEU A 1 563 ? -19.923 -26.018 36.137 1.00 80.12 563 LEU A N 1
ATOM 4507 C CA . LEU A 1 563 ? -20.174 -24.936 37.085 1.00 80.12 563 LEU A CA 1
ATOM 4508 C C . LEU A 1 563 ? -19.140 -24.927 38.216 1.00 80.12 563 LEU A C 1
ATOM 4510 O O . LEU A 1 563 ? -18.582 -23.886 38.554 1.00 80.12 563 LEU A O 1
ATOM 4514 N N . ARG A 1 564 ? -18.818 -26.100 38.771 1.00 80.50 564 ARG A N 1
ATOM 4515 C CA . ARG A 1 564 ? -17.780 -26.238 39.797 1.00 80.50 564 ARG A CA 1
ATOM 4516 C C . ARG A 1 564 ? -16.399 -25.856 39.271 1.00 80.50 564 ARG A C 1
ATOM 4518 O O . ARG A 1 564 ? -15.617 -25.277 40.021 1.00 80.50 564 ARG A O 1
ATOM 4525 N N . ALA A 1 565 ? -16.079 -26.195 38.024 1.00 80.81 565 ALA A N 1
ATOM 4526 C CA . ALA A 1 565 ? -14.821 -25.804 37.399 1.00 80.81 565 ALA A CA 1
ATOM 4527 C C . ALA A 1 565 ? -14.740 -24.281 37.214 1.00 80.81 565 ALA A C 1
ATOM 4529 O O . ALA A 1 565 ? -13.724 -23.701 37.586 1.00 80.81 565 ALA A O 1
ATOM 4530 N N . ALA A 1 566 ? -15.816 -23.645 36.738 1.00 80.75 566 ALA A N 1
ATOM 4531 C CA . ALA A 1 566 ? -15.903 -22.196 36.565 1.00 80.75 566 ALA A CA 1
ATOM 4532 C C . ALA A 1 566 ? -15.819 -21.440 37.902 1.00 80.75 566 ALA A C 1
ATOM 4534 O O . ALA A 1 566 ? -14.986 -20.563 38.061 1.00 80.75 566 ALA A O 1
ATOM 4535 N N . ILE A 1 567 ? -16.584 -21.832 38.925 1.00 81.75 567 ILE A N 1
ATOM 4536 C CA . ILE A 1 567 ? -16.522 -21.175 40.246 1.00 81.75 567 ILE A CA 1
ATOM 4537 C C . ILE A 1 567 ? -15.125 -21.312 40.867 1.00 81.75 567 ILE A C 1
ATOM 4539 O O . ILE A 1 567 ? -14.638 -20.409 41.551 1.00 81.75 567 ILE A O 1
ATOM 4543 N N . LYS A 1 568 ? -14.449 -22.441 40.625 1.00 79.62 568 LYS A N 1
ATOM 4544 C CA . LYS A 1 568 ? -13.114 -22.695 41.168 1.00 79.62 568 LYS A CA 1
ATOM 4545 C C . LYS A 1 568 ? -12.064 -21.700 40.665 1.00 79.62 568 LYS A C 1
ATOM 4547 O O . LYS A 1 568 ? -11.104 -21.478 41.403 1.00 79.62 568 LYS A O 1
ATOM 4552 N N . THR A 1 569 ? -12.225 -21.101 39.481 1.00 80.31 569 THR A N 1
ATOM 4553 C CA . THR A 1 569 ? -11.276 -20.093 38.974 1.00 80.31 569 THR A CA 1
ATOM 4554 C C . THR A 1 569 ? -11.340 -18.801 39.787 1.00 80.31 569 THR A C 1
ATOM 4556 O O . THR A 1 569 ? -10.301 -18.211 40.067 1.00 80.31 569 THR A O 1
ATOM 4559 N N . PHE A 1 570 ? -12.523 -18.443 40.291 1.00 80.44 570 PHE A N 1
ATOM 4560 C CA . PHE A 1 570 ? -12.750 -17.227 41.077 1.00 80.44 570 PHE A CA 1
ATOM 4561 C C . PHE A 1 570 ? -12.670 -17.428 42.599 1.00 80.44 570 PHE A C 1
ATOM 4563 O O . PHE A 1 570 ? -12.582 -16.459 43.345 1.00 80.44 570 PHE A O 1
ATOM 4570 N N . LEU A 1 571 ? -12.651 -18.665 43.109 1.00 74.31 571 LEU A N 1
ATOM 4571 C CA . LEU A 1 571 ? -12.503 -18.919 44.554 1.00 74.31 571 LEU A CA 1
ATOM 4572 C C . LEU A 1 571 ? -11.326 -18.174 45.225 1.00 74.31 571 LEU A C 1
ATOM 4574 O O . LEU A 1 571 ? -11.524 -17.680 46.335 1.00 74.31 571 LEU A O 1
ATOM 4578 N N . PRO A 1 572 ? -10.131 -18.051 44.606 1.00 72.81 572 PRO A N 1
ATOM 4579 C CA . PRO A 1 572 ? -9.003 -17.334 45.202 1.00 72.81 572 PRO A CA 1
ATOM 4580 C C . PRO A 1 572 ? -9.223 -15.831 45.399 1.00 72.81 572 PRO A C 1
ATOM 4582 O O . PRO A 1 572 ? -8.473 -15.221 46.152 1.00 72.81 572 PRO A O 1
ATOM 4585 N N . VAL A 1 573 ? -10.195 -15.216 44.718 1.00 72.69 573 VAL A N 1
ATOM 4586 C CA . VAL A 1 573 ? -10.440 -13.769 44.823 1.00 72.69 573 VAL A CA 1
ATOM 4587 C C . VAL A 1 573 ? -11.515 -13.409 45.860 1.00 72.69 573 VAL A C 1
ATOM 4589 O O . VAL A 1 573 ? -11.674 -12.237 46.185 1.00 72.69 573 VAL A O 1
ATOM 4592 N N . ILE A 1 574 ? -12.198 -14.396 46.453 1.00 74.62 574 ILE A N 1
ATOM 4593 C CA . ILE A 1 574 ? -13.298 -14.190 47.414 1.00 74.62 574 ILE A CA 1
ATOM 4594 C C . ILE A 1 574 ? -12.794 -14.329 48.857 1.00 74.62 574 ILE A C 1
ATOM 4596 O O . ILE A 1 574 ? -12.204 -15.350 49.228 1.00 74.62 574 ILE A O 1
ATOM 4600 N N . ARG A 1 575 ? -13.090 -13.355 49.730 1.00 74.38 575 ARG A N 1
ATOM 4601 C CA . ARG A 1 575 ? -12.729 -13.424 51.160 1.00 74.38 575 ARG A CA 1
ATOM 4602 C C . ARG A 1 575 ? -13.809 -14.135 51.959 1.00 74.38 575 ARG A C 1
ATOM 4604 O O . ARG A 1 575 ? -14.537 -13.532 52.747 1.00 74.38 575 ARG A O 1
ATOM 4611 N N . LEU A 1 576 ? -13.874 -15.456 51.820 1.00 71.88 576 LEU A N 1
ATOM 4612 C CA . LEU A 1 576 ? -14.868 -16.264 52.535 1.00 71.88 576 LEU A CA 1
ATOM 4613 C C . LEU A 1 576 ? -14.807 -16.093 54.067 1.00 71.88 576 LEU A C 1
ATOM 4615 O O . LEU A 1 576 ? -15.832 -16.225 54.721 1.00 71.88 576 LEU A O 1
ATOM 4619 N N . THR A 1 577 ? -13.664 -15.700 54.641 1.00 64.94 577 THR A N 1
ATOM 4620 C CA . THR A 1 577 ? -13.516 -15.360 56.072 1.00 64.94 577 THR A CA 1
ATOM 4621 C C . THR A 1 577 ? -14.403 -14.204 56.541 1.00 64.94 577 THR A C 1
ATOM 4623 O O . THR A 1 577 ? -14.767 -14.151 57.717 1.00 64.94 577 THR A O 1
ATOM 4626 N N . ASN A 1 578 ? -14.762 -13.290 55.637 1.00 70.62 578 ASN A N 1
ATOM 4627 C CA . ASN A 1 578 ? -15.603 -12.131 55.934 1.00 70.62 578 ASN A CA 1
ATOM 4628 C C . ASN A 1 578 ? -17.099 -12.432 55.734 1.00 70.62 578 ASN A C 1
ATOM 4630 O O . ASN A 1 578 ? -17.941 -11.619 56.114 1.00 70.62 578 ASN A O 1
ATOM 4634 N N . VAL A 1 579 ? -17.452 -13.610 55.207 1.00 72.88 579 VAL A N 1
ATOM 4635 C CA . VAL A 1 579 ? -18.838 -14.092 55.200 1.00 72.88 579 VAL A CA 1
ATOM 4636 C C . VAL A 1 579 ? -19.202 -14.521 56.629 1.00 72.88 579 VAL A C 1
ATOM 4638 O O . VAL A 1 579 ? -18.425 -15.229 57.272 1.00 72.88 579 VAL A O 1
ATOM 4641 N N . PRO A 1 580 ? -20.354 -14.126 57.195 1.00 73.81 580 PRO A N 1
ATOM 4642 C CA . PRO A 1 580 ? -20.789 -14.645 58.487 1.00 73.81 580 PRO A CA 1
ATOM 4643 C C . PRO A 1 580 ? -20.947 -16.171 58.442 1.00 73.81 580 PRO A C 1
ATOM 4645 O O . PRO A 1 580 ? -21.546 -16.702 57.512 1.00 73.81 580 PRO A O 1
ATOM 4648 N N . ILE A 1 581 ? -20.482 -16.890 59.474 1.00 72.00 581 ILE A N 1
ATOM 4649 C CA . ILE A 1 581 ? -20.558 -18.367 59.526 1.00 72.00 581 ILE A CA 1
ATOM 4650 C C . ILE A 1 581 ? -21.975 -18.903 59.258 1.00 72.00 581 ILE A C 1
ATOM 4652 O O . ILE A 1 581 ? -22.141 -19.934 58.611 1.00 72.00 581 ILE A O 1
ATOM 4656 N N . LYS A 1 582 ? -23.006 -18.180 59.714 1.00 71.38 582 LYS A N 1
ATOM 4657 C CA . LYS A 1 582 ? -24.412 -18.524 59.480 1.00 71.38 582 LYS A CA 1
ATOM 4658 C C . LYS A 1 582 ? -24.760 -18.517 57.990 1.00 71.38 582 LYS A C 1
ATOM 4660 O O . LYS A 1 582 ? -25.445 -19.423 57.530 1.00 71.38 582 LYS A O 1
ATOM 4665 N N . ASP A 1 583 ? -24.274 -17.528 57.249 1.00 72.25 583 ASP A N 1
ATOM 4666 C CA . ASP A 1 583 ? -24.571 -17.354 55.828 1.00 72.25 583 ASP A CA 1
ATOM 4667 C C . ASP A 1 583 ? -23.676 -18.243 54.954 1.00 72.25 583 ASP A C 1
ATOM 4669 O O . ASP A 1 583 ? -24.150 -18.793 53.963 1.00 72.25 583 ASP A O 1
ATOM 4673 N N . PHE A 1 584 ? -22.436 -18.506 55.387 1.00 74.19 584 PHE A N 1
ATOM 4674 C CA . PHE A 1 584 ? -21.559 -19.520 54.790 1.00 74.19 584 PHE A CA 1
ATOM 4675 C C . PHE A 1 584 ? -22.191 -20.921 54.835 1.00 74.19 584 PHE A C 1
ATOM 4677 O O . PHE A 1 584 ? -22.258 -21.617 53.822 1.00 74.19 584 PHE A O 1
ATOM 4684 N N . VAL A 1 585 ? -22.707 -21.326 56.002 1.00 70.25 585 VAL A N 1
ATOM 4685 C CA . VAL A 1 585 ? -23.397 -22.617 56.178 1.00 70.25 585 VAL A CA 1
ATOM 4686 C C . VAL A 1 585 ? -24.649 -22.705 55.304 1.00 70.25 585 VAL A C 1
ATOM 4688 O O . VAL A 1 585 ? -24.947 -23.762 54.754 1.00 70.25 585 VAL A O 1
ATOM 4691 N N . ARG A 1 586 ? -25.383 -21.597 55.168 1.00 71.31 586 ARG A N 1
ATOM 4692 C CA . ARG A 1 586 ? -26.626 -21.548 54.390 1.00 71.31 586 ARG A CA 1
ATOM 4693 C C . ARG A 1 586 ? -26.390 -21.615 52.888 1.00 71.31 586 ARG A C 1
ATOM 4695 O O . ARG A 1 586 ? -27.051 -22.397 52.219 1.00 71.31 586 ARG A O 1
ATOM 4702 N N . CYS A 1 587 ? -25.461 -20.813 52.373 1.00 71.38 587 CYS A N 1
ATOM 4703 C CA . CYS A 1 587 ? -25.371 -20.539 50.937 1.00 71.38 587 CYS A CA 1
ATOM 4704 C C . CYS A 1 587 ? -24.181 -21.221 50.245 1.00 71.38 587 CYS A C 1
ATOM 4706 O O . CYS A 1 587 ? -24.124 -21.217 49.019 1.00 71.38 587 CYS A O 1
ATOM 4708 N N . ILE A 1 588 ? -23.212 -21.764 50.999 1.00 72.75 588 ILE A N 1
ATOM 4709 C CA . ILE A 1 588 ? -21.914 -22.195 50.447 1.00 72.75 588 ILE A CA 1
ATOM 4710 C C . ILE A 1 588 ? -21.582 -23.651 50.808 1.00 72.75 588 ILE A C 1
ATOM 4712 O O . ILE A 1 588 ? -21.328 -24.444 49.901 1.00 72.75 588 ILE A O 1
ATOM 4716 N N . GLU A 1 589 ? -21.618 -24.040 52.090 1.00 70.00 589 GLU A N 1
ATOM 4717 C CA . GLU A 1 589 ? -21.175 -25.373 52.563 1.00 70.00 589 GLU A CA 1
ATOM 4718 C C . GLU A 1 589 ? -21.898 -26.541 51.857 1.00 70.00 589 GLU A C 1
ATOM 4720 O O . GLU A 1 589 ? -21.268 -27.525 51.468 1.00 70.00 589 GLU A O 1
ATOM 4725 N N . GLY A 1 590 ? -23.215 -26.419 51.659 1.00 67.12 590 GLY A N 1
ATOM 4726 C CA . GLY A 1 590 ? -24.067 -27.478 51.107 1.00 67.12 590 GLY A CA 1
ATOM 4727 C C . GLY A 1 590 ? -24.059 -27.607 49.579 1.00 67.12 590 GLY A C 1
ATOM 4728 O O . GLY A 1 590 ? -24.588 -28.575 49.034 1.00 67.12 590 GLY A O 1
ATOM 4729 N N . THR A 1 591 ? -23.427 -26.666 48.876 1.00 73.00 591 THR A N 1
ATOM 4730 C CA . THR A 1 591 ? -23.455 -26.609 47.404 1.00 73.00 591 THR A CA 1
ATOM 4731 C C . THR A 1 591 ? -22.495 -27.587 46.730 1.00 73.00 591 THR A C 1
ATOM 4733 O O . THR A 1 591 ? -22.639 -27.885 45.551 1.00 73.00 591 THR A O 1
ATOM 4736 N N . GLY A 1 592 ? -21.473 -28.069 47.444 1.00 71.12 592 GLY A N 1
ATOM 4737 C CA . GLY A 1 592 ? -20.426 -28.924 46.876 1.00 71.12 592 GLY A CA 1
ATOM 4738 C C . GLY A 1 592 ? -19.446 -28.212 45.927 1.00 71.12 592 GLY A C 1
ATOM 4739 O O . GLY A 1 592 ? -18.536 -28.864 45.400 1.00 71.12 592 GLY A O 1
ATOM 4740 N N . PHE A 1 593 ? -19.575 -26.892 45.727 1.00 74.69 593 PHE A N 1
ATOM 4741 C CA . PHE A 1 593 ? -18.604 -26.090 44.971 1.00 74.69 593 PHE A CA 1
ATOM 4742 C C . PHE A 1 593 ? -17.269 -25.970 45.720 1.00 74.69 593 PHE A C 1
ATOM 4744 O O . PHE A 1 593 ? -16.198 -26.096 45.123 1.00 74.69 593 PHE A O 1
ATOM 4751 N N . VAL A 1 594 ? -17.337 -25.830 47.046 1.00 73.44 594 VAL A N 1
ATOM 4752 C CA . VAL A 1 594 ? -16.190 -25.757 47.961 1.00 73.44 594 VAL A CA 1
ATOM 4753 C C . VAL A 1 594 ? -15.893 -27.144 48.556 1.00 73.44 594 VAL A C 1
ATOM 4755 O O . VAL A 1 594 ? -16.806 -27.927 48.810 1.00 73.44 594 VAL A O 1
ATOM 4758 N N . SER A 1 595 ? -14.615 -27.503 48.748 1.00 71.75 595 SER A N 1
ATOM 4759 C CA . SER A 1 595 ? -14.256 -28.819 49.304 1.00 71.75 595 SER A CA 1
ATOM 4760 C C . SER A 1 595 ? -14.541 -28.914 50.806 1.00 71.75 595 SER A C 1
ATOM 4762 O O . SER A 1 595 ? -14.346 -27.958 51.554 1.00 71.75 595 SER A O 1
ATOM 4764 N N . SER A 1 596 ? -14.884 -30.115 51.279 1.00 67.81 596 SER A N 1
ATOM 4765 C CA . SER A 1 596 ? -15.084 -30.393 52.710 1.00 67.81 596 SER A CA 1
ATOM 4766 C C . SER A 1 596 ? -13.850 -30.069 53.562 1.00 67.81 596 SER A C 1
ATOM 4768 O O . SER A 1 596 ? -13.971 -29.573 54.680 1.00 67.81 596 SER A O 1
ATOM 4770 N N . THR A 1 597 ? -12.647 -30.282 53.021 1.00 67.38 597 THR A N 1
ATOM 4771 C CA . THR A 1 597 ? -11.379 -29.917 53.671 1.00 67.38 597 THR A CA 1
ATOM 4772 C C . THR A 1 597 ? -11.223 -28.411 53.862 1.00 67.38 597 THR A C 1
ATOM 4774 O O . THR A 1 597 ? -10.713 -27.976 54.893 1.00 67.38 597 THR A O 1
ATOM 4777 N N . PHE A 1 598 ? -11.687 -27.611 52.902 1.00 69.19 598 PHE A N 1
ATOM 4778 C CA . PHE A 1 598 ? -11.651 -26.157 52.983 1.00 69.19 598 PHE A CA 1
ATOM 4779 C C . PHE A 1 598 ? -12.701 -25.627 53.970 1.00 69.19 598 PHE A C 1
ATOM 4781 O O . PHE A 1 598 ? -12.377 -24.785 54.807 1.00 69.19 598 PHE A O 1
ATOM 4788 N N . CYS A 1 599 ? -13.917 -26.188 53.963 1.00 69.81 599 CYS A N 1
ATOM 4789 C CA . CYS A 1 599 ? -14.958 -25.879 54.952 1.00 69.81 599 CYS A CA 1
ATOM 4790 C C . CYS A 1 599 ? -14.470 -26.122 56.391 1.00 69.81 599 CYS A C 1
ATOM 4792 O O . CYS A 1 599 ? -14.619 -25.253 57.247 1.00 69.81 599 CYS A O 1
ATOM 4794 N N . LEU A 1 600 ? -13.810 -27.261 56.653 1.00 66.50 600 LEU A N 1
ATOM 4795 C CA . LEU A 1 600 ? -13.209 -27.570 57.961 1.00 66.50 600 LEU A CA 1
ATOM 4796 C C . LEU A 1 600 ? -1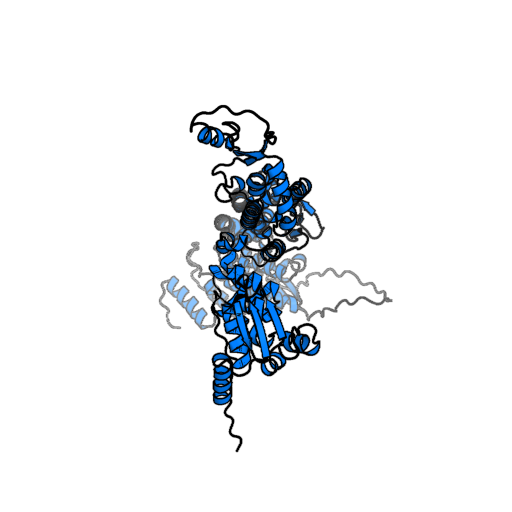2.178 -26.527 58.405 1.00 66.50 600 LEU A C 1
ATOM 4798 O O . LEU A 1 600 ? -12.105 -26.189 59.587 1.00 66.50 600 LEU A O 1
ATOM 4802 N N . GLY A 1 601 ? -11.387 -26.013 57.467 1.00 66.62 601 GLY A N 1
ATOM 4803 C CA . GLY A 1 601 ? -10.440 -24.939 57.726 1.00 66.62 601 GLY A CA 1
ATOM 4804 C C . GLY A 1 601 ? -11.122 -23.623 58.114 1.00 66.62 601 GLY A C 1
ATOM 4805 O O . GLY A 1 601 ? -10.756 -23.012 59.118 1.00 66.62 601 GLY A O 1
ATOM 4806 N N . LEU A 1 602 ? -12.170 -23.224 57.387 1.00 69.31 602 LEU A N 1
ATOM 4807 C CA . LEU A 1 602 ? -12.967 -22.040 57.727 1.00 69.31 602 LEU A CA 1
ATOM 4808 C C . LEU A 1 602 ? -13.655 -22.169 59.093 1.00 69.31 602 LEU A C 1
ATOM 4810 O O . LEU A 1 602 ? -13.648 -21.213 59.862 1.00 69.31 602 LEU A O 1
ATOM 4814 N N . TYR A 1 603 ? -14.173 -23.346 59.461 1.00 66.69 603 TYR A N 1
ATOM 4815 C CA . TYR A 1 603 ? -14.725 -23.562 60.806 1.00 66.69 603 TYR A CA 1
ATOM 4816 C C . TYR A 1 603 ? -13.706 -23.318 61.914 1.00 66.69 603 TYR A C 1
ATOM 4818 O O . TYR A 1 603 ? -14.039 -22.703 62.926 1.00 66.69 603 TYR A O 1
ATOM 4826 N N . ARG A 1 604 ? -12.460 -23.763 61.720 1.00 65.12 604 ARG A N 1
ATOM 4827 C CA . ARG A 1 604 ? -11.371 -23.501 62.673 1.00 65.12 604 ARG A CA 1
ATOM 4828 C C . ARG A 1 604 ? -11.066 -22.011 62.784 1.00 65.12 604 ARG A C 1
ATOM 4830 O O . ARG A 1 604 ? -10.821 -21.540 63.888 1.00 65.12 604 ARG A O 1
ATOM 4837 N N . TYR A 1 605 ? -11.125 -21.280 61.672 1.00 65.62 605 TYR A N 1
ATOM 4838 C CA . TYR A 1 605 ? -10.984 -19.825 61.670 1.00 65.62 605 TYR A CA 1
ATOM 4839 C C . TYR A 1 605 ? -12.124 -19.137 62.444 1.00 65.62 605 TYR A C 1
ATOM 4841 O O . TYR A 1 605 ? -11.861 -18.318 63.318 1.00 65.62 605 TYR A O 1
ATOM 4849 N N . TYR A 1 606 ? -13.386 -19.511 62.207 1.00 65.81 606 TYR A N 1
ATOM 4850 C CA . TYR A 1 606 ? -14.529 -18.928 62.926 1.00 65.81 606 TYR A CA 1
ATOM 4851 C C . TYR A 1 606 ? -14.607 -19.303 64.413 1.00 65.81 606 TYR A C 1
ATOM 4853 O O . TYR A 1 606 ? -15.260 -18.595 65.174 1.00 65.81 606 TYR A O 1
ATOM 4861 N N . ALA A 1 607 ? -13.979 -20.405 64.831 1.00 60.22 607 ALA A N 1
ATOM 4862 C CA . ALA A 1 607 ? -13.939 -20.843 66.227 1.00 60.22 607 ALA A CA 1
ATOM 4863 C C . ALA A 1 607 ? -12.979 -20.015 67.110 1.00 60.22 607 ALA A C 1
ATOM 4865 O O . ALA A 1 607 ? -12.888 -20.268 68.313 1.00 60.22 607 ALA A O 1
ATOM 4866 N N . LEU A 1 608 ? -12.257 -19.042 66.537 1.00 59.53 608 LEU A N 1
ATOM 4867 C CA . LEU A 1 608 ? -11.366 -18.146 67.273 1.00 59.53 608 LEU A CA 1
ATOM 4868 C C . LEU A 1 608 ? -12.164 -17.210 68.219 1.00 59.53 608 LEU A C 1
ATOM 4870 O O . LEU A 1 608 ? -13.065 -16.513 67.752 1.00 59.53 608 LEU A O 1
ATOM 4874 N N . PRO A 1 609 ? -11.849 -17.161 69.535 1.00 42.69 609 PRO A N 1
ATOM 4875 C CA . PRO A 1 609 ? -12.669 -16.462 70.540 1.00 42.69 609 PRO A CA 1
ATOM 4876 C C . PRO A 1 609 ? -12.680 -14.926 70.464 1.00 42.69 609 PRO A C 1
ATOM 4878 O O . PRO A 1 609 ? -13.611 -14.301 70.968 1.00 42.69 609 PRO A O 1
ATOM 4881 N N . GLU A 1 610 ? -11.662 -14.300 69.867 1.00 46.31 610 GLU A N 1
ATOM 4882 C CA . GLU A 1 610 ? -11.497 -12.840 69.819 1.00 46.31 610 GLU A CA 1
ATOM 4883 C C . GLU A 1 610 ? -11.856 -12.299 68.424 1.00 46.31 610 GLU A C 1
ATOM 4885 O O . GLU A 1 610 ? -10.989 -11.964 67.620 1.00 46.31 610 GLU A O 1
ATOM 4890 N N . LYS A 1 611 ? -13.155 -12.165 68.122 1.00 47.34 611 LYS A N 1
ATOM 4891 C CA . LYS A 1 611 ? -13.583 -11.175 67.120 1.00 47.34 611 LYS A CA 1
ATOM 4892 C C . LYS A 1 611 ? -13.421 -9.794 67.754 1.00 47.34 611 LYS A C 1
ATOM 4894 O O . LYS A 1 611 ? -14.340 -9.309 68.411 1.00 47.34 611 LYS A O 1
ATOM 4899 N N . TYR A 1 612 ? -12.242 -9.188 67.603 1.00 44.88 612 TYR A N 1
ATOM 4900 C CA . TYR A 1 612 ? -12.063 -7.774 67.919 1.00 44.88 612 TYR A CA 1
ATOM 4901 C C . TYR A 1 612 ? -13.102 -6.956 67.149 1.00 44.88 612 TYR A C 1
ATOM 4903 O O . TYR A 1 612 ? -13.399 -7.202 65.980 1.00 44.88 612 TYR A O 1
ATOM 4911 N N . SER A 1 613 ? -13.725 -6.052 67.891 1.00 35.69 613 SER A N 1
ATOM 4912 C CA . SER A 1 613 ? -14.829 -5.203 67.484 1.00 35.69 613 SER A CA 1
ATOM 4913 C C . SER A 1 613 ? -14.546 -4.437 66.196 1.00 35.69 613 SER A C 1
ATOM 4915 O O . SER A 1 613 ? -13.494 -3.821 66.082 1.00 35.69 613 SER A O 1
ATOM 4917 N N . SER A 1 614 ? -15.546 -4.431 65.310 1.00 36.22 614 SER A N 1
ATOM 4918 C CA . SER A 1 614 ? -15.942 -3.372 64.359 1.00 36.22 614 SER A CA 1
ATOM 4919 C C . SER A 1 614 ? -14.944 -2.760 63.369 1.00 36.22 614 SER A C 1
ATOM 4921 O O . SER A 1 614 ? -15.411 -2.166 62.400 1.00 36.22 614 SER A O 1
ATOM 4923 N N . ASP A 1 615 ? -13.635 -2.912 63.528 1.00 35.28 615 ASP A N 1
ATOM 4924 C CA . ASP A 1 615 ? -12.661 -2.269 62.655 1.00 35.28 615 ASP A CA 1
ATOM 4925 C C . ASP A 1 615 ? -12.191 -3.262 61.590 1.00 35.28 615 ASP A C 1
ATOM 4927 O O . ASP A 1 615 ? -11.497 -4.239 61.864 1.00 35.28 615 ASP A O 1
ATOM 4931 N N . TYR A 1 616 ? -12.578 -2.988 60.344 1.00 42.59 616 TYR A N 1
ATOM 4932 C CA . TYR A 1 616 ? -12.262 -3.710 59.103 1.00 42.59 616 TYR A CA 1
ATOM 4933 C C . TYR A 1 616 ? -10.747 -3.890 58.800 1.00 42.59 616 TYR A C 1
ATOM 4935 O O . TYR A 1 616 ? -10.380 -4.286 57.698 1.00 42.59 616 TYR A O 1
ATOM 4943 N N . ALA A 1 617 ? -9.843 -3.609 59.743 1.00 39.91 617 ALA A N 1
ATOM 4944 C CA . ALA A 1 617 ? -8.427 -3.344 59.488 1.00 39.91 617 ALA A CA 1
ATOM 4945 C C . ALA A 1 617 ? -7.507 -4.581 59.364 1.00 39.91 617 ALA A C 1
ATOM 4947 O O . ALA A 1 617 ? -6.342 -4.416 59.016 1.00 39.91 617 ALA A O 1
ATOM 4948 N N . PHE A 1 618 ? -7.981 -5.808 59.624 1.00 46.69 618 PHE A N 1
ATOM 4949 C CA . PHE A 1 618 ? -7.117 -7.007 59.665 1.00 46.69 618 PHE A CA 1
ATOM 4950 C C . PHE A 1 618 ? -7.677 -8.231 58.915 1.00 46.69 618 PHE A C 1
ATOM 4952 O O . PHE A 1 618 ? -7.492 -9.374 59.338 1.00 46.69 618 PHE A O 1
ATOM 4959 N N . ALA A 1 619 ? -8.357 -8.028 57.783 1.00 49.62 619 ALA A N 1
ATOM 4960 C CA . ALA A 1 619 ? -8.687 -9.141 56.889 1.00 49.62 619 ALA A CA 1
ATOM 4961 C C . ALA A 1 619 ? -7.431 -9.587 56.103 1.00 49.62 619 ALA A C 1
ATOM 4963 O O . ALA A 1 619 ? -6.718 -8.731 55.573 1.00 49.62 619 ALA A O 1
ATOM 4964 N N . PRO A 1 620 ? -7.129 -10.897 55.998 1.00 51.53 620 PRO A N 1
ATOM 4965 C CA . PRO A 1 620 ? -6.031 -11.365 55.158 1.00 51.53 620 PRO A CA 1
ATOM 4966 C C . PRO A 1 620 ? -6.272 -10.988 53.679 1.00 51.53 620 PRO A C 1
ATOM 4968 O O . PRO A 1 620 ? -7.424 -10.971 53.227 1.00 51.53 620 PRO A O 1
ATOM 4971 N N . PRO A 1 621 ? -5.213 -10.684 52.903 1.00 50.09 621 PRO A N 1
ATOM 4972 C CA . PRO A 1 621 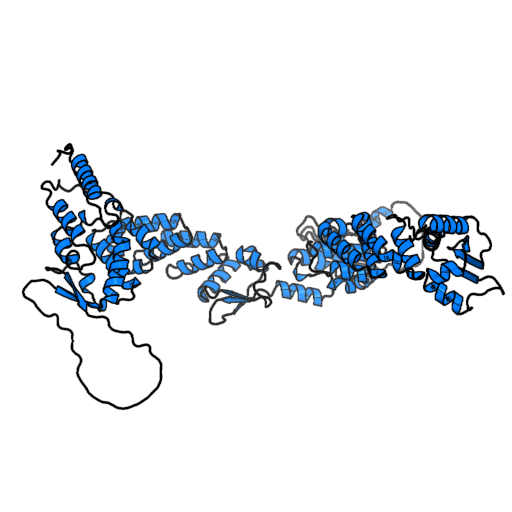? -5.345 -10.351 51.485 1.00 50.09 621 PRO A CA 1
ATOM 4973 C C . PRO A 1 621 ? -6.016 -11.481 50.686 1.00 50.09 621 PRO A C 1
ATOM 4975 O O . PRO A 1 621 ? -5.862 -12.657 51.016 1.00 50.09 621 PRO A O 1
ATOM 4978 N N . ARG A 1 622 ? -6.735 -11.135 49.604 1.00 54.94 622 ARG A N 1
ATOM 4979 C CA . ARG A 1 622 ? -7.489 -12.094 48.759 1.00 54.94 622 ARG A CA 1
ATOM 4980 C C . ARG A 1 622 ? -6.631 -13.297 48.333 1.00 54.94 622 ARG A C 1
ATOM 4982 O O . ARG A 1 622 ? -7.048 -14.439 48.474 1.00 54.94 622 ARG A O 1
ATOM 4989 N N . ALA A 1 623 ? -5.365 -13.052 47.993 1.00 46.59 623 ALA A N 1
ATOM 4990 C CA . ALA A 1 623 ? -4.402 -14.064 47.551 1.00 46.59 623 ALA A CA 1
ATOM 4991 C C . ALA A 1 623 ? -4.007 -15.144 48.587 1.00 46.59 623 ALA A C 1
ATOM 4993 O O . ALA A 1 623 ? -3.353 -16.123 48.218 1.00 46.59 623 ALA A O 1
ATOM 4994 N N . VAL A 1 624 ? -4.370 -15.011 49.870 1.00 46.62 624 VAL A N 1
ATOM 4995 C CA . VAL A 1 624 ? -3.933 -15.961 50.914 1.00 46.62 624 VAL A CA 1
ATOM 4996 C C . VAL A 1 624 ? -4.661 -17.312 50.825 1.00 46.62 624 VAL A C 1
ATOM 4998 O O . VAL A 1 624 ? -4.145 -18.321 51.299 1.00 46.62 624 VAL A O 1
ATOM 5001 N N . PHE A 1 625 ? -5.815 -17.372 50.155 1.00 50.44 625 PHE A N 1
ATOM 5002 C CA . PHE A 1 625 ? -6.608 -18.596 49.983 1.00 50.44 625 PHE A CA 1
ATOM 5003 C C . PHE A 1 625 ? -6.561 -19.152 48.548 1.00 50.44 625 PHE A C 1
ATOM 5005 O O . PHE A 1 625 ? -7.533 -19.737 48.069 1.00 50.44 625 PHE A O 1
ATOM 5012 N N . SER A 1 626 ? -5.433 -18.997 47.845 1.00 38.97 626 SER A N 1
ATOM 5013 C CA . SER A 1 626 ? -5.251 -19.636 46.535 1.00 38.97 626 SER A CA 1
ATOM 5014 C C . SER A 1 626 ? -5.200 -21.169 46.661 1.00 38.97 626 SER A C 1
ATOM 5016 O O . SER A 1 626 ? -4.527 -21.721 47.524 1.00 38.97 626 SER A O 1
ATOM 5018 N N . SER A 1 627 ? -6.007 -21.840 45.828 1.00 40.31 627 SER A N 1
ATOM 5019 C CA . SER A 1 627 ? -6.105 -23.291 45.581 1.00 40.31 627 SER A CA 1
ATOM 5020 C C . SER A 1 627 ? -5.624 -24.243 46.691 1.00 40.31 627 SER A C 1
ATOM 5022 O O . SER A 1 627 ? -4.431 -24.493 46.822 1.00 40.31 627 SER A O 1
ATOM 5024 N N . PHE A 1 628 ? -6.574 -24.893 47.380 1.00 47.81 628 PHE A N 1
ATOM 5025 C CA . PHE A 1 628 ? -6.335 -26.045 48.266 1.00 47.81 628 PHE A CA 1
ATOM 5026 C C . PHE A 1 628 ? -5.122 -25.866 49.190 1.00 47.81 628 PHE A C 1
ATOM 5028 O O . PHE A 1 628 ? -4.141 -26.583 49.025 1.00 47.81 628 PHE A O 1
ATOM 5035 N N . LEU A 1 629 ? -5.207 -24.953 50.169 1.00 45.72 629 LEU A N 1
ATOM 5036 C CA . LEU A 1 629 ? -4.194 -24.790 51.222 1.00 45.72 629 LEU A CA 1
ATOM 5037 C C . LEU A 1 629 ? -3.694 -26.171 51.702 1.00 45.72 629 LEU A C 1
ATOM 5039 O O . LEU A 1 629 ? -4.436 -26.880 52.400 1.00 45.72 629 LEU A O 1
ATOM 5043 N N . PRO A 1 630 ? -2.454 -26.580 51.367 1.00 51.44 630 PRO A N 1
ATOM 5044 C CA . PRO A 1 630 ? -1.815 -27.713 52.010 1.00 51.44 630 PRO A CA 1
ATOM 5045 C C . PRO A 1 630 ? -1.738 -27.425 53.511 1.00 51.44 630 PRO A C 1
ATOM 5047 O O . PRO A 1 630 ? -1.757 -26.266 53.937 1.00 51.44 630 PRO A O 1
ATOM 5050 N N . SER A 1 631 ? -1.611 -28.460 54.340 1.00 51.78 631 SER A N 1
ATOM 5051 C CA . SER A 1 631 ? -1.537 -28.307 55.802 1.00 51.78 631 SER A CA 1
ATOM 5052 C C . SER A 1 631 ? -0.490 -27.271 56.252 1.00 51.78 631 SER A C 1
ATOM 5054 O O . SER A 1 631 ? -0.647 -26.653 57.300 1.00 51.78 631 SER A O 1
ATOM 5056 N N . GLU A 1 632 ? 0.552 -27.049 55.448 1.00 50.16 632 GLU A N 1
ATOM 5057 C CA . GLU A 1 632 ? 1.608 -26.057 55.668 1.00 50.16 632 GLU A CA 1
ATOM 5058 C C . GLU A 1 632 ? 1.175 -24.605 55.446 1.00 50.16 632 GLU A C 1
ATOM 5060 O O . GLU A 1 632 ? 1.522 -23.746 56.253 1.00 50.16 632 GLU A O 1
ATOM 5065 N N . GLN A 1 633 ? 0.372 -24.308 54.422 1.00 53.16 633 GLN A N 1
ATOM 5066 C CA . GLN A 1 633 ? -0.134 -22.948 54.221 1.00 53.16 633 GLN A CA 1
ATOM 5067 C C . GLN A 1 633 ? -1.222 -22.602 55.249 1.00 53.16 633 GLN A C 1
ATOM 5069 O O . GLN A 1 633 ? -1.323 -21.452 55.667 1.00 53.16 633 GLN A O 1
ATOM 5074 N N . TRP A 1 634 ? -1.956 -23.601 55.761 1.00 56.12 634 TRP A N 1
ATOM 5075 C CA . TRP A 1 634 ? -2.790 -23.429 56.959 1.00 56.12 634 TRP A CA 1
ATOM 5076 C C . TRP A 1 634 ? -1.963 -23.042 58.185 1.00 56.12 634 TRP A C 1
ATOM 5078 O O . TRP A 1 634 ? -2.392 -22.181 58.947 1.00 56.12 634 TRP A O 1
ATOM 5088 N N . ARG A 1 635 ? -0.766 -23.618 58.367 1.00 54.66 635 ARG A N 1
ATOM 5089 C CA . ARG A 1 635 ? 0.161 -23.175 59.423 1.00 54.66 635 ARG A CA 1
ATOM 5090 C C . ARG A 1 635 ? 0.681 -21.763 59.168 1.00 54.66 635 ARG A C 1
ATOM 5092 O O . ARG A 1 635 ? 0.846 -21.031 60.132 1.00 54.66 635 ARG A O 1
ATOM 5099 N N . ALA A 1 636 ? 0.908 -21.368 57.915 1.00 53.06 636 ALA A N 1
ATOM 5100 C CA . ALA A 1 636 ? 1.338 -20.013 57.566 1.00 53.06 636 ALA A CA 1
ATOM 5101 C C . ALA A 1 636 ? 0.237 -18.969 57.825 1.00 53.06 636 ALA A C 1
ATOM 5103 O O . ALA A 1 636 ? 0.508 -17.960 58.467 1.00 53.06 636 ALA A O 1
ATOM 5104 N N . LEU A 1 637 ? -1.010 -19.243 57.422 1.00 55.19 637 LEU A N 1
ATOM 5105 C CA . LEU A 1 637 ? -2.179 -18.426 57.765 1.00 55.19 637 LEU A CA 1
ATOM 5106 C C . LEU A 1 637 ? -2.356 -18.359 59.286 1.00 55.19 637 LEU A C 1
ATOM 5108 O O . LEU A 1 637 ? -2.528 -17.281 59.839 1.00 55.19 637 LEU A O 1
ATOM 5112 N N . TRP A 1 638 ? -2.269 -19.498 59.976 1.00 56.88 638 TRP A N 1
ATOM 5113 C CA . TRP A 1 638 ? -2.368 -19.561 61.434 1.00 56.88 638 TRP A CA 1
ATOM 5114 C C . TRP A 1 638 ? -1.244 -18.776 62.120 1.00 56.88 638 TRP A C 1
ATOM 5116 O O . TRP A 1 638 ? -1.497 -18.040 63.065 1.00 56.88 638 TRP A O 1
ATOM 5126 N N . SER A 1 639 ? -0.017 -18.861 61.605 1.00 53.69 639 SER A N 1
ATOM 5127 C CA . SER A 1 639 ? 1.133 -18.086 62.072 1.00 53.69 639 SER A CA 1
ATOM 5128 C C . SER A 1 639 ? 0.962 -16.588 61.813 1.00 53.69 639 SER A C 1
ATOM 5130 O O . SER A 1 639 ? 1.332 -15.794 62.672 1.00 53.69 639 SER A O 1
ATOM 5132 N N . TRP A 1 640 ? 0.394 -16.195 60.668 1.00 58.59 640 TRP A N 1
ATOM 5133 C CA . TRP A 1 640 ? 0.069 -14.801 60.350 1.00 58.59 640 TRP A CA 1
ATOM 5134 C C . TRP A 1 640 ? -1.023 -14.263 61.278 1.00 58.59 640 TRP A C 1
ATOM 5136 O O . TRP A 1 640 ? -0.862 -13.194 61.854 1.00 58.59 640 TRP A O 1
ATOM 5146 N N . VAL A 1 641 ? -2.089 -15.039 61.496 1.00 53.38 641 VAL A N 1
ATOM 5147 C CA . VAL A 1 641 ? -3.170 -14.716 62.436 1.00 53.38 641 VAL A CA 1
ATOM 5148 C C . VAL A 1 641 ? -2.615 -14.571 63.860 1.00 53.38 641 VAL A C 1
ATOM 5150 O O . VAL A 1 641 ? -2.913 -13.589 64.530 1.00 53.38 641 VAL A O 1
ATOM 5153 N N . LEU A 1 642 ? -1.743 -15.480 64.312 1.00 56.62 642 LEU A N 1
ATOM 5154 C CA . LEU A 1 642 ? -1.078 -15.392 65.620 1.00 56.62 642 LEU A CA 1
ATOM 5155 C C . LEU A 1 642 ? -0.155 -14.164 65.736 1.00 56.62 642 LEU A C 1
ATOM 5157 O O . LEU A 1 642 ? -0.202 -13.468 66.752 1.00 56.62 642 LEU A O 1
ATOM 5161 N N . GLN A 1 643 ? 0.627 -13.858 64.692 1.00 52.81 643 GLN A N 1
ATOM 5162 C CA . GLN A 1 643 ? 1.469 -12.656 64.626 1.00 52.81 643 GLN A CA 1
ATOM 5163 C C . GLN A 1 643 ? 0.644 -11.362 64.652 1.00 52.81 643 GLN A C 1
ATOM 5165 O O . GLN A 1 643 ? 0.996 -10.445 65.392 1.00 52.81 643 GLN A O 1
ATOM 5170 N N . ALA A 1 644 ? -0.458 -11.292 63.900 1.00 50.75 644 ALA A N 1
ATOM 5171 C CA . ALA A 1 644 ? -1.373 -10.150 63.893 1.00 50.75 644 ALA A CA 1
ATOM 5172 C C . ALA A 1 644 ? -2.074 -9.962 65.252 1.00 50.75 644 ALA A C 1
ATOM 5174 O O . ALA A 1 644 ? -2.310 -8.834 65.673 1.00 50.75 644 ALA A O 1
ATOM 5175 N N . MET A 1 645 ? -2.328 -11.054 65.984 1.00 46.56 645 MET A N 1
ATOM 5176 C CA . MET A 1 645 ? -2.843 -11.038 67.361 1.00 46.56 645 MET A CA 1
ATOM 5177 C C . MET A 1 645 ? -1.768 -10.726 68.424 1.00 46.56 645 MET A C 1
ATOM 5179 O O . MET A 1 645 ? -2.049 -10.801 69.621 1.00 46.56 645 MET A O 1
ATOM 5183 N N . GLY A 1 646 ? -0.527 -10.407 68.028 1.00 45.28 646 GLY A N 1
ATOM 5184 C CA . GLY A 1 646 ? 0.560 -10.068 68.952 1.00 45.28 646 GLY A CA 1
ATOM 5185 C C . GLY A 1 646 ? 1.006 -11.222 69.861 1.00 45.28 646 GLY A C 1
ATOM 5186 O O . GLY A 1 646 ? 1.673 -10.984 70.869 1.00 45.28 646 GLY A O 1
ATOM 5187 N N . ARG A 1 647 ? 0.648 -12.473 69.536 1.00 46.50 647 ARG A N 1
ATOM 5188 C CA . ARG A 1 647 ? 1.037 -13.657 70.314 1.00 46.50 647 ARG A CA 1
ATOM 5189 C C . ARG A 1 647 ? 2.132 -14.426 69.566 1.00 46.50 647 ARG A C 1
ATOM 5191 O O . ARG A 1 647 ? 1.939 -14.769 68.400 1.00 46.50 647 ARG A O 1
ATOM 5198 N N . PRO A 1 648 ? 3.285 -14.728 70.194 1.00 36.19 648 PRO A N 1
ATOM 5199 C CA . PRO A 1 648 ? 4.284 -15.575 69.554 1.00 36.19 648 PRO A CA 1
ATOM 5200 C C . PRO A 1 648 ? 3.689 -16.970 69.303 1.00 36.19 648 PRO A C 1
ATOM 5202 O O . PRO A 1 648 ? 2.854 -17.422 70.093 1.00 36.19 648 PRO A O 1
ATOM 5205 N N . PRO A 1 649 ? 4.098 -17.669 68.228 1.00 38.97 649 PRO A N 1
ATOM 5206 C CA . PRO A 1 649 ? 3.585 -18.998 67.936 1.00 38.97 649 PRO A CA 1
ATOM 5207 C C . PRO A 1 649 ? 4.027 -19.963 69.042 1.00 38.97 649 PRO A C 1
ATOM 5209 O O . PRO A 1 649 ? 5.176 -20.396 69.087 1.00 38.97 649 PRO A O 1
ATOM 5212 N N . SER A 1 650 ? 3.126 -20.287 69.970 1.00 38.94 650 SER A N 1
ATOM 5213 C CA . SER A 1 650 ? 3.351 -21.362 70.933 1.00 38.94 650 SER A CA 1
ATOM 5214 C C . SER A 1 650 ? 3.216 -22.698 70.207 1.00 38.94 650 SER A C 1
ATOM 5216 O O . SER A 1 650 ? 2.155 -23.003 69.663 1.00 38.94 650 SER A O 1
ATOM 5218 N N . SER A 1 651 ? 4.298 -23.474 70.192 1.00 35.66 651 SER A N 1
ATOM 5219 C CA . SER A 1 651 ? 4.360 -24.833 69.656 1.00 35.66 651 SER A CA 1
ATOM 5220 C C . SER A 1 651 ? 3.306 -25.732 70.308 1.00 35.66 651 SER A C 1
ATOM 5222 O O . SER A 1 651 ? 3.369 -25.963 71.518 1.00 35.66 651 SER A O 1
ATOM 5224 N N . GLY A 1 652 ? 2.381 -26.252 69.503 1.00 30.22 652 GLY A N 1
ATOM 5225 C CA . GLY A 1 652 ? 1.375 -27.233 69.906 1.00 30.22 652 GLY A CA 1
ATOM 5226 C C . GLY A 1 652 ? 0.469 -27.602 68.750 1.00 30.22 652 GLY A C 1
ATOM 5227 O O . GLY A 1 652 ? -0.505 -26.850 68.537 1.00 30.22 652 GLY A O 1
#

Radius of gyration: 45.87 Å; Cα contacts (8 Å, |Δi|>4): 765; chains: 1; bounding box: 103×91×131 Å

Foldseek 3Di:
DDDDDLQVQLVVLLVCLVVVPDFQEWEQEAPNGDIGTDHLVLLLVQFPQSVVVVVVCPQDPDPRHGYYYYRLAHPVLVVQVRSCSRRVDHDDDLVCLLRNLVVCVVRRRVVCLVVSLVVCLVPDDLVRLLVQCVSCVVNVVPSSNVSSLVVCLVCVLPSLPDCSLLPDDLVSLLVSLQDPSRPDFLVSNVLSLLLNLCVVLVHDSVPDPLNDAPPDLAAEAEAEDEDDDPDDDDDDDDDPVVVVVVVPQWDQDDPPRRYIYGYDYPVSLVSSLVSSVSNVSSGDLLRPPPSCCRRRPPNSPSDDPVVVVVSVCSQQWADWEQEAPVRPTDTDGLVLLLVQFVQSVQCVDPVNPPDPPRYHYHHLQDPVLVVQVRCCSVPVDGDDDLVCLLSNLVVCVVRRRVVVNVVSLVVCLVDDDLLRLLSLCQSCVVVVVPVSNVSSLVVCQECVQVSLVDCSNLPDDPVSLLVSLQDNRPHQLLSVLLSLLVSLCVVLVHDCVLPVLLRDLPQQAAEAEAEDEADDDDDDDDDDDDDDDDDDDDDDDDFDDDPDSYGYDYDYPVSLVSSLVSSLSNQLSGLVLRPPPSSCRHNPPRYPSDDPVVVVLSVVSVPDPDPDDDDPPDRDRSNLPRDDDDVVSSVVVVCVVCVVVVHHDDDD

Solvent-accessible surface area (backbone atoms only — not comparable to full-atom values): 38109 Å² total; per-residue (Å²): 138,89,86,84,62,66,69,60,53,28,51,54,38,45,49,47,64,76,64,62,74,83,55,40,30,41,36,29,23,19,87,81,48,47,80,46,73,39,49,59,72,58,42,35,73,58,15,59,41,44,38,52,50,71,66,68,58,84,43,53,82,53,101,70,40,33,58,46,81,40,58,89,40,48,59,70,50,48,50,47,53,50,46,21,60,49,46,72,52,77,88,82,46,87,88,48,40,67,58,41,53,54,49,33,60,73,40,40,39,74,87,54,51,67,60,53,38,58,48,50,59,71,72,61,43,87,90,46,38,54,60,48,41,53,50,15,64,76,70,65,36,64,68,36,34,52,53,38,49,55,53,43,31,77,43,38,76,60,51,60,70,44,71,58,63,64,74,54,54,72,70,55,50,36,63,67,50,50,47,91,74,53,76,61,60,40,61,57,52,46,48,35,51,53,43,42,39,32,49,76,72,74,41,70,52,90,75,35,68,87,75,57,78,69,99,54,98,28,35,39,36,54,43,76,41,80,73,80,79,90,73,90,81,87,82,91,82,72,94,63,64,73,59,61,63,60,62,71,41,58,47,77,51,56,102,84,59,62,24,43,33,38,55,43,42,50,72,58,52,52,52,49,36,63,60,40,59,82,45,48,81,35,45,55,65,87,69,36,55,68,68,57,40,53,24,66,43,62,35,54,64,63,64,57,70,67,58,53,50,52,48,49,48,52,56,60,62,35,41,40,35,28,27,31,92,80,66,46,71,43,81,48,43,36,64,60,44,28,75,60,14,63,38,42,39,53,48,70,34,88,91,43,59,89,35,98,82,48,52,48,79,36,65,89,40,54,54,72,54,49,52,48,52,50,48,22,68,75,65,79,49,75,93,82,49,87,93,46,38,64,64,45,35,57,48,25,59,71,40,41,27,61,73,57,34,52,53,42,47,53,48,46,68,75,64,64,46,83,76,45,33,44,55,47,36,52,52,16,61,74,71,64,36,62,71,45,30,53,56,36,49,55,47,41,24,67,46,24,50,62,44,53,67,53,70,54,62,62,78,50,54,73,66,58,44,51,54,58,50,65,50,85,49,46,52,58,48,60,52,53,50,32,36,47,47,52,44,26,32,55,75,72,70,47,62,56,86,83,47,57,72,79,58,51,85,82,58,94,29,34,36,32,55,45,68,46,81,73,80,80,82,77,79,88,71,94,84,80,90,82,89,81,93,74,92,81,80,91,75,78,84,72,83,82,86,59,100,59,76,50,47,77,47,79,41,50,41,64,61,47,52,54,40,36,54,49,42,56,72,53,49,28,45,52,52,65,87,75,34,53,70,72,55,39,50,21,68,41,66,39,46,66,66,57,55,71,72,55,52,56,50,52,51,59,60,70,67,53,90,77,75,72,76,94,65,87,82,77,72,78,63,43,73,78,60,46,77,80,70,49,77,63,52,50,50,48,53,50,46,48,53,31,53,74,68,73,40,79,86,74,91,127

Secondary structure (DSSP, 8-state):
-----HHHHHHHHHHHHHHT-S--EEEEETTTTEEEEE-HHHHHHH-HHHHHHTTS-TTBSSSS-EEEEETTS-HHHHHHHHHHHHHS-----TTTHHHHHHHHHHTT-GGGHHHHHHHHHHS--TTTHHHHHHHHHHHT-HHHHHHHHHHHHHTHHHHTTSTHHHHS-HHHHHHHHS-TT--S-HHHHHHHHHHHHHHHTT--STT-GGGS--SSSPPEEEEEEPPP---S------TTHHHHHHHTSEEEE-TTT-EEEEEEEHHHHHHHHHHHGGGGGG--GGGS-HHHHHHHTGGG--S-HHHHHHHHHHHHSB-EEEETTTTEEEE-BHHHHHHH-HHHHHHTSGGG-S-TTSEEEETTS-HHHHHHHHHHHHHS-----TTTHHHHHHHHHHTT-HHHHHHHHHHHHHH--TTTHHHHHHHHHHHT-HHHHHHHHHHHHHHHHHHTTSSGGGGS-HHHHHHHTTS--SS-HHHHHHHHHHHHHHHHT--GGG-GGGG-TT-SS-EEEEEEPP----------------------------SSS-EEEEEEHHHHHHHHHHHHHHGGG--GGGS-HHHHHHHTGGGSSS-HHHHHHHHHHHT-S----S-GGGPPPGGGG-SS--HHHHHHHHHHHHHHTT------

Organism: NCBI:txid1343610

pLDDT: mean 73.63, std 18.87, range [23.92, 96.19]

Nearest PDB structures (foldseek):
  8h37-assembly1_P  TM=8.004E-01  e=1.961E-08  Homo sapiens
  8h37-assembly1_A  TM=8.090E-01  e=3.079E-08  Homo sapiens
  8h3r-assembly1_B  TM=8.231E-01  e=9.508E-08  Homo sapiens
  9dtq-assembly1_B  TM=7.577E-01  e=1.089E-07  Homo sapiens
  6i2m-assembly1_A-2  TM=8.259E-01  e=3.213E-07  Vaccinia virus WR

=== Feature glossary ===
Reading guide. The protein is described through the following features:

Foldseek 3Di. A 3Di character summarizes, for each residue, the relative orientation of the Cα frame of its nearest spatial neighbor. Because it encodes fold topology rather than chemistry, 3Di alignments detect remote structural similarity that sequence alignment misses.

Contact-map, Ramachandran, and PAE plots. Plot images: a contact map (which residues are close in 3D, as an N×N binary image), a Ramachandran scatter (backbone torsion angles, revealing secondary-structure composition at a glance), and — for AlphaFold structures — a PAE heatmap (pairwise prediction confidence).

Radius of gyration, Cα contacts, bounding box. Radius of gyration (Rg) is the root-mean-square distance of Cα atoms from their centroid — a single number for overall size and compactness. A globular domain of N residues has Rg ≈ 2.2·N^0.38 Å; an extended or disordered chain has a much larger Rg. The Cα contact count is the number of residue pairs whose Cα atoms are within 8 Å and are more than four positions apart in sequence — a standard proxy for tertiary packing density. The bounding box is the smallest axis-aligned box enclosing all Cα atoms.

Secondary structure (8-state, DSSP). Eight-state secondary structure (DSSP): H is the canonical α-helix, G the tighter 3₁₀-helix, I the wider π-helix; E/B are β-structure, T and S are turns and bends, and '-' is everything else. DSSP derives these from the pattern of main-chain N–H···O=C hydrogen bonds, not from the sequence.

B-factor. B-factor (Debye–Waller factor) reflects atomic displacement in the crystal lattice. It is an experimental observable (units Å²), not a prediction; low values mean the atom is pinned down, high values mean it moves or is heterogeneous across the crystal.

pLDDT. pLDDT is the predicted lDDT-Cα score: AlphaFold's confidence that the local environment of each residue (all inter-atomic distances within 15 Å) is correctly placed. It is a per-residue number between 0 and 100, with higher meaning more reliable.

Nearest PDB structures. Nearest PDB neighbors are the top structural matches found by Foldseek when searching this structure against the entire Protein Data Bank. Each hit reports a TM-score (0 to 1; >0.5 almost always implies the same fold) and an E-value. These are *structural* homologs — they may share no detectable sequence similarity.

Solvent-accessible surface area. Accessible surface area quantifies burial. A residue with SASA near zero is packed into the hydrophobic core; one with SASA >100 Å² sits on the surface. Computed here via the Shrake–Rupley numerical algorithm with a 1.4 Å probe.

Rendered structure images. Structure images are PyMOL renders from six orthogonal camera directions. Cartoon representation draws helices as coils and strands as arrows; sticks shows the backbone as bonds; surface shows the solvent-excluded envelope. Rainbow coloring maps sequence position to hue (blue→red, N→C); chain coloring assigns a distinct color per polypeptide.

Backbone torsions (φ/ψ). φ (phi) and ψ (psi) are the two rotatable backbone dihedrals per residue: φ is the C(i-1)–N–Cα–C torsion, ψ is the N–Cα–C–N(i+1) torsion, both in degrees on (−180°, 180°]. α-helical residues cluster near (−60°, −45°); β-strand residues near (−120°, +130°). A Ramachandran plot is simply a scatter of (φ, ψ) for every residue.

Predicted aligned error. Predicted Aligned Error (PAE) is an AlphaFold confidence matrix: entry (i, j) is the expected error in the position of residue j, in ångströms, when the prediction is superimposed on the true structure at residue i. Low PAE within a block of residues means that block is internally rigid and well-predicted; high PAE between two blocks means their relative placement is uncertain even if each block individually is confident.

mmCIF coordinates. Structure coordinates are given as an mmCIF _atom_site loop: one row per atom with element, residue name, chain id, sequence number, and x/y/z position in Å. Only the four main-chain atoms per residue are included here; side chains are omitted to keep the record compact.

InterPro / GO / CATH / organism. Database cross-references. InterPro integrates a dozen domain/family signature databases into unified entries with residue-range hits. GO terms attach function/process/location labels with evidence codes. CATH codes position the fold in a four-level structural taxonomy. Organism is the NCBI-taxonomy species name.

Secondary structure (3-state, P-SEA). SS3 is a coarse helix/strand/coil call (letters a/b/c) made by the P-SEA algorithm from inter-Cα distances and dihedrals. It is less detailed than DSSP but needs only Cα positions.

Sequence. Sequence gives the chain of amino acids in standard one-letter code (A=alanine, C=cysteine, …, Y=tyrosine), read N→C. It is the only feature that is directly encoded by the gene; all structural features are derived from the folded form of this sequence.